Protein AF-A0AAW2ZIE2-F1 (afdb_monomer_lite)

Foldseek 3Di:
DDPDDPPPVVLVVVVVQLPDDPDDPPPPPPDLPDLDPPDPAQDPVNCVDPLLLVLLVVLLVSQVVCCVVPNVLVVLLLLLLLLLQLLVFFVHPLSNQLSLLVLLCLFELQKKFFQPVDDQADPVRHGDARIDTFLLLFGFSSQCAWFQAKEKEWAAADALPDDQPDFQCQVVQCSRPVGSPHDNVCAEDADAFQVVQVVVVHFKYAHQADQKAWDFDPDQHAYPVRDGDGIWIDTHADRPCQQRVPPDDPVCCVQRRFKMKGFTQRSHAQRADSSRDGTDSRFQLKMKIWGWDTHHNVDITMIMIHIAQGDAQGHHSSRDHCYSRNDHALATSSRHAHEDAPVQADPVRHGNCPVRHRYSVVSSGHHRIPGMYRYQHVHCVVSSVCSVVGDSSSSRTTHDDDPPPDPVVVVVSVCVSVVSVVVVPDDPPPPPPDDDDD

Secondary structure (DSSP, 8-state):
----S-HHHHHHHHHHHTT---S-GGG----TT-----PPPPPHHHHT-HHHHHHHHHHHHHHHHHHHHHHHHHHHHHHHHHHHHHHHT-SSHHHHHHHHHHHHHHHHTT-EEE-TTS-SB-TTS-B---EEEHHHHT--TTHHHHSS-EEEEEEPPPPTTS-TT----HHHHHHHHSSTT--GGGTEESSSSHHHHHHTT-SEEE-S--SEEEEEEEEEEEPTTSPEEEEEEEE--S--TTTS-SSS-HHHHHHH--EEEEE--TT-TTSBPTTSPBP-SSSSS-EEEEEEE--BTTB-EEEEEEEESS-TT-B-TTS-B--TT-PPPSS-TTSSPBPB-GGGB-TTS-B-------B-GGGTPPBTTT-EEEEETT-SHHHHHHGGG--GGGGGS-PPPPTTS-HHHHHHHHHHHHHHHHTTS-------------

pLDDT: mean 79.59, std 20.42, range [28.08, 98.69]

Radius of gyration: 22.64 Å; chains: 1; bounding box: 59×50×84 Å

Organism: NCBI:txid1008807

Sequence (438 aa):
MDYGTVTLERIKNLDRNTICDITNPSQRNYSSEAKYPSFPTLTKKQRENTDFWQKVASMKKAVDEQYQSEGAVRQFDRDAKLWRMTLKFAGNVHRLNVLRRICVVLRHGGLMVKNESLPSVDEFGNPQTQFVNWYEKGWPIACALSHGGRFLIQLNKLPPDVPDDYRDHSFWNWLLTGKEDGDSRTVLSLLSSGDEAEQEGKIIFKRIGATHEIVYGDKEELLCDGKKQHIFEARQIGVTLRNTKLFKNIEATYTHHRHWGLNIPMGGHGCESLVGELVSANGEHGHIYIYYQSPANRRNGGILIGVEGSEFNKYDQGGHIHSIRADSSDTSPTYGYKWYNSKGRNPDGTVKNDGLVRDLISSGGPPKFNGIVVDLSDGWSKIKEQESEWKDDFVMYTSEIPDNTNRKERRKIRTMALSKRISLEVPNVTDDNNNVKV

Structure (mmCIF, N/CA/C/O backbone):
data_AF-A0AAW2ZIE2-F1
#
_entry.id   AF-A0AAW2ZIE2-F1
#
loop_
_atom_site.group_PDB
_atom_site.id
_atom_site.type_symbol
_atom_site.label_atom_id
_atom_site.label_alt_id
_atom_site.label_comp_id
_atom_site.label_asym_id
_atom_site.label_entity_id
_atom_site.label_seq_id
_atom_site.pdbx_PDB_ins_code
_atom_site.Cartn_x
_atom_site.Cartn_y
_atom_site.Cartn_z
_atom_site.occupancy
_atom_site.B_iso_or_equiv
_atom_site.auth_seq_id
_atom_site.auth_comp_id
_atom_site.auth_asym_id
_atom_site.auth_atom_id
_atom_site.pdbx_PDB_model_num
ATOM 1 N N . MET A 1 1 ? 16.217 2.291 48.750 1.00 36.16 1 MET A N 1
ATOM 2 C CA . MET A 1 1 ? 15.036 2.395 47.869 1.00 36.16 1 MET A CA 1
ATOM 3 C C . MET A 1 1 ? 15.315 1.506 46.685 1.00 36.16 1 MET A C 1
ATOM 5 O O . MET A 1 1 ? 16.226 1.792 45.921 1.00 36.16 1 MET A O 1
ATOM 9 N N . ASP A 1 2 ? 14.636 0.371 46.671 1.00 28.08 2 ASP A N 1
ATOM 10 C CA . ASP A 1 2 ? 14.893 -0.771 45.805 1.00 28.08 2 ASP A CA 1
ATOM 11 C C . ASP A 1 2 ? 14.107 -0.580 44.497 1.00 28.08 2 ASP A C 1
ATOM 13 O O . ASP A 1 2 ? 12.876 -0.598 44.500 1.00 28.08 2 ASP A O 1
ATOM 17 N N . TYR A 1 3 ? 14.802 -0.285 43.396 1.00 28.48 3 TYR A N 1
ATOM 18 C CA . TYR A 1 3 ? 14.195 -0.162 42.066 1.00 28.48 3 TYR A CA 1
ATOM 19 C C . TYR A 1 3 ? 14.180 -1.550 41.416 1.00 28.48 3 TYR A C 1
ATOM 21 O O . TYR A 1 3 ? 15.052 -1.900 40.624 1.00 28.48 3 TYR A O 1
ATOM 29 N N . GLY A 1 4 ? 13.196 -2.353 41.825 1.00 31.09 4 GLY A N 1
ATOM 30 C CA . GLY A 1 4 ? 13.020 -3.740 41.408 1.00 31.09 4 GLY A CA 1
ATOM 31 C C . GLY A 1 4 ? 12.731 -3.912 39.913 1.00 31.09 4 GLY A C 1
ATOM 32 O O . GLY A 1 4 ? 11.912 -3.198 39.338 1.00 31.09 4 GLY A O 1
ATOM 33 N N . THR A 1 5 ? 13.444 -4.857 39.295 1.00 35.41 5 THR A N 1
ATOM 34 C CA . THR A 1 5 ? 12.989 -6.086 38.589 1.00 35.41 5 THR A CA 1
ATOM 35 C C . THR A 1 5 ? 11.641 -6.166 37.835 1.00 35.41 5 THR A C 1
ATOM 37 O O . THR A 1 5 ? 11.357 -7.201 37.239 1.00 35.41 5 THR A O 1
ATOM 40 N N . VAL A 1 6 ? 10.827 -5.112 37.753 1.00 39.19 6 VAL A N 1
ATOM 41 C CA . VAL A 1 6 ? 9.444 -5.131 37.220 1.00 39.19 6 VAL A CA 1
ATOM 42 C C . VAL A 1 6 ? 9.371 -4.953 35.688 1.00 39.19 6 VAL A C 1
ATOM 44 O O . VAL A 1 6 ? 8.310 -5.085 35.079 1.00 39.19 6 VAL A O 1
ATOM 47 N N . THR A 1 7 ? 10.482 -4.687 35.003 1.00 51.84 7 THR A N 1
ATOM 48 C CA . THR A 1 7 ? 10.477 -4.341 33.568 1.00 51.84 7 THR A CA 1
ATOM 49 C C . THR A 1 7 ? 10.456 -5.543 32.617 1.00 51.84 7 THR A C 1
ATOM 51 O O . THR A 1 7 ? 9.810 -5.470 31.576 1.00 51.84 7 THR A O 1
ATOM 54 N N . LEU A 1 8 ? 11.082 -6.673 32.961 1.00 36.12 8 LEU A N 1
ATOM 55 C CA . LEU A 1 8 ? 11.202 -7.817 32.037 1.00 36.12 8 LEU A CA 1
ATOM 56 C C . LEU A 1 8 ? 9.946 -8.706 31.975 1.00 36.12 8 LEU A C 1
ATOM 58 O O . LEU A 1 8 ? 9.616 -9.228 30.910 1.00 36.12 8 LEU A O 1
ATOM 62 N N . GLU A 1 9 ? 9.198 -8.842 33.073 1.00 38.47 9 GLU A N 1
ATOM 63 C CA . GLU A 1 9 ? 7.931 -9.594 33.086 1.00 38.47 9 GLU A CA 1
ATOM 64 C C . GLU A 1 9 ? 6.820 -8.887 32.296 1.00 38.47 9 GLU A C 1
ATOM 66 O O . GLU A 1 9 ? 6.027 -9.540 31.617 1.00 38.47 9 GLU A O 1
ATOM 71 N N . ARG A 1 10 ? 6.800 -7.547 32.287 1.00 41.38 10 ARG A N 1
ATOM 72 C CA . ARG A 1 10 ? 5.844 -6.759 31.489 1.00 41.38 10 ARG A CA 1
ATOM 73 C C . ARG A 1 10 ? 6.089 -6.885 29.981 1.00 41.38 10 ARG A C 1
ATOM 75 O O . ARG A 1 10 ? 5.130 -6.921 29.217 1.00 41.38 10 ARG A O 1
ATOM 82 N N . ILE A 1 11 ? 7.349 -7.026 29.565 1.00 39.25 11 ILE A N 1
ATOM 83 C CA . ILE A 1 11 ? 7.731 -7.235 28.158 1.00 39.25 11 ILE A CA 1
ATOM 84 C C . ILE A 1 11 ? 7.358 -8.651 27.689 1.00 39.25 11 ILE A C 1
ATOM 86 O O . ILE A 1 11 ? 6.803 -8.809 26.605 1.00 39.25 11 ILE A O 1
ATOM 90 N N . LYS A 1 12 ? 7.547 -9.679 28.530 1.00 39.88 12 LYS A N 1
ATOM 91 C CA . LYS A 1 12 ? 7.053 -11.041 28.243 1.00 39.88 12 LYS A CA 1
ATOM 92 C C . LYS A 1 12 ? 5.518 -11.122 28.219 1.00 39.88 12 LYS A C 1
ATOM 94 O O . LYS A 1 12 ? 4.961 -11.921 27.470 1.00 39.88 12 LYS A O 1
ATOM 99 N N . ASN A 1 13 ? 4.831 -10.276 28.992 1.00 40.91 13 ASN A N 1
ATOM 100 C CA . ASN A 1 13 ? 3.369 -10.184 28.992 1.00 40.91 13 ASN A CA 1
ATOM 101 C C . ASN A 1 13 ? 2.788 -9.391 27.811 1.00 40.91 13 ASN A C 1
ATOM 103 O O . ASN A 1 13 ? 1.634 -9.629 27.468 1.00 40.91 13 ASN A O 1
ATOM 107 N N . LEU A 1 14 ? 3.557 -8.530 27.131 1.00 40.03 14 LEU A N 1
ATOM 108 C CA . LEU A 1 14 ? 3.139 -7.967 25.839 1.00 40.03 14 LEU A CA 1
ATOM 109 C C . LEU A 1 14 ? 2.949 -9.093 24.813 1.00 40.03 14 LEU A C 1
ATOM 111 O O . LEU A 1 14 ? 1.909 -9.152 24.173 1.00 40.03 14 LEU A O 1
ATOM 115 N N . ASP A 1 15 ? 3.857 -10.067 24.725 1.00 41.28 15 ASP A N 1
ATOM 116 C CA . ASP A 1 15 ? 3.693 -11.210 23.808 1.00 41.28 15 ASP A CA 1
ATOM 117 C C . ASP A 1 15 ? 2.496 -12.121 24.177 1.00 41.28 15 ASP A C 1
ATOM 119 O O . ASP A 1 15 ? 1.896 -12.737 23.299 1.00 41.28 15 ASP A O 1
ATOM 123 N N . ARG A 1 16 ? 2.098 -12.180 25.462 1.00 37.59 16 ARG A N 1
ATOM 124 C CA . ARG A 1 16 ? 0.922 -12.951 25.919 1.00 37.59 16 ARG A CA 1
ATOM 125 C C . ARG A 1 16 ? -0.406 -12.204 25.752 1.00 37.59 16 ARG A C 1
ATOM 127 O O . ARG A 1 16 ? -1.364 -12.811 25.289 1.00 37.59 16 ARG A O 1
ATOM 134 N N . ASN A 1 17 ? -0.464 -10.905 26.044 1.00 38.78 17 ASN A N 1
ATOM 135 C CA . ASN A 1 17 ? -1.697 -10.108 25.953 1.00 38.78 17 ASN A CA 1
ATOM 136 C C . ASN A 1 17 ? -1.973 -9.583 24.535 1.00 38.78 17 ASN A C 1
ATOM 138 O O . ASN A 1 17 ? -3.118 -9.307 24.203 1.00 38.78 17 ASN A O 1
ATOM 142 N N . THR A 1 18 ? -0.965 -9.520 23.653 1.00 42.56 18 THR A N 1
ATOM 143 C CA . THR A 1 18 ? -1.210 -9.266 22.216 1.00 42.56 18 THR A CA 1
ATOM 144 C C . THR A 1 18 ? -1.745 -10.526 21.500 1.00 42.56 18 THR A C 1
ATOM 146 O O . THR A 1 18 ? -2.127 -10.459 20.332 1.00 42.56 18 THR A O 1
ATOM 149 N N . ILE A 1 19 ? -1.760 -11.691 22.174 1.00 39.31 19 ILE A N 1
ATOM 150 C CA . ILE A 1 19 ? -2.141 -13.004 21.612 1.00 39.31 19 ILE A CA 1
ATOM 151 C C . ILE A 1 19 ? -3.328 -13.673 22.353 1.00 39.31 19 ILE A C 1
ATOM 153 O O . ILE A 1 19 ? -3.999 -14.513 21.754 1.00 39.31 19 ILE A O 1
ATOM 157 N N . CYS A 1 20 ? -3.684 -13.271 23.578 1.00 31.86 20 CYS A N 1
ATOM 158 C CA . CYS A 1 20 ? -4.822 -13.807 24.346 1.00 31.86 20 CYS A CA 1
ATOM 159 C C . CYS A 1 20 ? -5.577 -12.631 25.004 1.00 31.86 20 CYS A C 1
ATOM 161 O O . CYS A 1 20 ? -4.974 -11.928 25.800 1.00 31.86 20 CYS A O 1
ATOM 163 N N . ASP A 1 21 ? -6.819 -12.278 24.657 1.00 31.86 21 ASP A N 1
ATOM 164 C CA . ASP A 1 21 ? -8.044 -13.085 24.746 1.00 31.86 21 ASP A CA 1
ATOM 165 C C . ASP A 1 21 ? -8.705 -13.402 23.391 1.00 31.86 21 ASP A C 1
ATOM 167 O O . ASP A 1 21 ? -9.515 -12.649 22.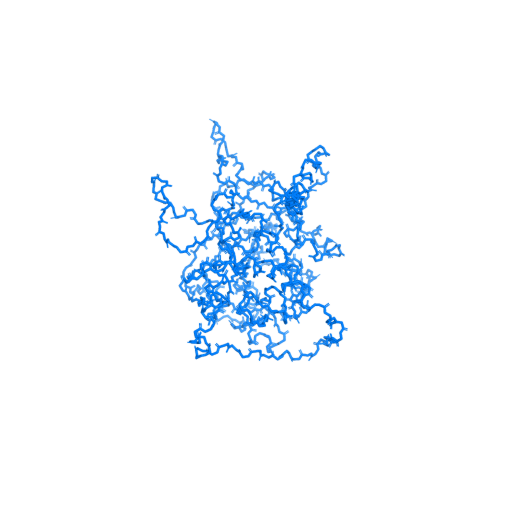849 1.00 31.86 21 ASP A O 1
ATOM 171 N N . ILE A 1 22 ? -8.420 -14.592 22.861 1.00 41.03 22 ILE A N 1
ATOM 172 C CA . ILE A 1 22 ? -9.177 -15.203 21.761 1.00 41.03 22 ILE A CA 1
ATOM 173 C C . ILE A 1 22 ? -9.960 -16.377 22.347 1.00 41.03 22 ILE A C 1
ATOM 175 O O . ILE A 1 22 ? -9.660 -17.541 22.093 1.00 41.03 22 ILE A O 1
ATOM 179 N N . THR A 1 23 ? -10.981 -16.081 23.146 1.00 32.72 23 THR A N 1
ATOM 180 C CA . THR A 1 23 ? -12.053 -17.045 23.411 1.00 32.72 23 THR A CA 1
ATOM 181 C C . THR A 1 23 ? -13.333 -16.542 22.735 1.00 32.72 23 THR A C 1
ATOM 183 O O . THR A 1 23 ? -14.031 -15.658 23.207 1.00 32.72 23 THR A O 1
ATOM 186 N N . ASN A 1 24 ? -13.592 -17.105 21.548 1.00 37.47 24 ASN A N 1
ATOM 187 C CA . ASN A 1 24 ? -14.805 -16.989 20.722 1.00 37.47 24 ASN A CA 1
ATOM 188 C C . ASN A 1 24 ? -15.249 -15.604 20.186 1.00 37.47 24 ASN A C 1
ATOM 190 O O . ASN A 1 24 ? -16.309 -15.096 20.548 1.00 37.47 24 ASN A O 1
ATOM 194 N N . PRO A 1 25 ? -14.595 -15.086 19.125 1.00 42.16 25 PRO A N 1
ATOM 195 C CA . PRO A 1 25 ? -15.228 -14.148 18.186 1.00 42.16 25 PRO A CA 1
ATOM 196 C C . PRO A 1 25 ? -16.295 -14.811 17.289 1.00 42.16 25 PRO A C 1
ATOM 198 O O . PRO A 1 25 ? -17.047 -14.117 16.608 1.00 42.16 25 PRO A O 1
ATOM 201 N N . SER A 1 26 ? -16.366 -16.148 17.276 1.00 37.75 26 SER A N 1
ATOM 202 C CA . SER A 1 26 ? -17.241 -16.975 16.425 1.00 37.75 26 SER A CA 1
ATOM 203 C C . SER A 1 26 ? -18.744 -16.796 16.678 1.00 37.75 26 SER A C 1
ATOM 205 O O . SER A 1 26 ? -19.545 -17.357 15.939 1.00 37.75 26 SER A O 1
ATOM 207 N N . GLN A 1 27 ? -19.144 -16.002 17.678 1.00 35.88 27 GLN A N 1
ATOM 208 C CA . GLN A 1 27 ? -20.551 -15.693 17.958 1.00 35.88 27 GLN A CA 1
ATOM 209 C C . GLN A 1 27 ? -21.016 -14.316 17.465 1.00 35.88 27 GLN A C 1
ATOM 211 O O . GLN A 1 27 ? -22.201 -14.003 17.578 1.00 35.88 27 GLN A O 1
ATOM 216 N N . ARG A 1 28 ? -20.146 -13.486 16.873 1.00 42.38 28 ARG A N 1
ATOM 217 C CA . ARG A 1 28 ? -20.611 -12.264 16.201 1.00 42.38 28 ARG A CA 1
ATOM 218 C C . ARG A 1 28 ? -20.973 -12.598 14.759 1.00 42.38 28 ARG A C 1
ATOM 220 O O . ARG A 1 28 ? -20.124 -12.579 13.875 1.00 42.38 28 ARG A O 1
ATOM 227 N N . ASN A 1 29 ? -22.249 -12.910 14.535 1.00 34.00 29 ASN A N 1
ATOM 228 C CA . ASN A 1 29 ? -22.853 -12.899 13.205 1.00 34.00 29 ASN A CA 1
ATOM 229 C C . ASN A 1 29 ? -22.716 -11.483 12.628 1.00 34.00 29 ASN A C 1
ATOM 231 O O . ASN A 1 29 ? -23.528 -10.603 12.910 1.00 34.00 29 ASN A O 1
ATOM 235 N N . TYR A 1 30 ? -21.663 -11.246 11.848 1.00 40.38 30 TYR A N 1
ATOM 236 C CA . TYR A 1 30 ? -21.510 -10.017 11.082 1.00 40.38 30 TYR A CA 1
ATOM 237 C C . TYR A 1 30 ? -22.498 -10.069 9.916 1.00 40.38 30 TYR A C 1
ATOM 239 O O . TYR A 1 30 ? -22.177 -10.552 8.834 1.00 40.38 30 TYR A O 1
ATOM 247 N N . SER A 1 31 ? -23.734 -9.624 10.156 1.00 36.81 31 SER A N 1
ATOM 248 C CA . SER A 1 31 ? -24.671 -9.373 9.063 1.00 36.81 31 SER A CA 1
ATOM 249 C C . SER A 1 31 ? -24.095 -8.261 8.186 1.00 36.81 31 SER A C 1
ATOM 251 O O . SER A 1 31 ? -23.602 -7.257 8.707 1.00 36.81 31 SER A O 1
ATOM 253 N N . SER A 1 32 ? -24.190 -8.413 6.869 1.00 38.16 32 SER A N 1
ATOM 254 C CA . SER A 1 32 ? -23.814 -7.391 5.885 1.00 38.16 32 SER A CA 1
ATOM 255 C C . SER A 1 32 ? -24.620 -6.086 6.003 1.00 38.16 32 SER A C 1
ATOM 257 O O . SER A 1 32 ? -24.325 -5.134 5.291 1.00 38.16 32 SER A O 1
ATOM 259 N N . GLU A 1 33 ? -25.613 -6.030 6.897 1.00 35.38 33 GLU A N 1
ATOM 260 C CA . GLU A 1 33 ? -26.486 -4.878 7.154 1.00 35.38 33 GLU A CA 1
ATOM 261 C C . GLU A 1 33 ? -26.203 -4.180 8.496 1.00 35.38 33 GLU A C 1
ATOM 263 O O . GLU A 1 33 ? -26.871 -3.204 8.845 1.00 35.38 33 GLU A O 1
ATOM 268 N N . ALA A 1 34 ? -25.212 -4.642 9.269 1.00 32.50 34 ALA A N 1
ATOM 269 C CA . ALA A 1 34 ? -24.870 -4.006 10.533 1.00 32.50 34 ALA A CA 1
ATOM 270 C C . ALA A 1 34 ? -24.265 -2.618 10.270 1.00 32.50 34 ALA A C 1
ATOM 272 O O . ALA A 1 34 ? -23.091 -2.493 9.927 1.00 32.50 34 ALA A O 1
ATOM 273 N N . LYS A 1 35 ? -25.071 -1.564 10.460 1.00 39.53 35 LYS A N 1
ATOM 274 C CA . LYS A 1 35 ? -24.576 -0.196 10.651 1.00 39.53 35 LYS A CA 1
ATOM 275 C C . LYS A 1 35 ? -23.577 -0.234 11.805 1.00 39.53 35 LYS A C 1
ATOM 277 O O . LYS A 1 35 ? -23.966 -0.421 12.958 1.00 39.53 35 LYS A O 1
ATOM 282 N N . TYR A 1 36 ? -22.292 -0.140 11.478 1.00 35.34 36 TYR A N 1
ATOM 283 C CA . TYR A 1 36 ? -21.219 -0.175 12.460 1.00 35.34 36 TYR A CA 1
ATOM 284 C C . TYR A 1 36 ? -21.431 0.953 13.472 1.00 35.34 36 TYR A C 1
ATOM 286 O O . TYR A 1 36 ? -21.744 2.074 13.061 1.00 35.34 36 TYR A O 1
ATOM 294 N N . PRO A 1 37 ? -21.283 0.697 14.784 1.00 33.25 37 PRO A N 1
ATOM 295 C CA . PRO A 1 37 ? -21.251 1.788 15.738 1.00 33.25 37 PRO A CA 1
ATOM 296 C C . PRO A 1 37 ? -20.075 2.689 15.358 1.00 33.25 37 PRO A C 1
ATOM 298 O O . PRO A 1 37 ? -18.919 2.265 15.394 1.00 33.25 37 PRO A O 1
ATOM 301 N N . SER A 1 38 ? -20.374 3.923 14.954 1.00 36.09 38 SER A N 1
ATOM 302 C CA . SER A 1 38 ? -19.361 4.958 14.802 1.00 36.09 38 SER A CA 1
ATOM 303 C C . SER A 1 38 ? -18.750 5.177 16.182 1.00 36.09 38 SER A C 1
ATOM 305 O O . SER A 1 38 ? -19.404 5.729 17.072 1.00 36.09 38 SER A O 1
ATOM 307 N N . PHE A 1 39 ? -17.529 4.692 16.393 1.00 36.59 39 PHE A N 1
ATOM 308 C CA . PHE A 1 39 ? -16.811 4.990 17.622 1.00 36.59 39 PHE A CA 1
ATOM 309 C C . PHE A 1 39 ? -16.517 6.492 17.627 1.00 36.59 39 PHE A C 1
ATOM 311 O O . PHE A 1 39 ? -15.956 6.991 16.646 1.00 36.59 39 PHE A O 1
ATOM 318 N N . PRO A 1 40 ? -16.929 7.234 18.669 1.00 40.31 40 PRO A N 1
ATOM 319 C CA . PRO A 1 40 ? -16.663 8.660 18.725 1.00 40.31 40 PRO A CA 1
ATOM 320 C C . PRO A 1 40 ? -15.151 8.877 18.664 1.00 40.31 40 PRO A C 1
ATOM 322 O O . PRO A 1 40 ? -14.406 8.290 19.447 1.00 40.31 40 PRO A O 1
ATOM 325 N N . THR A 1 41 ? -14.707 9.713 17.725 1.00 55.28 41 THR A N 1
ATOM 326 C CA . THR A 1 41 ? -13.337 10.232 17.680 1.00 55.28 41 THR A CA 1
ATOM 327 C C . THR A 1 41 ? -12.986 10.738 19.076 1.00 55.28 41 THR A C 1
ATOM 329 O O . THR A 1 41 ? -13.748 11.531 19.642 1.00 55.28 41 THR A O 1
ATOM 332 N N . LEU A 1 42 ? -11.870 10.275 19.652 1.00 54.72 42 LEU A N 1
ATOM 333 C CA . LEU A 1 42 ? -11.442 10.731 20.975 1.00 54.72 42 LEU A CA 1
ATOM 334 C C . LEU A 1 42 ? -11.404 12.262 20.976 1.00 54.72 42 LEU A C 1
ATOM 336 O O . LEU A 1 42 ? -10.669 12.883 20.203 1.00 54.72 42 LEU A O 1
ATOM 340 N N . THR A 1 43 ? -12.213 12.880 21.834 1.00 60.62 43 THR A N 1
ATOM 341 C CA . THR A 1 43 ? -12.285 14.338 21.921 1.00 60.62 43 THR A CA 1
ATOM 342 C C . THR A 1 43 ? -10.928 14.895 22.350 1.00 60.62 43 THR A C 1
ATOM 344 O O . THR A 1 43 ? -10.184 14.253 23.095 1.00 60.62 43 THR A O 1
ATOM 347 N N . LYS A 1 44 ? -10.612 16.130 21.942 1.00 57.66 44 LYS A N 1
ATOM 348 C CA . LYS A 1 44 ? -9.391 16.839 22.371 1.00 57.66 44 LYS A CA 1
ATOM 349 C C . LYS A 1 44 ? -9.164 16.738 23.893 1.00 57.66 44 LYS A C 1
ATOM 351 O O . LYS A 1 44 ? -8.050 16.483 24.330 1.00 57.66 44 LYS A O 1
ATOM 356 N N . LYS A 1 45 ? -10.246 16.813 24.679 1.00 56.91 45 LYS A N 1
ATOM 357 C CA . LYS A 1 45 ? -10.252 16.706 26.147 1.00 56.91 45 LYS A CA 1
ATOM 358 C C . LYS A 1 45 ? -9.905 15.303 26.677 1.00 56.91 45 LYS A C 1
ATOM 360 O O . LYS A 1 45 ? -9.261 15.190 27.710 1.00 56.91 45 LYS A O 1
ATOM 365 N N . GLN A 1 46 ? -10.301 14.233 25.982 1.00 59.22 46 GLN A N 1
ATOM 366 C CA . GLN A 1 46 ? -9.931 12.852 26.340 1.00 59.22 46 GLN A CA 1
ATOM 367 C C . GLN A 1 46 ? -8.454 12.557 26.054 1.00 59.22 46 GLN A C 1
ATOM 369 O O . GLN A 1 46 ? -7.850 11.762 26.764 1.00 59.22 46 GLN A O 1
ATOM 374 N N . ARG A 1 47 ? -7.851 13.232 25.068 1.00 60.50 47 ARG A N 1
ATOM 375 C CA . ARG A 1 47 ? -6.414 13.120 24.760 1.00 60.50 47 ARG A CA 1
ATOM 376 C C . ARG A 1 47 ? -5.537 14.077 25.571 1.00 60.50 47 ARG A C 1
ATOM 378 O O . ARG A 1 47 ? -4.331 13.895 25.606 1.00 60.50 47 ARG A O 1
ATOM 385 N N . GLU A 1 48 ? -6.111 15.059 26.263 1.00 66.44 48 GLU A N 1
ATOM 386 C CA . GLU A 1 48 ? -5.428 15.819 27.327 1.00 66.44 48 GLU A CA 1
ATOM 387 C C . GLU A 1 48 ? -5.272 14.991 28.621 1.00 66.44 48 GLU A C 1
ATOM 389 O O . GLU A 1 48 ? -4.648 15.442 29.580 1.00 66.44 48 GLU A O 1
ATOM 394 N N . ASN A 1 49 ? -5.794 13.757 28.645 1.00 72.19 49 ASN A N 1
ATOM 395 C CA . ASN A 1 49 ? -5.585 12.804 29.724 1.00 72.19 49 ASN A CA 1
ATOM 396 C C . ASN A 1 49 ? -4.111 12.368 29.786 1.00 72.19 49 ASN A C 1
ATOM 398 O O . ASN A 1 49 ? -3.561 11.809 28.834 1.00 72.19 49 ASN A O 1
ATOM 402 N N . THR A 1 50 ? -3.485 12.584 30.940 1.00 76.62 50 THR A N 1
ATOM 403 C CA . THR A 1 50 ? -2.113 12.167 31.245 1.00 76.62 50 THR A CA 1
ATOM 404 C C . THR A 1 50 ? -1.892 10.666 31.051 1.00 76.62 50 THR A C 1
ATOM 406 O O . THR A 1 50 ? -0.796 10.277 30.653 1.00 76.62 50 THR A O 1
ATOM 409 N N . ASP A 1 51 ? -2.914 9.831 31.261 1.00 85.94 51 ASP A N 1
ATOM 410 C CA . ASP A 1 51 ? -2.827 8.374 31.089 1.00 85.94 51 ASP A CA 1
ATOM 411 C C . ASP A 1 51 ? -2.542 7.970 29.632 1.00 85.94 51 ASP A C 1
ATOM 413 O O . ASP A 1 51 ? -1.654 7.159 29.372 1.00 85.94 51 ASP A O 1
ATOM 417 N N . PHE A 1 52 ? -3.212 8.595 28.655 1.00 84.25 52 PHE A N 1
ATOM 418 C CA . PHE A 1 52 ? -2.979 8.306 27.234 1.00 84.25 52 PHE A CA 1
ATOM 419 C C . PHE A 1 52 ? -1.524 8.586 26.841 1.00 84.25 52 PHE A C 1
ATOM 421 O O . PHE A 1 52 ? -0.851 7.737 26.256 1.00 84.25 52 PHE A O 1
ATOM 428 N N . TRP A 1 53 ? -0.994 9.751 27.220 1.00 86.38 53 TRP A N 1
ATOM 429 C CA . TRP A 1 53 ? 0.391 10.112 26.911 1.00 86.38 53 TRP A CA 1
ATOM 430 C C . TRP A 1 53 ? 1.410 9.229 27.631 1.00 86.38 53 TRP A C 1
ATOM 432 O O . TRP A 1 53 ? 2.455 8.919 27.058 1.00 86.38 53 TRP A O 1
ATOM 442 N N . GLN A 1 54 ? 1.105 8.765 28.846 1.00 89.12 54 GLN A N 1
ATOM 443 C CA . GLN A 1 54 ? 1.929 7.777 29.547 1.00 89.12 54 GLN A CA 1
ATOM 444 C C . GLN A 1 54 ? 1.949 6.431 28.814 1.00 89.12 54 GLN A C 1
ATOM 446 O O . GLN A 1 54 ? 3.020 5.829 28.679 1.00 89.12 54 GLN A O 1
ATOM 451 N N . LYS A 1 55 ? 0.807 5.974 28.286 1.00 89.19 55 LYS A N 1
ATOM 452 C CA . LYS A 1 55 ? 0.722 4.756 27.466 1.00 89.19 55 LYS A CA 1
ATOM 453 C C . LYS A 1 55 ? 1.482 4.904 26.151 1.00 89.19 55 LYS A C 1
ATOM 455 O O . LYS A 1 55 ? 2.284 4.034 25.825 1.00 89.19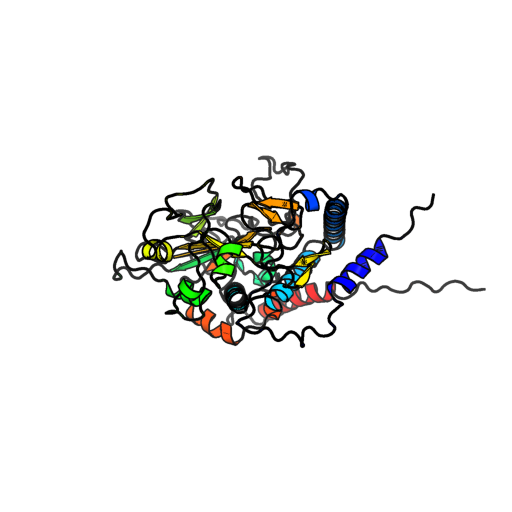 55 LYS A O 1
ATOM 460 N N . VAL A 1 56 ? 1.327 6.027 25.444 1.00 88.31 56 VAL A N 1
ATOM 461 C CA . VAL A 1 56 ? 2.090 6.329 24.218 1.00 88.31 56 VAL A CA 1
ATOM 462 C C . VAL A 1 56 ? 3.595 6.339 24.492 1.00 88.31 56 VAL A C 1
ATOM 464 O O . VAL A 1 56 ? 4.355 5.715 23.753 1.00 88.31 56 VAL A O 1
ATOM 467 N N . ALA A 1 57 ? 4.043 7.005 25.561 1.00 89.25 57 ALA A N 1
ATOM 468 C CA . ALA A 1 57 ? 5.454 7.038 25.942 1.00 89.25 57 ALA A CA 1
ATOM 469 C C . ALA A 1 57 ? 5.986 5.639 26.297 1.00 89.25 57 ALA A C 1
ATOM 471 O O . ALA A 1 57 ? 7.084 5.266 25.883 1.00 89.25 57 ALA A O 1
ATOM 472 N N . SER A 1 58 ? 5.187 4.841 27.011 1.00 89.81 58 SER A N 1
ATOM 473 C CA . SER A 1 58 ? 5.530 3.461 27.370 1.00 89.81 58 SER A CA 1
ATOM 474 C C . SER A 1 58 ? 5.634 2.561 26.138 1.00 89.81 58 SER A C 1
ATOM 476 O O . SER A 1 58 ? 6.609 1.824 26.004 1.00 89.81 58 SER A O 1
ATOM 478 N N . MET A 1 59 ? 4.681 2.665 25.207 1.00 90.81 59 MET A N 1
ATOM 479 C CA . MET A 1 59 ? 4.706 1.961 23.921 1.00 90.81 59 MET A CA 1
ATOM 480 C C . MET A 1 59 ? 5.959 2.334 23.126 1.00 90.81 59 MET A C 1
ATOM 482 O O . MET A 1 59 ? 6.701 1.456 22.686 1.00 90.81 59 MET A O 1
ATOM 486 N N . LYS A 1 60 ? 6.251 3.634 23.011 1.00 88.81 60 LYS A N 1
ATOM 487 C CA . LYS A 1 60 ? 7.444 4.135 22.324 1.00 88.81 60 LYS A CA 1
ATOM 488 C C . LYS A 1 60 ? 8.716 3.545 22.923 1.00 88.81 60 LYS A C 1
ATOM 490 O O . LYS A 1 60 ? 9.554 3.058 22.163 1.00 88.81 60 LYS A O 1
ATOM 495 N N . LYS A 1 61 ? 8.850 3.552 24.248 1.00 89.38 61 LYS A N 1
ATOM 496 C CA . LYS A 1 61 ? 9.999 2.968 24.947 1.00 89.38 61 LYS A CA 1
ATOM 497 C C . LYS A 1 61 ? 10.133 1.465 24.674 1.00 89.38 61 LYS A C 1
ATOM 499 O O . LYS A 1 61 ? 11.212 1.026 24.297 1.00 89.38 61 LYS A O 1
ATOM 504 N N . ALA A 1 62 ? 9.043 0.704 24.777 1.00 89.31 62 ALA A N 1
ATOM 505 C CA . ALA A 1 62 ? 9.055 -0.740 24.528 1.00 89.31 62 ALA A CA 1
ATOM 506 C C . ALA A 1 62 ? 9.485 -1.086 23.091 1.00 89.31 62 ALA A C 1
ATOM 508 O O . ALA A 1 62 ? 10.228 -2.039 22.866 1.00 89.31 62 ALA A O 1
ATOM 509 N N . VAL A 1 63 ? 9.053 -0.288 22.110 1.00 88.38 63 VAL A N 1
ATOM 510 C CA . VAL A 1 63 ? 9.465 -0.446 20.708 1.00 88.38 63 VAL A CA 1
ATOM 511 C C . VAL A 1 63 ? 10.960 -0.176 20.525 1.00 88.38 63 VAL A C 1
ATOM 513 O O . VAL A 1 63 ? 11.605 -0.903 19.772 1.00 88.38 63 VAL A O 1
ATOM 516 N N . ASP A 1 64 ? 11.512 0.843 21.191 1.00 87.06 64 ASP A N 1
ATOM 517 C CA . ASP A 1 64 ? 12.947 1.150 21.109 1.00 87.06 64 ASP A CA 1
ATOM 518 C C . ASP A 1 64 ? 13.785 0.048 21.752 1.00 87.06 64 ASP A C 1
ATOM 520 O O . ASP A 1 64 ? 14.750 -0.414 21.152 1.00 87.06 64 ASP A O 1
ATOM 524 N N . GLU A 1 65 ? 13.392 -0.416 22.938 1.00 88.62 65 GLU A N 1
ATOM 525 C CA . GLU A 1 65 ? 14.069 -1.510 23.642 1.00 88.62 65 GLU A CA 1
ATOM 526 C C . GLU A 1 65 ? 14.053 -2.802 22.810 1.00 88.62 65 GLU A C 1
ATOM 528 O O . GLU A 1 65 ? 15.080 -3.473 22.676 1.00 88.62 65 GLU A O 1
ATOM 533 N N . GLN A 1 66 ? 12.919 -3.124 22.175 1.00 87.31 66 GLN A N 1
ATOM 534 C CA . GLN A 1 66 ? 12.815 -4.254 21.249 1.00 87.31 66 GLN A CA 1
ATOM 535 C C . GLN A 1 66 ? 13.728 -4.080 20.031 1.00 87.31 66 GLN A C 1
ATOM 537 O O . GLN A 1 66 ? 14.425 -5.012 19.641 1.00 87.31 66 GLN A O 1
ATOM 542 N N . TYR A 1 67 ? 13.749 -2.896 19.418 1.00 86.75 67 TYR A N 1
ATOM 543 C CA . TYR A 1 67 ? 14.592 -2.662 18.249 1.00 86.75 67 TYR A CA 1
ATOM 544 C C . TYR A 1 67 ? 16.086 -2.703 18.597 1.00 86.75 67 TYR A C 1
ATOM 546 O O . TYR A 1 67 ? 16.881 -3.247 17.837 1.00 86.75 67 TYR A O 1
ATOM 554 N N . GLN A 1 68 ? 16.483 -2.171 19.753 1.00 86.31 68 GLN A N 1
ATOM 555 C CA . GLN A 1 68 ? 17.871 -2.209 20.217 1.00 86.31 68 GLN A CA 1
ATOM 556 C C . GLN A 1 68 ? 18.350 -3.634 20.516 1.00 86.31 68 GLN A C 1
ATOM 558 O O . GLN A 1 68 ? 19.510 -3.947 20.259 1.00 86.31 68 GLN A O 1
ATOM 563 N N . SER A 1 69 ? 17.472 -4.488 21.047 1.00 87.12 69 SER A N 1
ATOM 564 C CA . SER A 1 69 ? 17.817 -5.863 21.429 1.00 87.12 69 SER A CA 1
ATOM 565 C C . SER A 1 69 ? 17.711 -6.866 20.277 1.00 87.12 69 SER A C 1
ATOM 567 O O . SER A 1 69 ? 18.581 -7.722 20.134 1.00 87.12 69 SER A O 1
ATOM 569 N N . GLU A 1 70 ? 16.677 -6.762 19.441 1.00 87.00 70 GLU A N 1
ATOM 570 C CA . GLU A 1 70 ? 16.341 -7.767 18.419 1.00 87.00 70 GLU A CA 1
ATOM 571 C C . GLU A 1 70 ? 16.470 -7.240 16.975 1.00 87.00 70 GLU A C 1
ATOM 573 O O . GLU A 1 70 ? 16.399 -8.001 16.003 1.00 87.00 70 GLU A O 1
ATOM 578 N N . GLY A 1 71 ? 16.668 -5.932 16.803 1.00 86.81 71 GLY A N 1
ATOM 579 C CA . GLY A 1 71 ? 16.818 -5.287 15.502 1.00 86.81 71 GLY A CA 1
ATOM 580 C C . GLY A 1 71 ? 15.539 -5.254 14.659 1.00 86.81 71 GLY A C 1
ATOM 581 O O . GLY A 1 71 ? 14.417 -5.481 15.115 1.00 86.81 71 GLY A O 1
ATOM 582 N N . ALA A 1 72 ? 15.719 -4.980 13.364 1.00 87.19 72 ALA A N 1
ATOM 583 C CA . ALA A 1 72 ? 14.618 -4.838 12.408 1.00 87.19 72 ALA A CA 1
ATOM 584 C C . ALA A 1 72 ? 13.811 -6.130 12.197 1.00 87.19 72 ALA A C 1
ATOM 586 O O . ALA A 1 72 ? 12.635 -6.070 11.850 1.00 87.19 72 ALA A O 1
ATOM 587 N N . VAL A 1 73 ? 14.418 -7.300 12.421 1.00 86.62 73 VAL A N 1
ATOM 588 C CA . VAL A 1 73 ? 13.771 -8.595 12.165 1.00 86.62 73 VAL A CA 1
ATOM 589 C C . VAL A 1 73 ? 12.545 -8.781 13.058 1.00 86.62 73 VAL A C 1
ATOM 591 O O . VAL A 1 73 ? 11.486 -9.166 12.562 1.00 86.62 73 VAL A O 1
ATOM 594 N N . ARG A 1 74 ? 12.650 -8.449 14.350 1.00 88.56 74 ARG A N 1
ATOM 595 C CA . ARG A 1 74 ? 11.510 -8.541 15.267 1.00 88.56 74 ARG A CA 1
ATOM 596 C C . ARG A 1 74 ? 10.406 -7.553 14.915 1.00 88.56 74 ARG A C 1
ATOM 598 O O . ARG A 1 74 ? 9.226 -7.889 15.003 1.00 88.56 74 ARG A O 1
ATOM 605 N N . GLN A 1 75 ? 10.776 -6.354 14.473 1.00 91.12 75 GLN A N 1
ATOM 606 C CA . GLN A 1 75 ? 9.798 -5.386 13.998 1.00 91.12 75 GLN A CA 1
ATOM 607 C C . GLN A 1 75 ? 9.037 -5.919 12.772 1.00 91.12 75 GLN A C 1
ATOM 609 O O . GLN A 1 75 ? 7.813 -5.855 12.754 1.00 91.12 75 GLN A O 1
ATOM 614 N N . PHE A 1 76 ? 9.733 -6.523 11.806 1.00 92.62 76 PHE A N 1
ATOM 615 C CA . PHE A 1 76 ? 9.110 -7.122 10.621 1.00 92.62 76 PHE A CA 1
ATOM 616 C C . PHE A 1 76 ? 8.145 -8.266 10.958 1.00 92.62 76 PHE A C 1
ATOM 618 O O . PHE A 1 76 ? 7.096 -8.397 10.326 1.00 92.62 76 PHE A O 1
ATOM 625 N N . ASP A 1 77 ? 8.465 -9.078 11.967 1.00 91.19 77 ASP A N 1
ATOM 626 C CA . ASP A 1 77 ? 7.555 -10.111 12.471 1.00 91.19 77 ASP A CA 1
ATOM 627 C C . ASP A 1 77 ? 6.290 -9.501 13.101 1.00 91.19 77 ASP A C 1
ATOM 629 O O . ASP A 1 77 ? 5.169 -9.914 12.792 1.00 91.19 77 ASP A O 1
ATOM 633 N N . ARG A 1 78 ? 6.442 -8.457 13.925 1.00 93.19 78 ARG A N 1
ATOM 634 C CA . ARG A 1 78 ? 5.303 -7.721 14.494 1.00 93.19 78 ARG A CA 1
ATOM 635 C C . ARG A 1 78 ? 4.426 -7.107 13.405 1.00 93.19 78 ARG A C 1
ATOM 637 O O . ARG A 1 78 ? 3.204 -7.216 13.473 1.00 93.19 78 ARG A O 1
ATOM 644 N N . ASP A 1 79 ? 5.036 -6.503 12.392 1.00 94.44 79 ASP A N 1
ATOM 645 C CA . ASP A 1 79 ? 4.334 -5.921 11.251 1.00 94.44 79 ASP A CA 1
ATOM 646 C C . ASP A 1 79 ? 3.500 -6.973 10.516 1.00 94.44 79 ASP A C 1
ATOM 648 O O . ASP A 1 79 ? 2.314 -6.766 10.258 1.00 94.44 79 ASP A O 1
ATOM 652 N N . ALA A 1 80 ? 4.095 -8.131 10.231 1.00 95.31 80 ALA A N 1
ATOM 653 C CA . ALA A 1 80 ? 3.418 -9.260 9.610 1.00 95.31 80 ALA A CA 1
ATOM 654 C C . ALA A 1 80 ? 2.222 -9.757 10.441 1.00 95.31 80 ALA A C 1
ATOM 656 O O . ALA A 1 80 ? 1.139 -9.987 9.894 1.00 95.31 80 ALA A O 1
ATOM 657 N N . LYS A 1 81 ? 2.386 -9.869 11.764 1.00 95.62 81 LYS A N 1
ATOM 658 C CA . LYS A 1 81 ? 1.309 -10.247 12.692 1.00 95.62 81 LYS A CA 1
ATOM 659 C C . LYS A 1 81 ? 0.179 -9.216 12.709 1.00 95.62 81 LYS A C 1
ATOM 661 O O . LYS A 1 81 ? -0.984 -9.607 12.618 1.00 95.62 81 LYS A O 1
ATOM 666 N N . LEU A 1 82 ? 0.505 -7.922 12.766 1.00 95.81 82 LEU A N 1
ATOM 667 C CA . LEU A 1 82 ? -0.483 -6.841 12.723 1.00 95.81 82 LEU A CA 1
ATOM 668 C C . LEU A 1 82 ? -1.276 -6.868 11.416 1.00 95.81 82 LEU A C 1
ATOM 670 O O . LEU A 1 82 ? -2.501 -6.852 11.461 1.00 95.81 82 LEU A O 1
ATOM 674 N N . TRP A 1 83 ? -0.613 -7.004 10.264 1.00 97.81 83 TRP A N 1
ATOM 675 C CA . TRP A 1 83 ? -1.297 -7.118 8.971 1.00 97.81 83 TRP A CA 1
ATOM 676 C C . TRP A 1 83 ? -2.177 -8.358 8.865 1.00 97.81 83 TRP A C 1
ATOM 678 O O . TRP A 1 83 ? -3.293 -8.268 8.353 1.00 97.81 83 TRP A O 1
ATOM 688 N N . ARG A 1 84 ? -1.729 -9.501 9.395 1.00 97.62 84 ARG A N 1
ATOM 689 C CA . ARG A 1 84 ? -2.570 -10.700 9.459 1.00 97.62 84 ARG A CA 1
ATOM 690 C C . ARG A 1 84 ? -3.844 -10.434 10.258 1.00 97.62 84 ARG A C 1
ATOM 692 O O . ARG A 1 84 ? -4.924 -10.835 9.830 1.00 97.62 84 ARG A O 1
ATOM 699 N N . MET A 1 85 ? -3.733 -9.753 11.397 1.00 97.50 85 MET A N 1
ATOM 700 C CA . MET A 1 85 ? -4.890 -9.385 12.215 1.00 97.50 85 MET A CA 1
ATOM 701 C C . MET A 1 85 ? -5.790 -8.362 11.513 1.00 97.50 85 MET A C 1
ATOM 703 O O . MET A 1 85 ? -7.008 -8.526 11.532 1.00 97.50 85 MET A O 1
ATOM 707 N N . THR A 1 86 ? -5.214 -7.381 10.814 1.00 97.94 86 THR A N 1
ATOM 708 C CA . THR A 1 86 ? -5.948 -6.423 9.970 1.00 97.94 86 THR A CA 1
ATOM 709 C C . THR A 1 86 ? -6.781 -7.133 8.902 1.00 97.94 86 THR A C 1
ATOM 711 O O . THR A 1 86 ? -7.933 -6.765 8.692 1.00 97.94 86 THR A O 1
ATOM 714 N N . LEU A 1 87 ? -6.241 -8.166 8.242 1.00 98.06 87 LEU A N 1
ATOM 715 C CA . LEU A 1 87 ? -6.997 -8.964 7.270 1.00 98.06 87 LEU A CA 1
ATOM 716 C C . LEU A 1 87 ? -8.059 -9.830 7.956 1.00 98.06 87 LEU A C 1
ATOM 718 O O . LEU A 1 87 ? -9.227 -9.802 7.580 1.00 98.06 87 LEU A O 1
ATOM 722 N N . LYS A 1 88 ? -7.691 -10.552 9.016 1.00 96.88 88 LYS A N 1
ATOM 723 C CA . LYS A 1 88 ? -8.622 -11.429 9.739 1.00 96.88 88 LYS A CA 1
ATOM 724 C C . LYS A 1 88 ? -9.823 -10.667 10.310 1.00 96.88 88 LYS A C 1
ATOM 726 O O . LYS A 1 88 ? -10.932 -11.196 10.336 1.00 96.88 88 LYS A O 1
ATOM 731 N N . PHE A 1 89 ? -9.604 -9.428 10.741 1.00 97.25 89 PHE A N 1
ATOM 732 C CA . PHE A 1 89 ? -10.605 -8.565 11.357 1.00 97.25 89 PHE A CA 1
ATOM 733 C C . PHE A 1 89 ? -10.676 -7.210 10.640 1.00 97.25 89 PHE A C 1
ATOM 735 O O . PHE A 1 89 ? -10.536 -6.158 11.250 1.00 97.25 89 PHE A O 1
ATOM 742 N N . ALA A 1 90 ? -10.931 -7.198 9.331 1.00 96.38 90 ALA A N 1
ATOM 743 C CA . ALA A 1 90 ? -10.985 -5.948 8.555 1.00 96.38 90 ALA A CA 1
ATOM 744 C C . ALA A 1 90 ? -12.177 -5.026 8.903 1.00 96.38 90 ALA A C 1
ATOM 746 O O . ALA A 1 90 ? -12.307 -3.922 8.364 1.00 96.38 90 ALA A O 1
ATOM 747 N N . GLY A 1 91 ? -13.100 -5.486 9.748 1.00 94.19 91 GLY A N 1
ATOM 748 C CA . GLY A 1 91 ? -14.348 -4.801 10.084 1.00 94.19 91 GLY A CA 1
ATOM 749 C C . GLY A 1 91 ? -15.389 -4.851 8.962 1.00 94.19 91 GLY A C 1
ATOM 750 O O . GLY A 1 91 ? -16.557 -5.034 9.255 1.00 94.19 91 GLY A O 1
ATOM 751 N N . ASN A 1 92 ? -14.988 -4.777 7.689 1.00 94.88 92 ASN A N 1
ATOM 752 C CA . ASN A 1 92 ? -15.869 -4.758 6.518 1.00 94.88 92 ASN A CA 1
ATOM 753 C C . ASN A 1 92 ? -15.346 -5.700 5.413 1.00 94.88 92 ASN A C 1
ATOM 755 O O . ASN A 1 92 ? -14.143 -5.736 5.148 1.00 94.88 92 ASN A O 1
ATOM 759 N N . VAL A 1 93 ? -16.241 -6.441 4.747 1.00 96.38 93 VAL A N 1
ATOM 760 C CA . VAL A 1 93 ? -15.865 -7.435 3.720 1.00 96.38 93 VAL A CA 1
ATOM 761 C C . VAL A 1 93 ? -15.308 -6.805 2.438 1.00 96.38 93 VAL A C 1
ATOM 763 O O . VAL A 1 93 ? -14.350 -7.324 1.869 1.00 96.38 93 VAL A O 1
ATOM 766 N N . HIS A 1 94 ? -15.827 -5.654 2.000 1.00 96.75 94 HIS A N 1
ATOM 767 C CA . HIS A 1 94 ? -15.263 -4.937 0.854 1.00 96.75 94 HIS A CA 1
ATOM 768 C C . HIS A 1 94 ? -13.848 -4.459 1.172 1.00 96.75 94 HIS A C 1
ATOM 770 O O . HIS A 1 94 ? -12.947 -4.600 0.344 1.00 96.75 94 HIS A O 1
ATOM 776 N N . ARG A 1 95 ? -13.630 -3.969 2.400 1.00 97.75 95 ARG A N 1
ATOM 777 C CA . ARG A 1 95 ? -12.304 -3.545 2.862 1.00 97.75 95 ARG A CA 1
ATOM 778 C C . ARG A 1 95 ? -11.344 -4.726 2.864 1.00 97.75 95 ARG A C 1
ATOM 780 O O . ARG A 1 95 ? -10.272 -4.617 2.280 1.00 97.75 95 ARG A O 1
ATOM 787 N N . LEU A 1 96 ? -11.755 -5.857 3.441 1.00 98.25 96 LEU A N 1
ATOM 788 C CA . LEU A 1 96 ? -10.986 -7.102 3.413 1.00 98.25 96 LEU A CA 1
ATOM 789 C C . LEU A 1 96 ? -10.551 -7.460 1.991 1.00 98.25 96 LEU A C 1
ATOM 791 O O . LEU A 1 96 ? -9.368 -7.674 1.746 1.00 98.25 96 LEU A O 1
ATOM 795 N N . ASN A 1 97 ? -11.488 -7.473 1.045 1.00 98.44 97 ASN A N 1
ATOM 796 C CA . ASN A 1 97 ? -11.201 -7.877 -0.326 1.00 98.44 97 ASN A CA 1
ATOM 797 C C . ASN A 1 97 ? -10.226 -6.915 -1.017 1.00 98.44 97 ASN A C 1
ATOM 799 O O . ASN A 1 97 ? -9.330 -7.364 -1.728 1.00 98.44 97 ASN A O 1
ATOM 803 N N . VAL A 1 98 ? -10.359 -5.595 -0.822 1.00 98.62 98 VAL A N 1
ATOM 804 C CA . VAL A 1 98 ? -9.389 -4.614 -1.356 1.00 98.62 98 VAL A CA 1
ATOM 805 C C . VAL A 1 98 ? -7.997 -4.858 -0.768 1.00 98.62 98 VAL A C 1
ATOM 807 O O . VAL A 1 98 ? -7.024 -4.937 -1.514 1.00 98.62 98 VAL A O 1
ATOM 810 N N . LEU A 1 99 ? -7.897 -5.046 0.552 1.00 98.62 99 LEU A N 1
ATOM 811 C CA . LEU A 1 99 ? -6.618 -5.312 1.216 1.00 98.62 99 LEU A CA 1
ATOM 812 C C . LEU A 1 99 ? -5.980 -6.621 0.740 1.00 98.62 99 LEU A C 1
ATOM 814 O O . LEU A 1 99 ? -4.786 -6.640 0.452 1.00 98.62 99 LEU A O 1
ATOM 818 N N . ARG A 1 100 ? -6.767 -7.692 0.584 1.00 98.56 100 ARG A N 1
ATOM 819 C CA . ARG A 1 100 ? -6.284 -8.968 0.040 1.00 98.56 100 ARG A CA 1
ATOM 820 C C . ARG A 1 100 ? -5.701 -8.796 -1.351 1.00 98.56 100 ARG A C 1
ATOM 822 O O . ARG A 1 100 ? -4.582 -9.233 -1.572 1.00 98.56 100 ARG A O 1
ATOM 829 N N . ARG A 1 101 ? -6.388 -8.103 -2.264 1.00 98.69 101 ARG A N 1
ATOM 830 C CA . ARG A 1 101 ? -5.871 -7.875 -3.626 1.00 98.69 101 ARG A CA 1
ATOM 831 C C . ARG A 1 101 ? -4.613 -7.013 -3.645 1.00 98.69 101 ARG A C 1
ATOM 833 O O . ARG A 1 101 ? -3.700 -7.313 -4.406 1.00 98.69 101 ARG A O 1
ATOM 840 N N . ILE A 1 102 ? -4.503 -6.015 -2.764 1.00 98.62 102 ILE A N 1
ATOM 841 C CA . ILE A 1 102 ? -3.238 -5.290 -2.557 1.00 98.62 102 ILE A CA 1
ATOM 842 C C . ILE A 1 102 ? -2.122 -6.272 -2.163 1.00 98.62 102 ILE A C 1
ATOM 844 O O . ILE A 1 102 ? -1.046 -6.255 -2.760 1.00 98.62 102 ILE A O 1
ATOM 848 N N . CYS A 1 103 ? -2.371 -7.162 -1.200 1.00 98.50 103 CYS A N 1
ATOM 849 C CA . CYS A 1 103 ? -1.389 -8.158 -0.777 1.00 98.50 103 CYS A CA 1
ATOM 850 C C . CYS A 1 103 ? -1.086 -9.211 -1.861 1.00 98.50 103 CYS A C 1
ATOM 852 O O . CYS A 1 103 ? 0.069 -9.612 -1.996 1.00 98.50 103 CYS A O 1
ATOM 854 N N . VAL A 1 104 ? -2.070 -9.606 -2.674 1.00 98.50 104 VAL A N 1
ATOM 855 C CA . VAL A 1 104 ? -1.890 -10.481 -3.846 1.00 98.50 104 VAL A CA 1
ATOM 856 C C . VAL A 1 104 ? -0.943 -9.821 -4.850 1.00 98.50 104 VAL A C 1
ATOM 858 O O . VAL A 1 104 ? 0.007 -10.462 -5.292 1.00 98.50 104 VAL A O 1
ATOM 861 N N . VAL A 1 105 ? -1.120 -8.528 -5.147 1.00 98.50 105 VAL A N 1
ATOM 862 C CA . VAL A 1 105 ? -0.205 -7.768 -6.019 1.00 98.50 105 VAL A CA 1
ATOM 863 C C . VAL A 1 105 ? 1.213 -7.733 -5.439 1.00 98.50 105 VAL A C 1
ATOM 865 O O . VAL A 1 105 ? 2.171 -7.998 -6.158 1.00 98.50 105 VAL A O 1
ATOM 868 N N . LEU A 1 106 ? 1.370 -7.467 -4.139 1.00 98.00 106 LEU A N 1
ATOM 869 C CA . LEU A 1 106 ? 2.687 -7.464 -3.484 1.00 98.00 106 LEU A CA 1
ATOM 870 C C . LEU A 1 106 ? 3.359 -8.845 -3.491 1.00 98.00 106 LEU A C 1
ATOM 872 O O . LEU A 1 106 ? 4.581 -8.949 -3.595 1.00 98.00 106 LEU A O 1
ATOM 876 N N . ARG A 1 107 ? 2.579 -9.919 -3.361 1.00 97.12 107 ARG A N 1
ATOM 877 C CA . ARG A 1 107 ? 3.098 -11.286 -3.352 1.00 97.12 107 ARG A CA 1
ATOM 878 C C . ARG A 1 107 ? 3.475 -11.747 -4.757 1.00 97.12 107 ARG A C 1
ATOM 880 O O . ARG A 1 107 ? 4.587 -12.229 -4.932 1.00 97.12 107 ARG A O 1
ATOM 887 N N . HIS A 1 108 ? 2.577 -11.595 -5.723 1.00 96.81 108 HIS A N 1
ATOM 888 C CA . HIS A 1 108 ? 2.654 -12.260 -7.027 1.00 96.81 108 HIS A CA 1
ATOM 889 C C . HIS A 1 108 ? 3.048 -11.327 -8.181 1.00 96.81 108 HIS A C 1
ATOM 891 O O . HIS A 1 108 ? 3.374 -11.794 -9.265 1.00 96.81 108 HIS A O 1
ATOM 897 N N . GLY A 1 109 ? 3.055 -10.009 -7.972 1.00 96.12 109 GLY A N 1
ATOM 898 C CA . GLY A 1 109 ? 3.348 -9.031 -9.024 1.00 96.12 109 GLY A CA 1
ATOM 899 C C . GLY A 1 109 ? 4.830 -8.775 -9.298 1.00 96.12 109 GLY A C 1
ATOM 900 O O . GLY A 1 109 ? 5.149 -7.848 -10.031 1.00 96.12 109 GLY A O 1
ATOM 901 N N . GLY A 1 110 ? 5.743 -9.542 -8.695 1.00 95.00 110 GLY A N 1
ATOM 902 C CA . GLY A 1 110 ? 7.181 -9.289 -8.831 1.00 95.00 110 GLY A CA 1
ATOM 903 C C . GLY A 1 110 ? 7.629 -8.054 -8.050 1.00 95.00 110 GLY A C 1
ATOM 904 O O . GLY A 1 110 ? 8.245 -7.150 -8.600 1.00 95.00 110 GLY A O 1
ATOM 905 N N . LEU A 1 111 ? 7.289 -7.991 -6.758 1.00 96.88 111 LEU A N 1
ATOM 906 C CA . LEU A 1 111 ? 7.703 -6.901 -5.872 1.00 96.88 111 LEU A CA 1
ATOM 907 C C . LEU A 1 111 ? 9.231 -6.771 -5.819 1.00 96.88 111 LEU A C 1
ATOM 909 O O . LEU A 1 111 ? 9.942 -7.734 -5.518 1.00 96.88 111 LEU A O 1
ATOM 913 N N . MET A 1 112 ? 9.711 -5.556 -6.055 1.00 96.12 112 MET A N 1
ATOM 914 C CA . MET A 1 112 ? 11.117 -5.172 -6.110 1.00 96.12 112 MET A CA 1
ATOM 915 C C . MET A 1 112 ? 11.409 -4.043 -5.126 1.00 96.12 112 MET A C 1
ATOM 917 O O . MET A 1 112 ? 10.535 -3.247 -4.772 1.00 96.12 112 MET A O 1
ATOM 921 N N . VAL A 1 113 ? 12.666 -3.965 -4.697 1.00 93.56 113 VAL A N 1
ATOM 922 C CA . VAL A 1 113 ? 13.152 -2.964 -3.751 1.00 93.56 113 VAL A CA 1
ATOM 923 C C . VAL A 1 113 ? 14.469 -2.368 -4.229 1.00 93.56 113 VAL A C 1
ATOM 925 O O . VAL A 1 113 ? 15.372 -3.093 -4.644 1.00 93.56 113 VAL A O 1
ATOM 928 N N . LYS A 1 114 ? 14.593 -1.045 -4.164 1.00 90.31 114 LYS A N 1
ATOM 929 C CA . LYS A 1 114 ? 15.816 -0.329 -4.516 1.00 90.31 114 LYS A CA 1
ATOM 930 C C . LYS A 1 114 ? 16.870 -0.527 -3.431 1.00 90.31 114 LYS A C 1
ATOM 932 O O . LYS A 1 114 ? 16.609 -0.332 -2.245 1.00 90.31 114 LYS A O 1
ATOM 937 N N . ASN A 1 115 ? 18.067 -0.899 -3.851 1.00 86.75 115 ASN A N 1
ATOM 938 C CA . ASN A 1 115 ? 19.255 -1.068 -3.038 1.00 86.75 115 ASN A CA 1
ATOM 939 C C . ASN A 1 115 ? 20.273 0.012 -3.421 1.00 86.75 115 ASN A C 1
ATOM 941 O O . ASN A 1 115 ? 21.035 -0.150 -4.370 1.00 86.75 115 ASN A O 1
ATOM 945 N N . GLU A 1 116 ? 20.293 1.117 -2.672 1.00 79.62 116 GLU A N 1
ATOM 946 C CA . GLU A 1 116 ? 21.177 2.263 -2.946 1.00 79.62 116 GLU A CA 1
ATOM 947 C C . GLU A 1 116 ? 22.672 1.937 -2.791 1.00 79.62 116 GLU A C 1
ATOM 949 O O . GLU A 1 116 ? 23.516 2.718 -3.220 1.00 79.62 116 GLU A O 1
ATOM 954 N N . SER A 1 117 ? 23.020 0.787 -2.202 1.00 78.50 117 SER A N 1
ATOM 955 C CA . SER A 1 117 ? 24.406 0.309 -2.155 1.00 78.50 117 SER A CA 1
ATOM 956 C C . SER A 1 117 ? 24.887 -0.288 -3.481 1.00 78.50 117 SER A C 1
ATOM 958 O O . SER A 1 117 ? 26.088 -0.494 -3.638 1.00 78.50 117 SER A O 1
ATOM 960 N N . LEU A 1 118 ? 23.984 -0.591 -4.421 1.00 80.50 118 LEU A N 1
ATOM 961 C CA . LEU A 1 118 ? 24.358 -1.039 -5.760 1.00 80.50 118 LEU A CA 1
ATOM 962 C C . LEU A 1 118 ? 24.669 0.169 -6.654 1.00 80.50 118 LEU A C 1
ATOM 964 O O . LEU A 1 118 ? 23.920 1.155 -6.632 1.00 80.50 118 LEU A O 1
ATOM 968 N N . PRO A 1 119 ? 25.745 0.112 -7.457 1.00 79.56 119 PRO A N 1
ATOM 969 C CA . PRO A 1 119 ? 26.060 1.183 -8.386 1.00 79.56 119 PRO A CA 1
ATOM 970 C C . PRO A 1 119 ? 24.986 1.262 -9.480 1.00 79.56 119 PRO A C 1
ATOM 972 O O . PRO A 1 119 ? 24.479 0.247 -9.950 1.00 79.56 119 PRO A O 1
ATOM 975 N N . SER A 1 120 ? 24.624 2.481 -9.881 1.00 79.94 120 SER A N 1
ATOM 976 C CA . SER A 1 120 ? 23.639 2.723 -10.948 1.00 79.94 120 SER A CA 1
ATOM 977 C C . SER A 1 120 ? 24.212 2.552 -12.355 1.00 79.94 120 SER A C 1
ATOM 979 O O . SER A 1 120 ? 23.461 2.567 -13.325 1.00 79.94 120 SER A O 1
ATOM 981 N N . VAL A 1 121 ? 25.536 2.451 -12.471 1.00 81.44 121 VAL A N 1
ATOM 982 C CA . VAL A 1 121 ? 26.257 2.191 -13.716 1.00 81.44 121 VAL A CA 1
ATOM 983 C C . VAL A 1 121 ? 27.380 1.191 -13.462 1.00 81.44 121 VAL A C 1
ATOM 985 O O . VAL A 1 121 ? 27.886 1.111 -12.342 1.00 81.44 121 VAL A O 1
ATOM 988 N N . ASP A 1 122 ? 27.763 0.423 -14.476 1.00 81.31 122 ASP A N 1
ATOM 989 C CA . ASP A 1 122 ? 28.956 -0.421 -14.414 1.00 81.31 122 ASP A CA 1
ATOM 990 C C . ASP A 1 122 ? 30.250 0.389 -14.615 1.00 81.31 122 ASP A C 1
ATOM 992 O O . ASP A 1 122 ? 30.235 1.613 -14.774 1.00 81.31 122 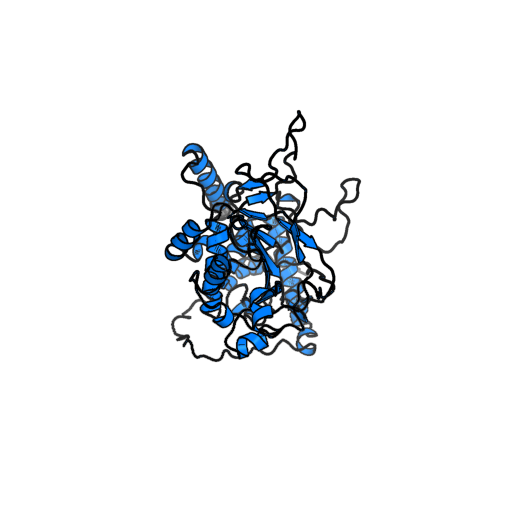ASP A O 1
ATOM 996 N N . GLU A 1 123 ? 31.391 -0.301 -14.604 1.00 83.31 123 GLU A N 1
ATOM 997 C CA . GLU A 1 123 ? 32.718 0.298 -14.804 1.00 83.31 123 GLU A CA 1
ATOM 998 C C . GLU A 1 123 ? 32.911 0.952 -16.185 1.00 83.31 123 GLU A C 1
ATOM 1000 O O . GLU A 1 123 ? 33.826 1.755 -16.363 1.00 83.31 123 GLU A O 1
ATOM 1005 N N . PHE A 1 124 ? 32.026 0.664 -17.143 1.00 85.88 124 PHE A N 1
ATOM 1006 C CA . PHE A 1 124 ? 32.018 1.230 -18.491 1.00 85.88 124 PHE A CA 1
ATOM 1007 C C . PHE A 1 124 ? 30.969 2.340 -18.661 1.00 85.88 124 PHE A C 1
ATOM 1009 O O . PHE A 1 124 ? 30.838 2.902 -19.748 1.00 85.88 124 PHE A O 1
ATOM 1016 N N . GLY A 1 125 ? 30.228 2.676 -17.600 1.00 81.44 125 GLY A N 1
ATOM 1017 C CA . GLY A 1 125 ? 29.170 3.682 -17.625 1.00 81.44 125 GLY A CA 1
ATOM 1018 C C . GLY A 1 125 ? 27.823 3.177 -18.151 1.00 81.44 125 GLY A C 1
ATOM 1019 O O . GLY A 1 125 ? 26.921 3.993 -18.343 1.00 81.44 125 GLY A O 1
ATOM 1020 N N . ASN A 1 126 ? 27.646 1.868 -18.369 1.00 80.69 126 ASN A N 1
ATOM 1021 C CA . ASN A 1 126 ? 26.352 1.324 -18.781 1.00 80.69 126 ASN A CA 1
ATOM 1022 C C . ASN A 1 126 ? 25.388 1.287 -17.589 1.00 80.69 126 ASN A C 1
ATOM 1024 O O . ASN A 1 126 ? 25.812 0.897 -16.500 1.00 80.69 126 ASN A O 1
ATOM 1028 N N . PRO A 1 127 ? 24.096 1.618 -17.768 1.00 78.81 127 PRO A N 1
ATOM 1029 C CA . PRO A 1 127 ? 23.108 1.539 -16.697 1.00 78.81 127 PRO A CA 1
ATOM 1030 C C . PRO A 1 127 ? 23.039 0.144 -16.062 1.00 78.81 127 PRO A C 1
ATOM 1032 O O . PRO A 1 127 ? 22.974 -0.868 -16.757 1.00 78.81 127 PRO A O 1
ATOM 1035 N N . GLN A 1 128 ? 23.006 0.103 -14.734 1.00 80.12 128 GLN A N 1
ATOM 1036 C CA . GLN A 1 128 ? 22.834 -1.104 -13.930 1.00 80.12 128 GLN A CA 1
ATOM 1037 C C . GLN A 1 128 ? 21.567 -0.978 -13.090 1.00 80.12 128 GLN A C 1
ATOM 1039 O O . GLN A 1 128 ? 21.191 0.116 -12.654 1.00 80.12 128 GLN A O 1
ATOM 1044 N N . THR A 1 129 ? 20.887 -2.101 -12.857 1.00 83.62 129 THR A N 1
ATOM 1045 C CA . THR A 1 129 ? 19.729 -2.083 -11.965 1.00 83.62 129 THR A CA 1
ATOM 1046 C C . THR A 1 129 ? 20.184 -1.903 -10.521 1.00 83.62 129 THR A C 1
ATOM 1048 O O . THR A 1 129 ? 21.037 -2.626 -10.010 1.00 83.62 129 THR A O 1
ATOM 1051 N N . GLN A 1 130 ? 19.584 -0.926 -9.846 1.00 88.44 130 GLN A N 1
ATOM 1052 C CA . GLN A 1 130 ? 19.685 -0.798 -8.393 1.00 88.44 130 GLN A CA 1
ATOM 1053 C C . GLN A 1 130 ? 18.566 -1.565 -7.688 1.00 88.44 130 GLN A C 1
ATOM 1055 O O . GLN A 1 130 ? 18.502 -1.561 -6.462 1.00 88.44 130 GLN A O 1
ATOM 1060 N N . PHE A 1 131 ? 17.653 -2.187 -8.430 1.00 92.44 131 PHE A N 1
ATOM 1061 C CA . PHE A 1 131 ? 16.562 -2.955 -7.861 1.00 92.44 131 PHE A CA 1
ATOM 1062 C C . PHE A 1 131 ? 17.000 -4.397 -7.640 1.00 92.44 131 PHE A C 1
ATOM 1064 O O . PHE A 1 131 ? 17.729 -4.988 -8.431 1.00 92.44 131 PHE A O 1
ATOM 1071 N N . VAL A 1 132 ? 16.539 -4.955 -6.529 1.00 92.62 132 VAL A N 1
ATOM 1072 C CA . VAL A 1 132 ? 16.624 -6.385 -6.238 1.00 92.62 132 VAL A CA 1
ATOM 1073 C C . VAL A 1 132 ? 15.229 -6.904 -5.938 1.00 92.62 132 VAL A C 1
ATOM 1075 O O . VAL A 1 132 ? 14.355 -6.153 -5.484 1.00 92.62 132 VAL A O 1
ATOM 1078 N N . ASN A 1 133 ? 14.988 -8.189 -6.184 1.00 94.38 133 ASN A N 1
ATOM 1079 C CA . ASN A 1 133 ? 13.681 -8.759 -5.890 1.00 94.38 133 ASN A CA 1
ATOM 1080 C C . ASN A 1 133 ? 13.440 -8.781 -4.378 1.00 94.38 133 ASN A C 1
ATOM 1082 O O . ASN A 1 133 ? 14.335 -9.080 -3.584 1.00 94.38 133 ASN A O 1
ATOM 1086 N N . TRP A 1 134 ? 12.206 -8.510 -3.955 1.00 94.50 134 TRP A N 1
ATOM 1087 C CA . TRP A 1 134 ? 11.855 -8.466 -2.535 1.00 94.50 134 TRP A CA 1
ATOM 1088 C C . TRP A 1 134 ? 12.106 -9.806 -1.826 1.00 94.50 134 TRP A C 1
ATOM 1090 O O . TRP A 1 134 ? 12.583 -9.830 -0.687 1.00 94.50 134 TRP A O 1
ATOM 1100 N N . TYR A 1 135 ? 11.889 -10.930 -2.520 1.00 93.62 135 TYR A N 1
ATOM 1101 C CA . TYR A 1 135 ? 12.163 -12.268 -1.991 1.00 93.62 135 TYR A CA 1
ATOM 1102 C C . TYR A 1 135 ? 13.632 -12.502 -1.627 1.00 93.62 135 TYR A C 1
ATOM 1104 O O . TYR A 1 135 ? 13.911 -13.316 -0.746 1.00 93.62 135 TYR A O 1
ATOM 1112 N N . GLU A 1 136 ? 14.576 -11.783 -2.241 1.00 90.44 136 GLU A N 1
ATOM 1113 C CA . GLU A 1 136 ? 16.007 -11.906 -1.936 1.00 90.44 136 GLU A CA 1
ATOM 1114 C C . GLU A 1 136 ? 16.340 -11.331 -0.556 1.00 90.44 136 GLU A C 1
ATOM 1116 O O . GLU A 1 136 ? 17.264 -11.795 0.116 1.00 90.44 136 GLU A O 1
ATOM 1121 N N . LYS A 1 137 ? 15.548 -10.360 -0.082 1.00 89.06 137 LYS A N 1
ATOM 1122 C CA . LYS A 1 137 ? 15.649 -9.841 1.289 1.00 89.06 137 LYS A CA 1
ATOM 1123 C C . LYS A 1 137 ? 15.077 -10.826 2.313 1.00 89.06 137 LYS A C 1
ATOM 1125 O O . LYS A 1 137 ? 15.504 -10.842 3.477 1.00 89.06 137 LYS A O 1
ATOM 1130 N N . GLY A 1 138 ? 14.120 -11.651 1.885 1.00 89.44 138 GLY A N 1
ATOM 1131 C CA . GLY A 1 138 ? 13.370 -12.571 2.737 1.00 89.44 138 GLY A CA 1
ATOM 1132 C C . GLY A 1 138 ? 12.439 -11.860 3.722 1.00 89.44 138 GLY A C 1
ATOM 1133 O O . GLY A 1 138 ? 12.030 -12.465 4.708 1.00 89.44 138 GLY A O 1
ATOM 1134 N N . TRP A 1 139 ? 12.138 -10.577 3.499 1.00 92.38 139 TRP A N 1
ATOM 1135 C CA . TRP A 1 139 ? 11.225 -9.814 4.350 1.00 92.38 139 TRP A CA 1
ATOM 1136 C C . TRP A 1 139 ? 9.771 -10.156 4.026 1.00 92.38 139 TRP A C 1
ATOM 1138 O O . TRP A 1 139 ? 9.463 -10.349 2.845 1.00 92.38 139 TRP A O 1
ATOM 1148 N N . PRO A 1 140 ? 8.869 -10.191 5.019 1.00 95.88 140 PRO A N 1
ATOM 1149 C CA . PRO A 1 140 ? 7.434 -10.280 4.776 1.00 95.88 140 PRO A CA 1
ATOM 1150 C C . PRO A 1 140 ? 6.946 -9.179 3.827 1.00 95.88 140 PRO A C 1
ATOM 1152 O O . PRO A 1 140 ? 7.424 -8.045 3.896 1.00 95.88 140 PRO A O 1
ATOM 1155 N N . ILE A 1 141 ? 5.975 -9.472 2.959 1.00 96.88 141 ILE A N 1
ATOM 1156 C CA . ILE A 1 141 ? 5.362 -8.445 2.097 1.00 96.88 141 ILE A CA 1
ATOM 1157 C C . ILE A 1 141 ? 4.651 -7.361 2.918 1.00 96.88 141 ILE A C 1
ATOM 1159 O O . ILE A 1 141 ? 4.563 -6.219 2.477 1.00 96.88 141 ILE A O 1
ATOM 1163 N N . ALA A 1 142 ? 4.205 -7.689 4.137 1.00 95.88 142 ALA A N 1
ATOM 1164 C CA . ALA A 1 142 ? 3.648 -6.733 5.089 1.00 95.88 142 ALA A CA 1
ATOM 1165 C C . ALA A 1 142 ? 4.586 -5.537 5.341 1.00 95.88 142 ALA A C 1
ATOM 1167 O O . ALA A 1 142 ? 4.128 -4.400 5.449 1.00 95.88 142 ALA A O 1
ATOM 1168 N N . CYS A 1 143 ? 5.905 -5.753 5.353 1.00 93.88 143 CYS A N 1
ATOM 1169 C CA . CYS A 1 143 ? 6.875 -4.683 5.590 1.00 93.88 143 CYS A CA 1
ATOM 1170 C C . CYS A 1 143 ? 6.891 -3.644 4.454 1.00 93.88 143 CYS A C 1
ATOM 1172 O O . CYS A 1 143 ? 7.227 -2.485 4.690 1.00 93.88 143 CYS A O 1
ATOM 1174 N N . ALA A 1 144 ? 6.464 -3.990 3.234 1.00 93.88 144 ALA A N 1
ATOM 1175 C CA . ALA A 1 144 ? 6.318 -3.000 2.162 1.00 93.88 144 ALA A CA 1
ATOM 1176 C C . ALA A 1 144 ? 5.288 -1.908 2.517 1.00 93.88 144 ALA A C 1
ATOM 1178 O O . ALA A 1 144 ? 5.405 -0.774 2.054 1.00 93.88 144 ALA A O 1
ATOM 1179 N N . LEU A 1 145 ? 4.322 -2.232 3.384 1.00 93.25 145 LEU A N 1
ATOM 1180 C CA . LEU A 1 145 ? 3.237 -1.351 3.813 1.00 93.25 145 LEU A CA 1
ATOM 1181 C C . LEU A 1 145 ? 3.512 -0.661 5.163 1.00 93.25 145 LEU A C 1
ATOM 1183 O O . LEU A 1 145 ? 3.005 0.426 5.416 1.00 93.25 145 LEU A O 1
ATOM 1187 N N . SER A 1 146 ? 4.302 -1.271 6.046 1.00 92.38 146 SER A N 1
ATOM 1188 C CA . SER A 1 146 ? 4.312 -0.932 7.478 1.00 92.38 146 SER A CA 1
ATOM 1189 C C . SER A 1 146 ? 5.126 0.287 7.899 1.00 92.38 146 SER A C 1
ATOM 1191 O O . SER A 1 146 ? 4.770 0.939 8.871 1.00 92.38 146 SER A O 1
ATOM 1193 N N . HIS A 1 147 ? 6.213 0.633 7.212 1.00 87.94 147 HIS A N 1
ATOM 1194 C CA . HIS A 1 147 ? 7.216 1.576 7.740 1.00 87.94 147 HIS A CA 1
ATOM 1195 C C . HIS A 1 147 ? 7.073 3.000 7.189 1.00 87.94 147 HIS A C 1
ATOM 1197 O O . HIS A 1 147 ? 8.062 3.695 6.949 1.00 87.94 147 HIS A O 1
ATOM 1203 N N . GLY A 1 148 ? 5.838 3.436 6.922 1.00 79.50 148 GLY A N 1
ATOM 1204 C CA . GLY A 1 148 ? 5.585 4.675 6.172 1.00 79.50 148 GLY A CA 1
ATOM 1205 C C . GLY A 1 148 ? 6.122 4.614 4.738 1.00 79.50 148 GLY A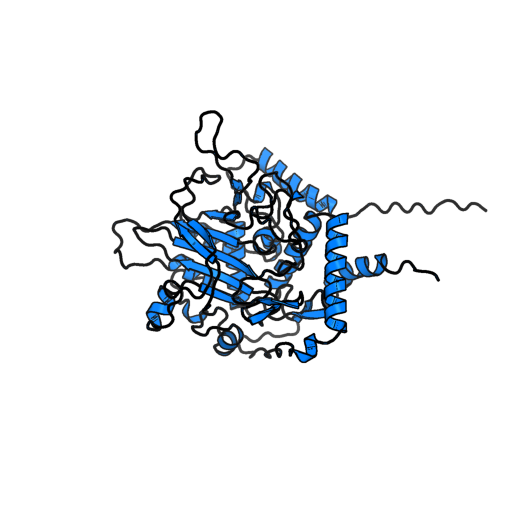 C 1
ATOM 1206 O O . GLY A 1 148 ? 6.404 5.653 4.135 1.00 79.50 148 GLY A O 1
ATOM 1207 N N . GLY A 1 149 ? 6.308 3.388 4.240 1.00 80.62 149 GLY A N 1
ATOM 1208 C CA . GLY A 1 149 ? 6.668 3.102 2.867 1.00 80.62 149 GLY A CA 1
ATOM 1209 C C . GLY A 1 149 ? 5.515 3.365 1.922 1.00 80.62 149 GLY A C 1
ATOM 1210 O O . GLY A 1 149 ? 4.340 3.318 2.293 1.00 80.62 149 GLY A O 1
ATOM 1211 N N . ARG A 1 150 ? 5.894 3.635 0.682 1.00 90.56 150 ARG A N 1
ATOM 1212 C CA . ARG A 1 150 ? 5.005 3.683 -0.464 1.00 90.56 150 ARG A CA 1
ATOM 1213 C C . ARG A 1 150 ? 5.582 2.780 -1.527 1.00 90.56 150 ARG A C 1
ATOM 1215 O O . ARG A 1 150 ? 6.794 2.780 -1.738 1.00 90.56 150 ARG A O 1
ATOM 1222 N N . PHE A 1 151 ? 4.717 2.027 -2.183 1.00 95.94 151 PHE A N 1
ATOM 1223 C CA . PHE A 1 151 ? 5.111 1.242 -3.337 1.00 95.94 151 PHE A CA 1
ATOM 1224 C C . PHE A 1 151 ? 4.336 1.693 -4.566 1.00 95.94 151 PHE A C 1
ATOM 1226 O O . PHE A 1 151 ? 3.194 2.158 -4.484 1.00 95.94 151 PHE A O 1
ATOM 1233 N N . LEU A 1 152 ? 5.010 1.584 -5.701 1.00 97.69 152 LEU A N 1
ATOM 1234 C CA . LEU A 1 152 ? 4.485 1.920 -7.012 1.00 97.69 152 LEU A CA 1
ATOM 1235 C C . LEU A 1 152 ? 4.048 0.641 -7.723 1.00 97.69 152 LEU A C 1
ATOM 1237 O O . LEU A 1 152 ? 4.748 -0.363 -7.670 1.00 97.69 152 LEU A O 1
ATOM 1241 N N . ILE A 1 153 ? 2.917 0.689 -8.415 1.00 98.31 153 ILE A N 1
ATOM 1242 C CA . ILE A 1 153 ? 2.489 -0.332 -9.369 1.00 98.31 153 ILE A CA 1
ATOM 1243 C C . ILE A 1 153 ? 2.511 0.324 -10.742 1.00 98.31 153 ILE A C 1
ATOM 1245 O O . ILE A 1 153 ? 1.734 1.249 -10.996 1.00 98.31 153 ILE A O 1
ATOM 1249 N N . GLN A 1 154 ? 3.405 -0.132 -11.610 1.00 97.25 154 GLN A N 1
ATOM 1250 C CA . GLN A 1 154 ? 3.505 0.340 -12.984 1.00 97.25 154 GLN A CA 1
ATOM 1251 C C . GLN A 1 154 ? 2.578 -0.472 -13.886 1.00 97.25 154 GLN A C 1
ATOM 1253 O O . GLN A 1 154 ? 2.602 -1.698 -13.864 1.00 97.25 154 GLN A O 1
ATOM 1258 N N . LEU A 1 155 ? 1.766 0.221 -14.685 1.00 97.12 155 LEU A N 1
ATOM 1259 C CA . LEU A 1 155 ? 0.888 -0.384 -15.685 1.00 97.12 155 LEU A CA 1
ATOM 1260 C C . LEU A 1 155 ? 1.320 0.079 -17.074 1.00 97.12 155 LEU A C 1
ATOM 1262 O O . LEU A 1 155 ? 1.708 1.238 -17.251 1.00 97.12 155 LEU A O 1
ATOM 1266 N N . ASN A 1 156 ? 1.201 -0.796 -18.069 1.00 94.06 156 ASN A N 1
ATOM 1267 C CA . ASN A 1 156 ? 1.567 -0.449 -19.437 1.00 94.06 156 ASN A CA 1
ATOM 1268 C C . ASN A 1 156 ? 0.707 0.694 -19.985 1.00 94.06 156 ASN A C 1
ATOM 1270 O O . ASN A 1 156 ? -0.441 0.882 -19.578 1.00 94.06 156 ASN A O 1
ATOM 1274 N N . LYS A 1 157 ? 1.255 1.447 -20.935 1.00 93.75 157 LYS A N 1
ATOM 1275 C CA . LYS A 1 157 ? 0.474 2.333 -21.798 1.00 93.75 157 LYS A CA 1
ATOM 1276 C C . LYS A 1 157 ? -0.396 1.506 -22.744 1.00 93.75 157 LYS A C 1
ATOM 1278 O O . LYS A 1 157 ? -0.111 0.344 -23.023 1.00 93.75 157 LYS A O 1
ATOM 1283 N N . LEU A 1 158 ? -1.444 2.132 -23.263 1.00 94.19 158 LEU A N 1
ATOM 1284 C CA . LEU A 1 158 ? -2.306 1.484 -24.247 1.00 94.19 158 LEU A CA 1
ATOM 1285 C C . LEU A 1 158 ? -1.645 1.464 -25.634 1.00 94.19 158 LEU A C 1
ATOM 1287 O O . LEU A 1 158 ? -0.778 2.304 -25.904 1.00 94.19 158 LEU A O 1
ATOM 1291 N N . PRO A 1 159 ? -2.046 0.532 -26.513 1.00 93.12 159 PRO A N 1
ATOM 1292 C CA . PRO A 1 159 ? -1.627 0.541 -27.907 1.00 93.12 159 PRO A CA 1
ATOM 1293 C C . PRO A 1 159 ? -1.913 1.892 -28.603 1.00 93.12 159 PRO A C 1
ATOM 1295 O O . PRO A 1 159 ? -2.892 2.559 -28.253 1.00 93.12 159 PRO A O 1
ATOM 1298 N N . PRO A 1 160 ? -1.077 2.333 -29.567 1.00 91.75 160 PRO A N 1
ATOM 1299 C CA . PRO A 1 160 ? -1.239 3.631 -30.235 1.00 91.75 160 PRO A CA 1
ATOM 1300 C C . PRO A 1 160 ? -2.548 3.803 -31.017 1.00 91.75 160 PRO A C 1
ATOM 1302 O O . PRO A 1 160 ? -2.963 4.932 -31.256 1.00 91.75 160 PRO A O 1
ATOM 1305 N N . ASP A 1 161 ? -3.173 2.702 -31.430 1.00 93.25 161 ASP A N 1
ATOM 1306 C CA . ASP A 1 161 ? -4.444 2.643 -32.160 1.00 93.25 161 ASP A CA 1
ATOM 1307 C C . ASP A 1 161 ? -5.673 2.859 -31.263 1.00 93.25 161 ASP A C 1
ATOM 1309 O O . ASP A 1 161 ? -6.766 3.128 -31.762 1.00 93.25 161 ASP A O 1
ATOM 1313 N N . VAL A 1 162 ? -5.502 2.810 -29.940 1.00 92.62 162 VAL A N 1
ATOM 1314 C CA . VAL A 1 162 ? -6.565 3.134 -28.986 1.00 92.62 162 VAL A CA 1
ATOM 1315 C C . VAL A 1 162 ? -6.770 4.659 -28.927 1.00 92.62 162 VAL A C 1
ATOM 1317 O O . VAL A 1 162 ? -5.778 5.392 -28.823 1.00 92.62 162 VAL A O 1
ATOM 1320 N N . PRO A 1 163 ? -8.023 5.165 -28.938 1.00 91.50 163 PRO A N 1
ATOM 1321 C CA . PRO A 1 163 ? -8.314 6.600 -28.877 1.00 91.50 163 PRO A CA 1
ATOM 1322 C C . PRO A 1 163 ? -7.634 7.339 -27.710 1.00 91.50 163 PRO A C 1
ATOM 1324 O O . PRO A 1 163 ? -7.557 6.832 -26.589 1.00 91.50 163 PRO A O 1
ATOM 1327 N N . ASP A 1 164 ? -7.186 8.578 -27.960 1.00 85.00 164 ASP A N 1
ATOM 1328 C CA . ASP A 1 164 ? -6.496 9.448 -26.984 1.00 85.00 164 ASP A CA 1
ATOM 1329 C C . ASP A 1 164 ? -7.345 9.742 -25.725 1.00 85.00 164 ASP A C 1
ATOM 1331 O O . ASP A 1 164 ? -6.805 10.107 -24.673 1.00 85.00 164 ASP A O 1
ATOM 1335 N N . ASP A 1 165 ? -8.670 9.621 -25.800 1.00 85.75 165 ASP A N 1
ATOM 1336 C CA . ASP A 1 165 ? -9.623 9.845 -24.709 1.00 85.75 165 ASP A CA 1
ATOM 1337 C C . ASP A 1 165 ? -10.005 8.564 -23.953 1.00 85.75 165 ASP A C 1
ATOM 1339 O O . ASP A 1 165 ? -10.398 8.652 -22.787 1.00 85.75 165 ASP A O 1
ATOM 1343 N N . TYR A 1 166 ? -9.791 7.386 -24.545 1.00 90.88 166 TYR A N 1
ATOM 1344 C CA . TYR A 1 166 ? -10.036 6.106 -23.891 1.00 90.88 166 TYR A CA 1
ATOM 1345 C C . TYR A 1 166 ? -9.077 5.883 -22.714 1.00 90.88 166 TYR A C 1
ATOM 1347 O O . TYR A 1 166 ? -7.884 6.212 -22.749 1.00 90.88 166 TYR A O 1
ATOM 1355 N N . ARG A 1 167 ? -9.607 5.328 -21.626 1.00 90.31 167 ARG A N 1
ATOM 1356 C CA . ARG A 1 167 ? -8.874 5.045 -20.390 1.00 90.31 167 ARG A CA 1
ATOM 1357 C C . ARG A 1 167 ? -9.166 3.619 -19.971 1.00 90.31 167 ARG A C 1
ATOM 1359 O O . ARG A 1 167 ? -10.326 3.243 -19.846 1.00 90.31 167 ARG A O 1
ATOM 1366 N N . ASP A 1 168 ? -8.112 2.862 -19.700 1.00 94.31 168 ASP A N 1
ATOM 1367 C CA . ASP A 1 168 ? -8.265 1.518 -19.161 1.00 94.31 168 ASP A CA 1
ATOM 1368 C C . ASP A 1 168 ? -8.367 1.568 -17.633 1.00 94.31 168 ASP A C 1
ATOM 1370 O O . ASP A 1 168 ? -7.424 1.934 -16.923 1.00 94.31 168 ASP A O 1
ATOM 1374 N N . HIS A 1 169 ? -9.548 1.224 -17.132 1.00 96.00 169 HIS A N 1
ATOM 1375 C CA . HIS A 1 169 ? -9.837 1.132 -15.706 1.00 96.00 169 HIS A CA 1
ATOM 1376 C C . HIS A 1 169 ? -9.909 -0.315 -15.206 1.00 96.00 169 HIS A C 1
ATOM 1378 O O . HIS A 1 169 ? -10.182 -0.519 -14.028 1.00 96.00 169 HIS A O 1
ATOM 1384 N N . SER A 1 170 ? -9.606 -1.311 -16.046 1.00 96.94 170 SER A N 1
ATOM 1385 C CA . SER A 1 170 ? -9.765 -2.734 -15.724 1.00 96.94 170 SER A CA 1
ATOM 1386 C C . SER A 1 170 ? -9.010 -3.157 -14.461 1.00 96.94 170 SER A C 1
ATOM 1388 O O . SER A 1 170 ? -9.601 -3.759 -13.567 1.00 96.94 170 SER A O 1
ATOM 1390 N N . PHE A 1 171 ? -7.735 -2.769 -14.321 1.00 98.00 171 PHE A N 1
ATOM 1391 C CA . PHE A 1 171 ? -6.948 -3.076 -13.119 1.00 98.00 171 PHE A CA 1
ATOM 1392 C C . PHE A 1 171 ? -7.509 -2.393 -11.870 1.00 98.00 171 PHE A C 1
ATOM 1394 O O . PHE A 1 171 ? -7.553 -2.990 -10.799 1.00 98.00 171 PHE A O 1
ATOM 1401 N N . TRP A 1 172 ? -7.954 -1.141 -11.995 1.00 97.94 172 TRP A N 1
ATOM 1402 C CA . TRP A 1 172 ? -8.532 -0.384 -10.884 1.00 97.94 172 TRP A CA 1
ATOM 1403 C C . TRP A 1 172 ? -9.859 -0.984 -10.430 1.00 97.94 172 TRP A C 1
ATOM 1405 O O . TRP A 1 172 ? -10.060 -1.237 -9.246 1.00 97.94 172 TRP A O 1
ATOM 1415 N N . ASN A 1 173 ? -10.734 -1.289 -11.381 1.00 98.19 173 ASN A N 1
ATOM 1416 C CA . ASN A 1 173 ? -11.997 -1.958 -11.127 1.00 98.19 173 ASN A CA 1
ATOM 1417 C C . ASN A 1 173 ? -11.766 -3.336 -10.507 1.00 98.19 173 ASN A C 1
ATOM 1419 O O . ASN A 1 173 ? -12.406 -3.647 -9.501 1.00 98.19 173 ASN A O 1
ATOM 1423 N N . TRP A 1 174 ? -10.806 -4.124 -11.008 1.00 98.38 174 TRP A N 1
ATOM 1424 C CA . TRP A 1 174 ? -10.468 -5.410 -10.403 1.00 98.38 174 TRP A CA 1
ATOM 1425 C C . TRP A 1 174 ? -9.897 -5.248 -9.004 1.00 98.38 174 TRP A C 1
ATOM 1427 O O . TRP A 1 174 ? -10.325 -5.990 -8.135 1.00 98.38 174 TRP A O 1
ATOM 1437 N N . LEU A 1 175 ? -9.010 -4.285 -8.751 1.00 98.50 175 LEU A N 1
ATOM 1438 C CA . LEU A 1 175 ? -8.435 -4.035 -7.425 1.00 98.50 175 LEU A CA 1
ATOM 1439 C C . LEU A 1 175 ? -9.502 -3.627 -6.399 1.00 98.50 175 LEU A C 1
ATOM 1441 O O . LEU A 1 175 ? -9.361 -3.913 -5.210 1.00 98.50 175 LEU A O 1
ATOM 1445 N N . LEU A 1 176 ? -10.577 -2.974 -6.851 1.00 98.25 176 LEU A N 1
ATOM 1446 C CA . LEU A 1 176 ? -11.641 -2.454 -5.994 1.00 98.25 176 LEU A CA 1
ATOM 1447 C C . LEU A 1 176 ? -12.842 -3.391 -5.837 1.00 98.25 176 LEU A C 1
ATOM 1449 O O . LEU A 1 176 ? -13.316 -3.609 -4.724 1.00 98.25 176 LEU A O 1
ATOM 1453 N N . THR A 1 177 ? -13.272 -4.057 -6.909 1.00 98.06 177 THR A N 1
ATOM 1454 C CA . THR A 1 177 ? -14.521 -4.847 -6.964 1.00 98.06 177 THR A CA 1
ATOM 1455 C C . THR A 1 177 ? -14.340 -6.355 -7.182 1.00 98.06 177 THR A C 1
ATOM 1457 O O . THR A 1 177 ? -15.225 -7.130 -6.839 1.00 98.06 177 THR A O 1
ATOM 1460 N N . GLY A 1 178 ? -13.195 -6.774 -7.724 1.00 97.56 178 GLY A N 1
ATOM 1461 C CA . GLY A 1 178 ? -12.836 -8.171 -7.991 1.00 97.56 178 GLY A CA 1
ATOM 1462 C C . GLY A 1 178 ? -13.122 -8.546 -9.440 1.00 97.56 178 GLY A C 1
ATOM 1463 O O . GLY A 1 178 ? -12.900 -9.678 -9.853 1.00 97.56 178 GLY A O 1
ATOM 1464 N N . LYS A 1 179 ? -13.610 -7.582 -10.228 1.00 97.62 179 LYS A N 1
ATOM 1465 C CA . LYS A 1 179 ? -13.990 -7.740 -11.626 1.00 97.62 179 LYS A CA 1
ATOM 1466 C C . LYS A 1 179 ? -13.370 -6.632 -12.467 1.00 97.62 179 LYS A C 1
ATOM 1468 O O . LYS A 1 179 ? -13.377 -5.473 -12.060 1.00 97.62 179 LYS A O 1
ATOM 1473 N N . GLU A 1 180 ? -12.863 -6.987 -13.642 1.00 97.12 180 GLU A N 1
ATOM 1474 C CA . GLU A 1 180 ? -12.289 -6.041 -14.613 1.00 97.12 180 GLU A CA 1
ATOM 1475 C C . GLU A 1 180 ? -13.307 -4.990 -15.075 1.00 97.12 180 GLU A C 1
ATOM 1477 O O . GLU A 1 180 ? -13.002 -3.805 -15.188 1.00 97.12 180 GLU A O 1
ATOM 1482 N N . ASP A 1 181 ? -14.544 -5.423 -15.282 1.00 96.94 181 ASP A N 1
ATOM 1483 C CA . ASP A 1 181 ? -15.690 -4.614 -15.688 1.00 96.94 181 ASP A CA 1
ATOM 1484 C C . ASP A 1 181 ? -16.538 -4.136 -14.497 1.00 96.94 181 ASP A C 1
ATOM 1486 O O . ASP A 1 181 ? -17.624 -3.588 -14.677 1.00 96.94 181 ASP A O 1
ATOM 1490 N N . GLY A 1 182 ? -16.065 -4.347 -13.265 1.00 96.56 182 GLY A N 1
ATOM 1491 C CA . GLY A 1 182 ? -16.827 -4.016 -12.069 1.00 96.56 182 GLY A CA 1
ATOM 1492 C C . GLY A 1 182 ? -16.974 -2.512 -11.846 1.00 96.56 182 GLY A C 1
ATOM 1493 O O . GLY A 1 182 ? -16.048 -1.731 -12.066 1.00 96.56 182 GLY A O 1
ATOM 1494 N N . ASP A 1 183 ? -18.138 -2.099 -11.344 1.00 96.06 183 ASP A N 1
ATOM 1495 C CA . ASP A 1 183 ? -18.410 -0.694 -11.050 1.00 96.06 183 ASP A CA 1
ATOM 1496 C C . ASP A 1 183 ? -17.735 -0.255 -9.740 1.00 96.06 183 ASP A C 1
ATOM 1498 O O . ASP A 1 183 ? -18.219 -0.526 -8.636 1.00 96.06 183 ASP A O 1
ATOM 1502 N N . SER A 1 184 ? -16.616 0.464 -9.851 1.00 95.94 184 SER A N 1
ATOM 1503 C CA . SER A 1 184 ? -15.886 1.008 -8.698 1.00 95.94 184 SER A CA 1
ATOM 1504 C C . SER A 1 184 ? -16.704 1.997 -7.854 1.00 95.94 184 SER A C 1
ATOM 1506 O O . SER A 1 184 ? -16.405 2.182 -6.672 1.00 95.94 184 SER A O 1
ATOM 1508 N N . ARG A 1 185 ? -17.787 2.583 -8.383 1.00 95.56 185 ARG A N 1
ATOM 1509 C CA . ARG A 1 185 ? -18.669 3.507 -7.639 1.00 95.56 185 ARG A CA 1
ATOM 1510 C C . ARG A 1 185 ? -19.361 2.837 -6.455 1.00 95.56 185 ARG A C 1
ATOM 1512 O O . ARG A 1 185 ? -19.749 3.525 -5.511 1.00 95.56 185 ARG A O 1
ATOM 1519 N N . THR A 1 186 ? -19.463 1.508 -6.485 1.00 95.94 186 THR A N 1
ATOM 1520 C CA . THR A 1 186 ? -19.997 0.689 -5.388 1.00 95.94 186 THR A CA 1
ATOM 1521 C C . THR A 1 186 ? -19.153 0.772 -4.115 1.00 95.94 186 THR A C 1
ATOM 1523 O O . THR A 1 186 ? -19.685 0.582 -3.028 1.00 95.94 186 THR A O 1
ATOM 1526 N N . VAL A 1 187 ? -17.860 1.108 -4.222 1.00 96.88 187 VAL A N 1
ATOM 1527 C CA . VAL A 1 187 ? -16.949 1.239 -3.068 1.00 96.88 187 VAL A CA 1
ATOM 1528 C C . VAL A 1 187 ? -16.353 2.641 -2.902 1.00 96.88 187 VAL A C 1
ATOM 1530 O O . VAL A 1 187 ? -15.808 2.937 -1.836 1.00 96.88 187 VAL A O 1
ATOM 1533 N N . LEU A 1 188 ? -16.456 3.497 -3.929 1.00 97.25 188 LEU A N 1
ATOM 1534 C CA . LEU A 1 188 ? -15.903 4.856 -3.971 1.00 97.25 188 LEU A CA 1
ATOM 1535 C C . LEU A 1 188 ? -16.938 5.937 -3.601 1.00 97.25 188 LEU A C 1
ATOM 1537 O O . LEU A 1 188 ? -17.924 6.177 -4.315 1.00 97.25 188 LEU A O 1
ATOM 1541 N N . SER A 1 189 ? -16.679 6.654 -2.514 1.00 96.00 189 SER A N 1
ATOM 1542 C CA . SER A 1 189 ? -17.385 7.869 -2.111 1.00 96.00 189 SER A CA 1
ATOM 1543 C C . SER A 1 189 ? -16.728 9.118 -2.697 1.00 96.00 189 SER A C 1
ATOM 1545 O O . SER A 1 189 ? -15.502 9.219 -2.787 1.00 96.00 189 SER A O 1
ATOM 1547 N N . LEU A 1 190 ? -17.554 10.093 -3.080 1.00 93.50 190 LEU A N 1
ATOM 1548 C CA . LEU A 1 190 ? -17.086 11.417 -3.503 1.00 93.50 190 LEU A CA 1
ATOM 1549 C C . LEU A 1 190 ? -16.914 12.389 -2.329 1.00 93.50 190 LEU A C 1
ATOM 1551 O O . LEU A 1 190 ? -16.421 13.507 -2.542 1.00 93.50 190 LEU A O 1
ATOM 1555 N N . LEU A 1 191 ? -17.308 11.967 -1.125 1.00 92.81 191 LEU A N 1
ATOM 1556 C CA . LEU A 1 191 ? -17.075 12.674 0.127 1.00 92.81 191 LEU A CA 1
ATOM 1557 C C . LEU A 1 191 ? -15.600 12.585 0.515 1.00 92.81 191 LEU A C 1
ATOM 1559 O O . LEU A 1 191 ? -14.833 11.801 -0.053 1.00 92.81 191 LEU A O 1
ATOM 1563 N N . SER A 1 192 ? -15.187 13.469 1.420 1.00 91.19 192 SER A N 1
ATOM 1564 C CA . SER A 1 192 ? -13.770 13.702 1.705 1.00 91.19 192 SER A CA 1
ATOM 1565 C C . SER A 1 192 ? -13.264 13.125 3.011 1.00 91.19 192 SER A C 1
ATOM 1567 O O . SER A 1 192 ? -12.079 13.286 3.305 1.00 91.19 192 SER A O 1
ATOM 1569 N N . SER A 1 193 ? -14.132 12.441 3.753 1.00 93.06 193 SER A N 1
ATOM 1570 C CA . SER A 1 193 ? -13.752 11.720 4.956 1.00 93.06 193 SER A CA 1
ATOM 1571 C C . SER A 1 193 ? -14.180 10.258 4.921 1.00 93.06 193 SER A C 1
ATOM 1573 O O . SER A 1 193 ? -15.137 9.878 4.239 1.00 93.06 193 SER A O 1
ATOM 1575 N N . GLY A 1 194 ? -13.460 9.433 5.677 1.00 94.00 194 GLY A N 1
ATOM 1576 C CA . GLY A 1 194 ? -13.800 8.023 5.822 1.00 94.00 194 GLY A CA 1
ATOM 1577 C C . GLY A 1 194 ? -15.111 7.798 6.568 1.00 94.00 194 GLY A C 1
ATOM 1578 O O . GLY A 1 194 ? -15.859 6.904 6.191 1.00 94.00 194 GLY A O 1
ATOM 1579 N N . ASP A 1 195 ? -15.429 8.634 7.561 1.00 93.25 195 ASP A N 1
ATOM 1580 C CA . ASP A 1 195 ? -16.662 8.488 8.349 1.00 93.25 195 ASP A CA 1
ATOM 1581 C C . ASP A 1 195 ? -17.900 8.765 7.486 1.00 93.25 195 ASP A C 1
ATOM 1583 O O . ASP A 1 195 ? -18.882 8.028 7.530 1.00 93.25 195 ASP A O 1
ATOM 1587 N N . GLU A 1 196 ? -17.836 9.802 6.647 1.00 94.19 196 GLU A N 1
ATOM 1588 C CA . GLU A 1 196 ? -18.872 10.119 5.663 1.00 94.19 196 GLU A CA 1
ATOM 1589 C C . GLU A 1 196 ? -19.025 9.010 4.612 1.00 94.19 196 GLU A C 1
ATOM 1591 O O . GLU A 1 196 ? -20.140 8.636 4.252 1.00 94.19 196 GLU A O 1
ATOM 1596 N N . ALA A 1 197 ? -17.914 8.446 4.132 1.00 95.44 197 ALA A N 1
ATOM 1597 C CA . ALA A 1 197 ? -17.964 7.339 3.185 1.00 95.44 197 ALA A CA 1
ATOM 1598 C C . ALA A 1 197 ? -18.588 6.081 3.799 1.00 95.44 197 ALA A C 1
ATOM 1600 O O . ALA A 1 197 ? -19.401 5.435 3.140 1.00 95.44 197 ALA A O 1
ATOM 1601 N N . GLU A 1 198 ? -18.278 5.763 5.059 1.00 93.25 198 GLU A N 1
ATOM 1602 C CA . GLU A 1 198 ? -18.916 4.648 5.766 1.00 93.25 198 GLU A CA 1
ATOM 1603 C C . GLU A 1 198 ? -20.424 4.871 5.948 1.00 93.25 198 GLU A C 1
ATOM 1605 O O . GLU A 1 198 ? -21.197 3.923 5.803 1.00 93.25 198 GLU A O 1
ATOM 1610 N N . GLN A 1 199 ? -20.870 6.112 6.181 1.00 93.50 199 GLN A N 1
ATOM 1611 C CA . GLN A 1 199 ? -22.300 6.454 6.209 1.00 93.50 199 GLN A CA 1
ATOM 1612 C C . GLN A 1 199 ? -22.987 6.227 4.850 1.00 93.50 199 GLN A C 1
ATOM 1614 O O . GLN A 1 199 ? -24.156 5.839 4.822 1.00 93.50 199 GLN A O 1
ATOM 1619 N N . GLU A 1 200 ? -22.270 6.398 3.732 1.00 94.75 200 GLU A N 1
ATOM 1620 C CA . GLU A 1 200 ? -22.732 6.022 2.384 1.00 94.75 200 GLU A CA 1
ATOM 1621 C C . GLU A 1 200 ? -22.675 4.502 2.110 1.00 94.75 200 GLU A C 1
ATOM 1623 O O . GLU A 1 200 ? -23.029 4.066 1.013 1.00 94.75 200 GLU A O 1
ATOM 1628 N N . GLY A 1 201 ? -22.207 3.683 3.059 1.00 95.00 201 GLY A N 1
ATOM 1629 C CA . GLY A 1 201 ? -21.964 2.250 2.850 1.00 95.00 201 GLY A CA 1
ATOM 1630 C C . GLY A 1 201 ? -20.726 1.955 1.995 1.00 95.00 201 GLY A C 1
ATOM 1631 O O . GLY A 1 201 ? -20.572 0.850 1.476 1.00 95.00 201 GLY A O 1
ATOM 1632 N N . LYS A 1 202 ? -19.839 2.939 1.838 1.00 97.19 202 LYS A N 1
ATOM 1633 C CA . LYS A 1 202 ? -18.619 2.871 1.033 1.00 97.19 202 LYS A CA 1
ATOM 1634 C C . LYS A 1 202 ? -17.389 2.880 1.934 1.00 97.19 202 LYS A C 1
ATOM 1636 O O . LYS A 1 202 ? -17.462 3.167 3.121 1.00 97.19 202 LYS A O 1
ATOM 1641 N N . ILE A 1 203 ? -16.237 2.526 1.375 1.00 97.06 203 ILE A N 1
ATOM 1642 C CA . ILE A 1 203 ? -15.007 2.332 2.166 1.00 97.06 203 ILE A CA 1
ATOM 1643 C C . ILE A 1 203 ? -13.840 3.192 1.693 1.00 97.06 203 ILE A C 1
ATOM 1645 O O . ILE A 1 203 ? -12.901 3.421 2.453 1.00 97.06 203 ILE A O 1
ATOM 1649 N N . ILE A 1 204 ? -13.885 3.660 0.447 1.00 97.75 204 ILE A N 1
ATOM 1650 C CA . ILE A 1 204 ? -12.842 4.483 -0.150 1.00 97.75 204 ILE A CA 1
ATOM 1651 C C . ILE A 1 204 ? -13.429 5.855 -0.434 1.00 97.75 204 ILE A C 1
ATOM 1653 O O . ILE A 1 204 ? -14.546 5.960 -0.930 1.00 97.75 204 ILE A O 1
ATOM 1657 N N . PHE A 1 205 ? -12.675 6.906 -0.151 1.00 96.19 205 PHE A N 1
ATOM 1658 C CA . PHE A 1 205 ? -13.155 8.281 -0.219 1.00 96.19 205 PHE A CA 1
ATOM 1659 C C . PHE A 1 205 ? -12.171 9.204 -0.923 1.00 96.19 205 PHE A C 1
ATOM 1661 O O . PHE A 1 205 ? -10.982 8.908 -1.077 1.00 96.19 205 PHE A O 1
ATOM 1668 N N . LYS A 1 206 ? -12.686 10.339 -1.385 1.00 93.56 206 LYS A N 1
ATOM 1669 C CA . LYS A 1 206 ? -11.948 11.321 -2.171 1.00 93.56 206 LYS A CA 1
ATOM 1670 C C . LYS A 1 206 ? -11.065 12.172 -1.262 1.00 93.56 206 LYS A C 1
ATOM 1672 O O . LYS A 1 206 ? -11.555 13.011 -0.519 1.00 93.56 206 LYS A O 1
ATOM 1677 N N . ARG A 1 207 ? -9.744 12.083 -1.380 1.00 88.19 207 ARG A N 1
ATOM 1678 C CA . ARG A 1 207 ? -8.849 13.001 -0.661 1.00 88.19 207 ARG A CA 1
ATOM 1679 C C . ARG A 1 207 ? -8.758 14.352 -1.360 1.00 88.19 207 ARG A C 1
ATOM 1681 O O . ARG A 1 207 ? -8.500 14.433 -2.560 1.00 88.19 207 ARG A O 1
ATOM 1688 N N . ILE A 1 208 ? -8.926 15.419 -0.581 1.00 80.38 208 ILE A N 1
ATOM 1689 C CA . ILE A 1 208 ? -8.795 16.805 -1.055 1.00 80.38 208 ILE A CA 1
ATOM 1690 C C . ILE A 1 208 ? -7.342 17.292 -1.066 1.00 80.38 208 ILE A C 1
ATOM 1692 O O . ILE A 1 208 ? -6.983 18.128 -1.890 1.00 80.38 208 ILE A O 1
ATOM 1696 N N . GLY A 1 209 ? -6.498 16.736 -0.195 1.00 77.44 209 GLY A N 1
ATOM 1697 C CA . GLY A 1 209 ? -5.075 17.042 -0.103 1.00 77.44 209 GLY A CA 1
ATOM 1698 C C . GLY A 1 209 ? -4.230 15.773 -0.088 1.00 77.44 209 GLY A C 1
ATOM 1699 O O . GLY A 1 209 ? -4.586 14.777 0.552 1.00 77.44 209 GLY A O 1
ATOM 1700 N N . ALA A 1 210 ? -3.104 15.830 -0.791 1.00 80.31 210 ALA A N 1
ATOM 1701 C CA . ALA A 1 210 ? -2.096 14.786 -0.820 1.00 80.31 210 ALA A CA 1
ATOM 1702 C C . ALA A 1 210 ? -0.723 15.418 -1.033 1.00 80.31 210 ALA A C 1
ATOM 1704 O O . ALA A 1 210 ? -0.585 16.416 -1.736 1.00 80.31 210 ALA A O 1
ATOM 1705 N N . THR A 1 211 ? 0.301 14.820 -0.438 1.00 80.38 211 THR A N 1
ATOM 1706 C CA . THR A 1 211 ? 1.680 15.319 -0.533 1.00 80.38 211 THR A CA 1
ATOM 1707 C C . THR A 1 211 ? 2.559 14.471 -1.430 1.00 80.38 211 THR A C 1
ATOM 1709 O O . THR A 1 211 ? 3.771 14.656 -1.484 1.00 80.38 211 THR A O 1
ATOM 1712 N N . HIS A 1 212 ? 1.942 13.526 -2.129 1.00 86.56 212 HIS A N 1
ATOM 1713 C CA . HIS A 1 212 ? 2.599 12.534 -2.957 1.00 86.56 212 HIS A CA 1
ATOM 1714 C C . HIS A 1 212 ? 1.816 12.398 -4.253 1.00 86.56 212 HIS A C 1
ATOM 1716 O O . HIS A 1 212 ? 0.587 12.335 -4.234 1.00 86.56 212 HIS A O 1
ATOM 1722 N N . GLU A 1 213 ? 2.508 12.319 -5.375 1.00 90.81 213 GLU A N 1
ATOM 1723 C CA . GLU A 1 213 ? 1.904 12.000 -6.663 1.00 90.81 213 GLU A CA 1
ATOM 1724 C C . GLU A 1 213 ? 2.814 11.083 -7.469 1.00 90.81 213 GLU A C 1
ATOM 1726 O O . GLU A 1 213 ? 3.998 10.942 -7.158 1.00 90.81 213 GLU A O 1
ATOM 1731 N N . ILE A 1 214 ? 2.260 10.519 -8.539 1.00 92.94 214 ILE A N 1
ATOM 1732 C CA . ILE A 1 214 ? 3.057 9.897 -9.589 1.00 92.94 214 ILE A CA 1
ATOM 1733 C C . ILE A 1 214 ? 3.451 10.956 -10.618 1.00 92.94 214 ILE A C 1
ATOM 1735 O O . ILE A 1 214 ? 2.591 11.624 -11.198 1.00 92.94 214 ILE A O 1
ATOM 1739 N N . VAL A 1 215 ? 4.750 11.051 -10.878 1.00 91.62 215 VAL A N 1
ATOM 1740 C CA . VAL A 1 215 ? 5.345 11.761 -12.010 1.00 91.62 215 VAL A CA 1
ATOM 1741 C C . VAL A 1 215 ? 6.012 10.769 -12.954 1.00 91.62 215 VAL A C 1
ATOM 1743 O O . VAL A 1 215 ? 6.316 9.634 -12.590 1.00 91.62 215 VAL A O 1
ATOM 1746 N N . TYR A 1 216 ? 6.251 11.222 -14.176 1.00 89.00 216 TYR A N 1
ATOM 1747 C CA . TYR A 1 216 ? 7.010 10.485 -15.176 1.00 89.00 216 TYR A CA 1
ATOM 1748 C C . TYR A 1 216 ? 8.395 11.105 -15.225 1.00 89.00 216 TYR A C 1
ATOM 1750 O O . TYR A 1 216 ? 8.518 12.327 -15.306 1.00 89.00 216 TYR A O 1
ATOM 1758 N N . GLY A 1 217 ? 9.416 10.273 -15.073 1.00 72.38 217 GLY A N 1
ATOM 1759 C CA . GLY A 1 217 ? 10.801 10.711 -15.097 1.00 72.38 217 GLY A CA 1
ATOM 1760 C C . GLY A 1 217 ? 11.427 10.413 -16.448 1.00 72.38 217 GLY A C 1
ATOM 1761 O O . GLY A 1 217 ? 11.143 9.377 -17.042 1.00 72.38 217 GLY A O 1
ATOM 1762 N N . ASP A 1 218 ? 12.335 11.286 -16.874 1.00 68.31 218 ASP A N 1
ATOM 1763 C CA . ASP A 1 218 ? 13.234 11.026 -18.007 1.00 68.31 218 ASP A CA 1
ATOM 1764 C C . ASP A 1 218 ? 14.419 10.127 -17.601 1.00 68.31 218 ASP A C 1
ATOM 1766 O O . ASP A 1 218 ? 15.262 9.777 -18.422 1.00 68.31 218 ASP A O 1
ATOM 1770 N N . LYS A 1 219 ? 14.513 9.772 -16.310 1.00 69.75 219 LYS A N 1
ATOM 1771 C CA . LYS A 1 219 ? 15.579 8.927 -15.771 1.00 69.75 219 LYS A CA 1
ATOM 1772 C C . LYS A 1 219 ? 15.378 7.479 -16.194 1.00 69.75 219 LYS A C 1
ATOM 1774 O O . LYS A 1 219 ? 14.323 6.897 -15.956 1.00 69.75 219 LYS A O 1
ATOM 1779 N N . GLU A 1 220 ? 16.432 6.884 -16.734 1.00 69.31 220 GLU A N 1
ATOM 1780 C CA . GLU A 1 220 ? 16.465 5.468 -17.082 1.00 69.31 220 GLU A CA 1
ATOM 1781 C C . GLU A 1 220 ? 16.886 4.634 -15.866 1.00 69.31 220 GLU A C 1
ATOM 1783 O O . GLU A 1 220 ? 18.030 4.205 -15.755 1.00 69.31 220 GLU A O 1
ATOM 1788 N N . GLU A 1 221 ? 15.971 4.434 -14.915 1.00 86.81 221 GLU A N 1
ATOM 1789 C CA . GLU A 1 221 ? 16.193 3.443 -13.857 1.00 86.81 221 GLU A CA 1
ATOM 1790 C C . GLU A 1 221 ? 15.771 2.060 -14.367 1.00 86.81 221 GLU A C 1
ATOM 1792 O O . GLU A 1 221 ? 14.625 1.866 -14.779 1.00 86.81 221 GLU A O 1
ATOM 1797 N N . LEU A 1 222 ? 16.707 1.107 -14.372 1.00 91.25 222 LEU A N 1
ATOM 1798 C CA . LEU A 1 222 ? 16.440 -0.277 -14.762 1.00 91.25 222 LEU A CA 1
ATOM 1799 C C . LEU A 1 222 ? 15.912 -1.082 -13.574 1.00 91.25 222 LEU A C 1
ATOM 1801 O O . LEU A 1 222 ? 16.467 -1.023 -12.476 1.00 91.25 222 LEU A O 1
ATOM 1805 N N . LEU A 1 223 ? 14.871 -1.868 -13.816 1.00 92.75 223 LEU A N 1
ATOM 1806 C CA . LEU A 1 223 ? 14.290 -2.844 -12.900 1.00 92.75 223 LEU A CA 1
ATOM 1807 C C . LEU A 1 223 ? 15.052 -4.178 -12.959 1.00 92.75 223 LEU A C 1
ATOM 1809 O O . LEU A 1 223 ? 15.896 -4.383 -13.834 1.00 92.75 223 LEU A O 1
ATOM 1813 N N . CYS A 1 224 ? 14.743 -5.098 -12.039 1.00 89.50 224 CYS A N 1
ATOM 1814 C CA . CYS A 1 224 ? 15.408 -6.405 -11.944 1.00 89.50 224 CYS A CA 1
ATOM 1815 C C . CYS A 1 224 ? 15.303 -7.241 -13.227 1.00 89.50 224 CYS A C 1
ATOM 1817 O O . CYS A 1 224 ? 16.171 -8.063 -13.505 1.00 89.50 224 CYS A O 1
ATOM 1819 N N . ASP A 1 225 ? 14.224 -7.063 -13.986 1.00 86.25 225 ASP A N 1
ATOM 1820 C CA . ASP A 1 225 ? 13.950 -7.766 -15.240 1.00 86.25 225 ASP A CA 1
ATOM 1821 C C . ASP A 1 225 ? 14.539 -7.051 -16.473 1.00 86.25 225 ASP A C 1
ATOM 1823 O O . ASP A 1 225 ? 14.298 -7.463 -17.607 1.00 86.25 225 ASP A O 1
ATOM 1827 N N . GLY A 1 226 ? 15.315 -5.983 -16.260 1.00 88.06 226 GLY A N 1
ATOM 1828 C CA . GLY A 1 226 ? 15.936 -5.181 -17.312 1.00 88.06 226 GLY A CA 1
ATOM 1829 C C . GLY A 1 226 ? 15.004 -4.154 -17.959 1.00 88.06 226 GLY A C 1
ATOM 1830 O O . GLY A 1 226 ? 15.446 -3.408 -18.835 1.00 88.06 226 GLY A O 1
ATOM 1831 N N . LYS A 1 227 ? 13.734 -4.067 -17.547 1.00 90.94 227 LYS A N 1
ATOM 1832 C CA . LYS A 1 227 ? 12.821 -3.029 -18.038 1.00 90.94 227 LYS A CA 1
ATOM 1833 C C . LYS A 1 227 ? 13.087 -1.687 -17.374 1.00 90.94 227 LYS A C 1
ATOM 1835 O O . LYS A 1 227 ? 13.750 -1.592 -16.346 1.00 90.94 227 LYS A O 1
ATOM 1840 N N . LYS A 1 228 ? 12.530 -0.626 -17.957 1.00 91.25 228 LYS A N 1
ATOM 1841 C CA . LYS A 1 228 ? 12.622 0.729 -17.410 1.00 91.25 228 LYS A CA 1
ATOM 1842 C C . LYS A 1 228 ? 11.493 0.993 -16.415 1.00 91.25 228 LYS A C 1
ATOM 1844 O O . LYS A 1 228 ? 10.323 0.704 -16.677 1.00 91.25 228 LYS A O 1
ATOM 1849 N N . GLN A 1 229 ? 11.836 1.629 -15.304 1.00 92.69 229 GLN A N 1
ATOM 1850 C CA . GLN A 1 229 ? 10.862 2.307 -14.465 1.00 92.69 229 GLN A CA 1
ATOM 1851 C C . GLN A 1 229 ? 10.450 3.623 -15.136 1.00 92.69 229 GLN A C 1
ATOM 1853 O O . GLN A 1 229 ? 11.277 4.478 -15.435 1.00 92.69 229 GLN A O 1
ATOM 1858 N N . HIS A 1 230 ? 9.153 3.797 -15.362 1.00 92.12 230 HIS A N 1
ATOM 1859 C CA . HIS A 1 230 ? 8.569 4.973 -16.005 1.00 92.12 230 HIS A CA 1
ATOM 1860 C C . HIS A 1 230 ? 7.825 5.891 -15.037 1.00 92.12 230 HIS A C 1
ATOM 1862 O O . HIS A 1 230 ? 7.576 7.052 -15.365 1.00 92.12 230 HIS A O 1
ATOM 1868 N N . ILE A 1 231 ? 7.425 5.370 -13.878 1.00 93.81 231 ILE A N 1
ATOM 1869 C CA . ILE A 1 231 ? 6.687 6.118 -12.863 1.00 93.81 231 ILE A CA 1
ATOM 1870 C C . ILE A 1 231 ? 7.532 6.312 -11.613 1.00 93.81 231 ILE A C 1
ATOM 1872 O O . ILE A 1 231 ? 8.192 5.389 -11.141 1.00 93.81 231 ILE A O 1
ATOM 1876 N N . PHE A 1 232 ? 7.468 7.513 -11.052 1.00 92.69 232 PHE A N 1
ATOM 1877 C CA . PHE A 1 232 ? 8.191 7.892 -9.849 1.00 92.69 232 PHE A CA 1
ATOM 1878 C C . PHE A 1 232 ? 7.255 8.648 -8.908 1.00 92.69 232 PHE A C 1
ATOM 1880 O O . PHE A 1 232 ? 6.414 9.435 -9.331 1.00 92.69 232 PHE A O 1
ATOM 1887 N N . GLU A 1 233 ? 7.407 8.432 -7.615 1.00 90.44 233 GLU A N 1
ATOM 1888 C CA . GLU A 1 233 ? 6.861 9.273 -6.572 1.00 90.44 233 GLU A CA 1
ATOM 1889 C C . GLU A 1 233 ? 7.571 10.635 -6.548 1.00 90.44 233 GLU A C 1
ATOM 1891 O O . GLU A 1 233 ? 8.797 10.722 -6.408 1.00 90.44 233 GLU A O 1
ATOM 1896 N N . ALA A 1 234 ? 6.778 11.704 -6.597 1.00 86.69 234 ALA A N 1
ATOM 1897 C CA . ALA A 1 234 ? 7.212 13.057 -6.275 1.00 86.69 234 ALA A CA 1
ATOM 1898 C C . ALA A 1 234 ? 6.467 13.591 -5.051 1.00 86.69 234 ALA A C 1
ATOM 1900 O O . ALA A 1 234 ? 5.278 13.328 -4.855 1.00 86.69 234 ALA A O 1
ATOM 1901 N N . ARG A 1 235 ? 7.166 14.395 -4.241 1.00 78.44 235 ARG A N 1
ATOM 1902 C CA . ARG A 1 235 ? 6.543 15.138 -3.143 1.00 78.44 235 ARG A CA 1
ATOM 1903 C C . ARG A 1 235 ? 5.861 16.385 -3.703 1.00 78.44 235 ARG A C 1
ATOM 1905 O O . ARG A 1 235 ? 6.536 17.259 -4.239 1.00 78.44 235 ARG A O 1
ATOM 1912 N N . GLN A 1 236 ? 4.554 16.487 -3.514 1.00 70.88 236 GLN A N 1
ATOM 1913 C CA . GLN A 1 236 ? 3.796 17.723 -3.689 1.00 70.88 236 GLN A CA 1
ATOM 1914 C C . GLN A 1 236 ? 3.500 18.359 -2.328 1.00 70.88 236 GLN A C 1
ATOM 1916 O O . GLN A 1 236 ? 3.511 17.692 -1.295 1.00 70.88 236 GLN A O 1
ATOM 1921 N N . ILE A 1 237 ? 3.246 19.664 -2.311 1.00 60.00 237 ILE A N 1
ATOM 1922 C CA . ILE A 1 237 ? 2.748 20.368 -1.126 1.00 60.00 237 ILE A CA 1
ATOM 1923 C C . ILE A 1 237 ? 1.452 21.069 -1.533 1.00 60.00 237 ILE A C 1
ATOM 1925 O O . ILE A 1 237 ? 1.463 21.897 -2.442 1.00 60.00 237 ILE A O 1
ATOM 1929 N N . GLY A 1 238 ? 0.348 20.745 -0.854 1.00 56.16 238 GLY A N 1
ATOM 1930 C CA . GLY A 1 238 ? -0.929 21.455 -0.973 1.00 56.16 238 GLY A CA 1
ATOM 1931 C C . GLY A 1 238 ? -2.060 20.698 -1.682 1.00 56.16 238 GLY A C 1
ATOM 1932 O O . GLY A 1 238 ? -1.968 19.516 -1.998 1.00 56.16 238 GLY A O 1
ATOM 1933 N N . VAL A 1 239 ? -3.170 21.410 -1.893 1.00 56.81 239 VAL A N 1
ATOM 1934 C CA . VAL A 1 239 ? -4.348 20.949 -2.644 1.00 56.81 239 VAL A CA 1
ATOM 1935 C C . VAL A 1 239 ? -4.074 21.180 -4.128 1.00 56.81 239 VAL A C 1
ATOM 1937 O O . VAL A 1 239 ? -4.181 22.306 -4.615 1.00 56.81 239 VAL A O 1
ATOM 1940 N N . THR A 1 240 ? -3.697 20.145 -4.878 1.00 53.59 240 THR A N 1
ATOM 1941 C CA . THR A 1 240 ? -3.492 20.307 -6.320 1.00 53.59 240 THR A CA 1
ATOM 1942 C C . THR A 1 240 ? -4.821 20.233 -7.065 1.00 53.59 240 THR A C 1
ATOM 1944 O O . THR A 1 240 ? -5.321 19.161 -7.380 1.00 53.59 240 THR A O 1
ATOM 1947 N N . LEU A 1 241 ? -5.374 21.390 -7.450 1.00 53.84 241 LEU A N 1
ATOM 1948 C CA . LEU A 1 241 ? -6.584 21.498 -8.294 1.00 53.84 241 LEU A CA 1
ATOM 1949 C C . LEU A 1 241 ? -6.483 20.712 -9.621 1.00 53.84 241 LEU A C 1
ATOM 1951 O O . LEU A 1 241 ? -7.489 20.371 -10.246 1.00 53.84 241 LEU A O 1
ATOM 1955 N N . ARG A 1 242 ? -5.257 20.408 -10.074 1.00 55.53 242 ARG A N 1
ATOM 1956 C CA . ARG A 1 242 ? -5.000 19.595 -11.271 1.00 55.53 242 ARG A CA 1
ATOM 1957 C C . ARG A 1 242 ? -5.391 18.128 -11.071 1.00 55.53 242 ARG A C 1
ATOM 1959 O O . ARG A 1 242 ? -5.983 17.549 -11.987 1.00 55.53 242 ARG A O 1
ATOM 1966 N N . ASN A 1 243 ? -5.098 17.562 -9.902 1.00 58.75 243 ASN A N 1
ATOM 1967 C CA . ASN A 1 243 ? -5.292 16.144 -9.585 1.00 58.75 243 ASN A CA 1
ATOM 1968 C C . ASN A 1 243 ? -6.523 15.905 -8.692 1.00 58.75 243 ASN A C 1
ATOM 1970 O O . ASN A 1 243 ? -7.139 14.842 -8.770 1.00 58.75 243 ASN A O 1
ATOM 1974 N N . THR A 1 244 ? -6.919 16.916 -7.917 1.00 58.03 244 THR A N 1
ATOM 1975 C CA . THR A 1 244 ? -8.144 16.962 -7.120 1.00 58.03 244 THR A CA 1
ATOM 1976 C C . THR A 1 244 ? -9.242 17.643 -7.934 1.00 58.03 244 THR A C 1
ATOM 1978 O O . THR A 1 244 ? -9.285 18.870 -8.053 1.00 58.03 244 THR A O 1
ATOM 1981 N N . LYS A 1 245 ? -10.139 16.860 -8.542 1.00 63.44 245 LYS A N 1
ATOM 1982 C CA . LYS A 1 245 ? -11.256 17.401 -9.337 1.00 63.44 245 LYS A CA 1
ATOM 1983 C C . LYS A 1 245 ? -12.377 17.893 -8.414 1.00 63.44 245 LYS A C 1
ATOM 1985 O O . LYS A 1 245 ? -13.382 17.221 -8.244 1.00 63.44 245 LYS A O 1
ATOM 1990 N N . LEU A 1 246 ? -12.196 19.070 -7.811 1.00 59.00 246 LEU A N 1
ATOM 1991 C CA . LEU A 1 246 ? -13.169 19.654 -6.872 1.00 59.00 246 LEU A CA 1
ATOM 1992 C C . LEU A 1 246 ? -14.431 20.220 -7.550 1.00 59.00 246 LEU A C 1
ATOM 1994 O O . LEU A 1 246 ? -15.464 20.307 -6.900 1.00 59.00 246 LEU A O 1
ATOM 1998 N N . PHE A 1 247 ? -14.361 20.571 -8.842 1.00 59.47 247 PHE A N 1
ATOM 1999 C CA . PHE A 1 247 ? -15.424 21.303 -9.558 1.00 59.47 247 PHE A CA 1
ATOM 2000 C C . PHE A 1 247 ? -15.898 20.630 -10.858 1.00 59.47 247 PHE A C 1
ATOM 2002 O O . PHE A 1 247 ? -16.500 21.282 -11.708 1.00 59.47 247 PHE A O 1
ATOM 2009 N N . LYS A 1 248 ? -15.588 19.345 -11.071 1.00 67.12 248 LYS A N 1
ATOM 2010 C CA . LYS A 1 248 ? -16.098 18.604 -12.237 1.00 67.12 248 LYS A CA 1
ATOM 2011 C C . LYS A 1 248 ? -17.376 17.839 -11.881 1.00 67.12 248 LYS A C 1
ATOM 2013 O O . LYS A 1 248 ? -17.660 17.618 -10.709 1.00 67.12 248 LYS A O 1
ATOM 2018 N N . ASN A 1 249 ? -18.129 17.416 -12.899 1.00 81.94 249 ASN A N 1
ATOM 2019 C CA . ASN A 1 249 ? -19.276 16.530 -12.699 1.00 81.94 249 ASN A CA 1
ATOM 2020 C C . ASN A 1 249 ? -18.855 15.187 -12.053 1.00 81.94 249 ASN A C 1
ATOM 2022 O O . ASN A 1 249 ? -17.676 14.815 -12.040 1.00 81.94 249 ASN A O 1
ATOM 2026 N N . ILE A 1 250 ? -19.837 14.480 -11.490 1.00 85.88 250 ILE A N 1
ATOM 2027 C CA . ILE A 1 250 ? -19.667 13.214 -10.752 1.00 85.88 250 ILE A CA 1
ATOM 2028 C C . ILE A 1 250 ? -18.853 12.202 -11.573 1.00 85.88 250 ILE A C 1
ATOM 2030 O O . ILE A 1 250 ? -17.868 11.652 -11.080 1.00 85.88 250 ILE A O 1
ATOM 2034 N N . GLU A 1 251 ? -19.201 12.034 -12.849 1.00 85.94 251 GLU A N 1
ATOM 2035 C CA . GLU A 1 251 ? -18.540 11.102 -13.769 1.00 85.94 251 GLU A CA 1
ATOM 2036 C C . GLU A 1 251 ? -17.048 11.405 -13.947 1.00 85.94 251 GLU A C 1
ATOM 2038 O O . GLU A 1 251 ? -16.183 10.538 -13.814 1.00 85.94 251 GLU A O 1
ATOM 2043 N N . ALA A 1 252 ? -16.720 12.673 -14.183 1.00 85.31 252 ALA A N 1
ATOM 2044 C CA . ALA A 1 252 ? -15.344 13.112 -14.330 1.00 85.31 252 ALA A CA 1
ATOM 2045 C C . ALA A 1 252 ? -14.541 12.970 -13.029 1.00 85.31 252 ALA A C 1
ATOM 2047 O O . ALA A 1 252 ? -13.313 12.880 -13.076 1.00 85.31 252 ALA A O 1
ATOM 2048 N N . THR A 1 253 ? -15.200 12.963 -11.868 1.00 86.94 253 THR A N 1
ATOM 2049 C CA . THR A 1 253 ? -14.523 12.706 -10.592 1.00 86.94 253 THR A CA 1
ATOM 2050 C C . THR A 1 253 ? -14.139 11.236 -10.487 1.00 86.94 253 THR A C 1
ATOM 2052 O O . THR A 1 253 ? -12.974 10.945 -10.242 1.00 86.94 253 THR A O 1
ATOM 2055 N N . TYR A 1 254 ? -15.053 10.309 -10.775 1.00 87.38 254 TYR A N 1
ATOM 2056 C CA . TYR A 1 254 ? -14.744 8.875 -10.750 1.00 87.38 254 TYR A CA 1
ATOM 2057 C C . TYR A 1 254 ? -13.655 8.460 -11.749 1.00 87.38 254 TYR A C 1
ATOM 2059 O O . TYR A 1 254 ? -12.855 7.576 -11.456 1.00 87.38 254 TYR A O 1
ATOM 2067 N N . THR A 1 255 ? -13.580 9.126 -12.900 1.00 84.81 255 THR A N 1
ATOM 2068 C CA . THR A 1 255 ? -12.646 8.774 -13.984 1.00 84.81 255 THR A CA 1
ATOM 2069 C C . THR A 1 255 ? -11.301 9.504 -13.927 1.00 84.81 255 THR A C 1
ATOM 2071 O O . THR A 1 255 ? -10.301 9.004 -14.448 1.00 84.81 255 THR A O 1
ATOM 2074 N N . HIS A 1 256 ? -11.238 10.702 -13.333 1.00 86.06 256 HIS A N 1
ATOM 2075 C CA . HIS A 1 256 ? -10.036 11.547 -13.392 1.00 86.06 256 HIS A CA 1
ATOM 2076 C C . HIS A 1 256 ? -9.490 12.002 -12.043 1.00 86.06 256 HIS A C 1
ATOM 2078 O O . HIS A 1 256 ? -8.393 12.574 -12.017 1.00 86.06 256 HIS A O 1
ATOM 2084 N N . HIS A 1 257 ? -10.231 11.820 -10.950 1.00 90.31 257 HIS A N 1
ATOM 2085 C CA . HIS A 1 257 ? -9.699 12.089 -9.621 1.00 90.31 257 HIS A CA 1
ATOM 2086 C C . HIS A 1 257 ? -8.648 11.045 -9.259 1.00 90.31 257 HIS A C 1
ATOM 2088 O O . HIS A 1 257 ? -8.840 9.849 -9.477 1.00 90.31 257 HIS A O 1
ATOM 2094 N N . ARG A 1 258 ? -7.523 11.506 -8.709 1.00 93.25 258 ARG A N 1
ATOM 2095 C CA . ARG A 1 258 ? -6.351 10.645 -8.510 1.00 93.25 258 ARG A CA 1
ATOM 2096 C C . ARG A 1 258 ? -6.108 10.257 -7.062 1.00 93.25 258 ARG A C 1
ATOM 2098 O O . ARG A 1 258 ? -5.446 9.259 -6.839 1.00 93.25 258 ARG A O 1
ATOM 2105 N N . HIS A 1 259 ? -6.612 11.017 -6.092 1.00 93.69 259 HIS A N 1
ATOM 2106 C CA . HIS A 1 259 ? -6.214 10.894 -4.686 1.00 93.69 259 HIS A CA 1
ATOM 2107 C C . HIS A 1 259 ? -7.301 10.239 -3.832 1.00 93.69 259 HIS A C 1
ATOM 2109 O O . HIS A 1 259 ? -8.262 10.887 -3.430 1.00 93.69 259 HIS A O 1
ATOM 2115 N N . TRP A 1 260 ? -7.145 8.974 -3.492 1.00 96.50 260 TRP A N 1
ATOM 2116 C CA . TRP A 1 260 ? -8.126 8.222 -2.720 1.00 96.50 260 TRP A CA 1
ATOM 2117 C C . TRP A 1 260 ? -7.583 7.863 -1.335 1.00 96.50 260 TRP A C 1
ATOM 2119 O O . TRP A 1 260 ? -6.370 7.799 -1.117 1.00 96.50 260 TRP A O 1
ATOM 2129 N N . GLY A 1 261 ? -8.495 7.698 -0.385 1.00 96.75 261 GLY A N 1
ATOM 2130 C CA . GLY A 1 261 ? -8.216 7.304 0.990 1.00 96.75 261 GLY A CA 1
ATOM 2131 C C . GLY A 1 261 ? -9.024 6.071 1.367 1.00 96.75 261 GLY A C 1
ATOM 2132 O O . GLY A 1 261 ? -10.168 5.943 0.942 1.00 96.75 261 GLY A O 1
ATOM 2133 N N . LEU A 1 262 ? -8.439 5.175 2.155 1.00 97.94 262 LEU A N 1
ATOM 2134 C CA . LEU A 1 262 ? -9.104 4.001 2.719 1.00 97.94 262 LEU A CA 1
ATOM 2135 C C . LEU A 1 262 ? -8.671 3.843 4.171 1.00 97.94 262 LEU A C 1
ATOM 2137 O O . LEU A 1 262 ? -7.519 3.517 4.445 1.00 97.94 262 LEU A O 1
ATOM 2141 N N . ASN A 1 263 ? -9.586 4.037 5.112 1.00 97.94 263 ASN A N 1
ATOM 2142 C CA . ASN A 1 263 ? -9.274 3.793 6.514 1.00 97.94 263 ASN A CA 1
ATOM 2143 C C . ASN A 1 263 ? -9.215 2.291 6.791 1.00 97.94 263 ASN A C 1
ATOM 2145 O O . ASN A 1 263 ? -10.036 1.523 6.277 1.00 97.94 263 ASN A O 1
ATOM 2149 N N . ILE A 1 264 ? -8.247 1.876 7.608 1.00 97.62 264 ILE A N 1
ATOM 2150 C CA . ILE A 1 264 ? -8.030 0.474 7.963 1.00 97.62 264 ILE A CA 1
ATOM 2151 C C . ILE A 1 264 ? -7.951 0.304 9.481 1.00 97.62 264 ILE A C 1
ATOM 2153 O O . ILE A 1 264 ? -7.466 1.199 10.166 1.00 97.62 264 ILE A O 1
ATOM 2157 N N . PRO A 1 265 ? -8.407 -0.835 10.022 1.00 97.06 265 PRO A N 1
ATOM 2158 C CA . PRO A 1 265 ? -8.225 -1.158 11.428 1.00 97.06 265 PRO A CA 1
ATOM 2159 C C . PRO A 1 265 ? -6.868 -1.856 11.616 1.00 97.06 265 PRO A C 1
ATOM 2161 O O . PRO A 1 265 ? -6.822 -3.084 11.689 1.00 97.06 265 PRO A O 1
ATOM 2164 N N . MET A 1 266 ? -5.753 -1.114 11.621 1.00 97.00 266 MET A N 1
ATOM 2165 C CA . MET A 1 266 ? -4.421 -1.718 11.771 1.00 97.00 266 MET A CA 1
ATOM 2166 C C . MET A 1 266 ? -4.322 -2.483 13.094 1.00 97.00 266 MET A C 1
ATOM 2168 O O . MET A 1 266 ? -4.485 -1.900 14.161 1.00 97.00 266 MET A O 1
ATOM 2172 N N . GLY A 1 267 ? -4.043 -3.786 13.016 1.00 95.62 267 GLY A N 1
ATOM 2173 C CA . GLY A 1 267 ? -4.045 -4.688 14.172 1.00 95.62 267 GLY A CA 1
ATOM 2174 C C . GLY A 1 267 ? -5.366 -5.431 14.400 1.00 95.62 267 GLY A C 1
ATOM 2175 O O . GLY A 1 267 ? -5.418 -6.297 15.266 1.00 95.62 267 GLY A O 1
ATOM 2176 N N . GLY A 1 268 ? -6.390 -5.176 13.580 1.00 97.19 268 GLY A N 1
ATOM 2177 C CA . GLY A 1 268 ? -7.670 -5.885 13.589 1.00 97.19 268 GLY A CA 1
ATOM 2178 C C . GLY A 1 268 ? -8.785 -5.140 14.324 1.00 97.19 268 GLY A C 1
ATOM 2179 O O . GLY A 1 268 ? -8.621 -4.670 15.440 1.00 97.19 268 GLY A O 1
ATOM 2180 N N . HIS A 1 269 ? -9.954 -5.034 13.697 1.00 96.62 269 HIS A N 1
ATOM 2181 C CA . HIS A 1 269 ? -11.121 -4.336 14.231 1.00 96.62 269 HIS A CA 1
ATOM 2182 C C . HIS A 1 269 ? -11.628 -4.982 15.526 1.00 96.62 269 HIS A C 1
ATOM 2184 O O . HIS A 1 269 ? -11.892 -6.184 15.569 1.00 96.62 269 HIS A O 1
ATOM 2190 N N . GLY A 1 270 ? -11.825 -4.162 16.557 1.00 95.31 270 GLY A N 1
ATOM 2191 C CA . GLY A 1 270 ? -12.256 -4.586 17.885 1.00 95.31 270 GLY A CA 1
ATOM 2192 C C . GLY A 1 270 ? -11.156 -5.228 18.732 1.00 95.31 270 GLY A C 1
ATOM 2193 O O . GLY A 1 270 ? -11.445 -5.622 19.859 1.00 95.31 270 GLY A O 1
ATOM 2194 N N . CYS A 1 271 ? -9.926 -5.341 18.222 1.00 94.38 271 CYS A N 1
ATOM 2195 C CA . CYS A 1 271 ? -8.767 -5.740 19.014 1.00 94.38 271 CYS A CA 1
ATOM 2196 C C . CYS A 1 271 ? -8.228 -4.547 19.814 1.00 94.38 271 CYS A C 1
ATOM 2198 O O . CYS A 1 271 ? -8.429 -3.393 19.434 1.00 94.38 271 CYS A O 1
ATOM 2200 N N . GLU A 1 272 ? -7.536 -4.824 20.914 1.00 92.31 272 GLU A N 1
ATOM 2201 C CA . GLU A 1 272 ? -6.852 -3.798 21.700 1.00 92.31 272 GLU A CA 1
ATOM 2202 C C . GLU A 1 272 ? -5.529 -3.404 21.024 1.00 92.31 272 GLU A C 1
ATOM 2204 O O . GLU A 1 272 ? -4.760 -4.254 20.568 1.00 92.31 272 GLU A O 1
ATOM 2209 N N . SER A 1 273 ? -5.281 -2.101 20.917 1.00 89.44 273 SER A N 1
ATOM 2210 C CA . SER A 1 273 ? -4.058 -1.538 20.354 1.00 89.44 273 SER A CA 1
ATOM 2211 C C . SER A 1 273 ? -2.909 -1.565 21.370 1.00 89.44 273 SER A C 1
ATOM 2213 O O . SER A 1 273 ? -3.114 -1.778 22.563 1.00 89.44 273 SER A O 1
ATOM 2215 N N . LEU A 1 274 ? -1.676 -1.267 20.939 1.00 84.81 274 LEU A N 1
ATOM 2216 C CA . LEU A 1 274 ? -0.528 -1.190 21.864 1.00 84.81 274 LEU A CA 1
ATOM 2217 C C . LEU A 1 274 ? -0.649 -0.076 22.918 1.00 84.81 274 LEU A C 1
ATOM 2219 O O . LEU A 1 274 ? 0.137 -0.040 23.864 1.00 84.81 274 LEU A O 1
ATOM 2223 N N . VAL A 1 275 ? -1.601 0.843 22.748 1.00 86.06 275 VAL A N 1
ATOM 2224 C CA . VAL A 1 275 ? -1.906 1.908 23.712 1.00 86.06 275 VAL A CA 1
ATOM 2225 C C . VAL A 1 275 ? -3.214 1.654 24.468 1.00 86.06 275 VAL A C 1
ATOM 2227 O O . VAL A 1 275 ? -3.677 2.537 25.182 1.00 86.06 275 VAL A O 1
ATOM 2230 N N . GLY A 1 276 ? -3.786 0.452 24.355 1.00 85.44 276 GLY A N 1
ATOM 2231 C CA . GLY A 1 276 ? -4.961 0.021 25.116 1.00 85.44 276 GLY A CA 1
ATOM 2232 C C . GLY A 1 276 ? -6.309 0.495 24.567 1.00 85.44 276 GLY A C 1
ATOM 2233 O O . GLY A 1 276 ? -7.320 0.403 25.256 1.00 85.44 276 GLY A O 1
ATOM 2234 N N . GLU A 1 277 ? -6.335 1.036 23.349 1.00 87.38 277 GLU A N 1
ATOM 2235 C CA . GLU A 1 277 ? -7.558 1.526 22.703 1.00 87.38 277 GLU A CA 1
ATOM 2236 C C . GLU A 1 277 ? -8.136 0.465 21.762 1.00 87.38 277 GLU A C 1
ATOM 2238 O O . GLU A 1 277 ? -7.397 -0.314 21.159 1.00 87.38 277 GLU A O 1
ATOM 2243 N N . LEU A 1 278 ? -9.461 0.440 21.594 1.00 93.38 278 LEU A N 1
ATOM 2244 C CA . LEU A 1 278 ? -10.095 -0.477 20.647 1.00 93.38 278 LEU A CA 1
ATOM 2245 C C . LEU A 1 278 ? -9.876 -0.014 19.205 1.00 93.38 278 LEU A C 1
ATOM 2247 O O . LEU A 1 278 ? -10.302 1.067 18.795 1.00 93.38 278 LEU A O 1
ATOM 2251 N N . VAL A 1 279 ? -9.276 -0.894 18.410 1.00 94.56 279 VAL A N 1
ATOM 2252 C CA . VAL A 1 279 ? -8.956 -0.645 17.010 1.00 94.56 279 VAL A CA 1
ATOM 2253 C C . VAL A 1 279 ? -10.226 -0.588 16.163 1.00 94.56 279 VAL A C 1
ATOM 2255 O O . VAL A 1 279 ? -11.067 -1.489 16.188 1.00 94.56 279 VAL A O 1
ATOM 2258 N N . SER A 1 280 ? -10.348 0.446 15.333 1.00 95.00 280 SER A N 1
ATOM 2259 C CA . SER A 1 280 ? -11.438 0.586 14.363 1.00 95.00 280 SER A CA 1
ATOM 2260 C C . SER A 1 280 ? -10.961 1.232 13.061 1.00 95.00 280 SER A C 1
ATOM 2262 O O . SER A 1 280 ? -9.892 1.833 13.002 1.00 95.00 280 SER A O 1
ATOM 2264 N N . ALA A 1 281 ? -11.751 1.116 11.990 1.00 95.50 281 ALA A N 1
ATOM 2265 C CA . ALA A 1 281 ? -11.432 1.703 10.686 1.00 95.50 281 ALA A CA 1
ATOM 2266 C C . ALA A 1 281 ? -11.883 3.174 10.578 1.00 95.50 281 ALA A C 1
ATOM 2268 O O . ALA A 1 281 ? -12.233 3.647 9.503 1.00 95.50 281 ALA A O 1
ATOM 2269 N N . ASN A 1 282 ? -11.850 3.908 11.689 1.00 94.00 282 ASN A N 1
ATOM 2270 C CA . ASN A 1 282 ? -12.261 5.309 11.783 1.00 94.00 282 ASN A CA 1
ATOM 2271 C C . ASN A 1 282 ? -11.170 6.295 11.321 1.00 94.00 282 ASN A C 1
ATOM 2273 O O . ASN A 1 282 ? -11.285 7.493 11.549 1.00 94.00 282 ASN A O 1
ATOM 2277 N N . GLY A 1 283 ? -10.070 5.808 10.743 1.00 93.88 283 GLY A N 1
ATOM 2278 C CA . GLY A 1 283 ? -8.954 6.639 10.291 1.00 93.88 283 GLY A CA 1
ATOM 2279 C C . GLY A 1 283 ? -7.977 7.060 11.388 1.00 93.88 283 GLY A C 1
ATOM 2280 O O . GLY A 1 283 ? -7.045 7.790 11.086 1.00 93.88 283 GLY A O 1
ATOM 2281 N N . GLU A 1 284 ? -8.125 6.605 12.633 1.00 92.88 284 GLU A N 1
ATOM 2282 C CA . GLU A 1 284 ? -7.144 6.842 13.711 1.00 92.88 284 GLU A CA 1
ATOM 2283 C C . GLU A 1 284 ? -6.186 5.659 13.928 1.00 92.88 284 GLU A C 1
ATOM 2285 O O . GLU A 1 284 ? -5.179 5.791 14.622 1.00 92.88 284 GLU A O 1
ATOM 2290 N N . HIS A 1 285 ? -6.505 4.496 13.352 1.00 93.50 285 HIS A N 1
ATOM 2291 C CA . HIS A 1 285 ? -5.753 3.243 13.488 1.00 93.50 285 HIS A CA 1
ATOM 2292 C C . HIS A 1 285 ? -5.138 2.810 12.157 1.00 93.50 285 HIS A C 1
ATOM 2294 O O . HIS A 1 285 ? -5.023 1.624 11.877 1.00 93.50 285 HIS A O 1
ATOM 2300 N N . GLY A 1 286 ? -4.779 3.765 11.307 1.00 94.19 286 GLY A N 1
ATOM 2301 C CA . GLY A 1 286 ? -4.238 3.497 9.986 1.00 94.19 286 GLY A CA 1
ATOM 2302 C C . GLY A 1 286 ? -5.125 4.001 8.856 1.00 94.19 286 GLY A C 1
ATOM 2303 O O . GLY A 1 286 ? -6.357 3.926 8.869 1.00 94.19 286 GLY A O 1
ATOM 2304 N N . HIS A 1 287 ? -4.452 4.505 7.834 1.00 95.56 287 HIS A N 1
ATOM 2305 C CA . HIS A 1 287 ? -5.066 5.072 6.650 1.00 95.56 287 HIS A CA 1
ATOM 2306 C C . HIS A 1 287 ? -4.223 4.718 5.430 1.00 95.56 287 HIS A C 1
ATOM 2308 O O . HIS A 1 287 ? -3.022 4.963 5.406 1.00 95.56 287 HIS A O 1
ATOM 2314 N N . ILE A 1 288 ? -4.837 4.142 4.406 1.00 96.62 288 ILE A N 1
ATOM 2315 C CA . ILE A 1 288 ? -4.183 3.884 3.130 1.00 96.62 288 ILE A CA 1
ATOM 2316 C C . ILE A 1 288 ? -4.430 5.074 2.211 1.00 96.62 288 ILE A C 1
ATOM 2318 O O . ILE A 1 288 ? -5.566 5.389 1.858 1.00 96.62 288 ILE A O 1
ATOM 2322 N N . TYR A 1 289 ? -3.338 5.696 1.789 1.00 95.50 289 TYR A N 1
ATOM 2323 C CA . TYR A 1 289 ? -3.304 6.624 0.677 1.00 95.50 289 TYR A CA 1
ATOM 2324 C C . TYR A 1 289 ? -3.169 5.865 -0.642 1.00 95.50 289 TYR A C 1
ATOM 2326 O O . TYR A 1 289 ? -2.286 5.017 -0.779 1.00 95.50 289 TYR A O 1
ATOM 2334 N N . ILE A 1 290 ? -3.999 6.212 -1.626 1.00 97.19 290 ILE A N 1
ATOM 2335 C CA . ILE A 1 290 ? -3.946 5.642 -2.971 1.00 97.19 290 ILE A CA 1
ATOM 2336 C C . ILE A 1 290 ? -3.909 6.783 -3.989 1.00 97.19 290 ILE A C 1
ATOM 2338 O O . ILE A 1 290 ? -4.876 7.528 -4.133 1.00 97.19 290 ILE A O 1
ATOM 2342 N N . TYR A 1 291 ? -2.816 6.909 -4.735 1.00 96.44 291 TYR A N 1
ATOM 2343 C CA . TYR A 1 291 ? -2.817 7.657 -5.987 1.00 96.44 291 TYR A CA 1
ATOM 2344 C C . TYR A 1 291 ? -3.145 6.696 -7.121 1.00 96.44 291 TYR A C 1
ATOM 2346 O O . TYR A 1 291 ? -2.432 5.711 -7.287 1.00 96.44 291 TYR A O 1
ATOM 2354 N N . TYR A 1 292 ? -4.154 6.989 -7.933 1.00 96.69 292 TYR A N 1
ATOM 2355 C CA . TYR A 1 292 ? -4.447 6.216 -9.134 1.00 96.69 292 TYR A CA 1
ATOM 2356 C C . TYR A 1 292 ? -4.440 7.090 -10.379 1.00 96.69 292 TYR A C 1
ATOM 2358 O O . TYR A 1 292 ? -5.046 8.161 -10.442 1.00 96.69 292 TYR A O 1
ATOM 2366 N N . GLN A 1 293 ? -3.770 6.578 -11.401 1.00 95.19 293 GLN A N 1
ATOM 2367 C CA . GLN A 1 293 ? -3.775 7.132 -12.729 1.00 95.19 293 GLN A CA 1
ATOM 2368 C C . GLN A 1 293 ? -3.915 6.003 -13.760 1.00 95.19 293 GLN A C 1
ATOM 2370 O O . GLN A 1 293 ? -3.006 5.195 -13.943 1.00 95.19 293 GLN A O 1
ATOM 2375 N N . SER A 1 294 ? -5.027 5.997 -14.498 1.00 95.38 294 SER A N 1
ATOM 2376 C CA . SER A 1 294 ? -5.266 5.029 -15.576 1.00 95.38 294 SER A CA 1
ATOM 2377 C C . SER A 1 294 ? -4.222 5.113 -16.702 1.00 95.38 294 SER A C 1
ATOM 2379 O O . SER A 1 294 ? -3.727 6.215 -16.995 1.00 95.38 294 SER A O 1
ATOM 2381 N N . PRO A 1 295 ? -3.887 3.981 -17.348 1.00 95.38 295 PRO A N 1
ATOM 2382 C CA . PRO A 1 295 ? -3.213 3.950 -18.641 1.00 95.38 295 PRO A CA 1
ATOM 2383 C C . PRO A 1 295 ? -3.896 4.802 -19.714 1.00 95.38 295 PRO A C 1
ATOM 2385 O O . PRO A 1 295 ? -5.120 4.949 -19.737 1.00 95.38 295 PRO A O 1
ATOM 2388 N N . ALA A 1 296 ? -3.086 5.342 -20.621 1.00 92.44 296 ALA A N 1
ATOM 2389 C CA . ALA A 1 296 ? -3.512 5.958 -21.875 1.00 92.44 296 ALA A CA 1
ATOM 2390 C C . ALA A 1 296 ? -2.504 5.597 -22.981 1.00 92.44 296 ALA A C 1
ATOM 2392 O O . ALA A 1 296 ? -1.401 5.138 -22.688 1.00 92.44 296 ALA A O 1
ATOM 2393 N N . ASN A 1 297 ? -2.835 5.824 -24.248 1.00 91.25 297 ASN A N 1
ATOM 2394 C CA . ASN A 1 297 ? -1.966 5.452 -25.376 1.00 91.25 297 ASN A CA 1
ATOM 2395 C C . ASN A 1 297 ? -0.582 6.147 -25.382 1.00 91.25 297 ASN A C 1
ATOM 2397 O O . ASN A 1 297 ? 0.413 5.588 -25.839 1.00 91.25 297 ASN A O 1
ATOM 2401 N N . ARG A 1 298 ? -0.476 7.348 -24.799 1.00 89.12 298 ARG A N 1
ATOM 2402 C CA . ARG A 1 298 ? 0.779 8.116 -24.679 1.00 89.12 298 ARG A CA 1
ATOM 2403 C C . ARG A 1 298 ? 1.392 8.095 -23.281 1.00 89.12 298 ARG A C 1
ATOM 2405 O O . ARG A 1 298 ? 2.341 8.832 -23.025 1.00 89.12 298 ARG A O 1
ATOM 2412 N N . ARG A 1 299 ? 0.835 7.323 -22.343 1.00 90.88 299 ARG A N 1
ATOM 2413 C CA . ARG A 1 299 ? 1.247 7.398 -20.937 1.00 90.88 299 ARG A CA 1
ATOM 2414 C C . ARG A 1 299 ? 0.965 6.103 -20.182 1.00 90.88 299 ARG A C 1
ATOM 2416 O O . ARG A 1 299 ? -0.181 5.664 -20.113 1.00 90.88 299 ARG A O 1
ATOM 2423 N N . ASN A 1 300 ? 1.996 5.571 -19.530 1.00 93.94 300 ASN A N 1
ATOM 2424 C CA . ASN A 1 300 ? 1.867 4.434 -18.619 1.00 93.94 300 ASN A CA 1
ATOM 2425 C C . ASN A 1 300 ? 0.871 4.743 -17.495 1.00 93.94 300 ASN A C 1
ATOM 2427 O O . ASN A 1 300 ? 0.816 5.870 -16.987 1.00 93.94 300 ASN A O 1
ATOM 2431 N N . GLY A 1 301 ? 0.076 3.753 -17.104 1.00 95.94 301 GLY A N 1
ATOM 2432 C CA . GLY A 1 301 ? -0.720 3.854 -15.888 1.00 95.94 301 GLY A CA 1
ATOM 2433 C C . GLY A 1 301 ? 0.159 3.706 -14.652 1.00 95.94 301 GLY A C 1
ATOM 2434 O O . GLY A 1 301 ? 1.301 3.250 -14.723 1.00 95.94 301 GLY A O 1
ATOM 2435 N N . GLY A 1 302 ? -0.373 4.101 -13.506 1.00 97.12 302 GLY A N 1
ATOM 2436 C CA . GLY A 1 302 ? 0.351 3.971 -12.257 1.00 97.12 302 GLY A CA 1
ATOM 2437 C C . GLY A 1 302 ? -0.567 4.018 -11.053 1.00 97.12 302 GLY A C 1
ATOM 2438 O O . GLY A 1 302 ? -1.543 4.775 -11.032 1.00 97.12 302 GLY A O 1
ATOM 2439 N N . ILE A 1 303 ? -0.224 3.228 -10.043 1.00 98.06 303 ILE A N 1
ATOM 2440 C CA . ILE A 1 303 ? -0.797 3.341 -8.706 1.00 98.06 303 ILE A CA 1
ATOM 2441 C C . ILE A 1 303 ? 0.335 3.547 -7.708 1.00 98.06 303 ILE A C 1
ATOM 2443 O O . ILE A 1 303 ? 1.377 2.911 -7.807 1.00 98.06 303 ILE A O 1
ATOM 2447 N N . LEU A 1 304 ? 0.133 4.444 -6.752 1.00 97.62 304 LEU A N 1
ATOM 2448 C CA . LEU A 1 304 ? 1.002 4.602 -5.594 1.00 97.62 304 LEU A CA 1
ATOM 2449 C C . LEU A 1 304 ? 0.155 4.309 -4.368 1.00 97.62 304 LEU A C 1
ATOM 2451 O O . LEU A 1 304 ? -0.871 4.956 -4.169 1.00 97.62 304 LEU A O 1
ATOM 2455 N N . ILE A 1 305 ? 0.583 3.350 -3.556 1.00 97.50 305 ILE A N 1
ATOM 2456 C CA . ILE A 1 305 ? -0.098 2.988 -2.313 1.00 97.50 305 ILE A CA 1
ATOM 2457 C C . ILE A 1 305 ? 0.860 3.222 -1.155 1.00 97.50 305 ILE A C 1
ATOM 2459 O O . ILE A 1 305 ? 1.996 2.753 -1.183 1.00 97.50 305 ILE A O 1
ATOM 2463 N N . GLY A 1 306 ? 0.402 3.951 -0.141 1.00 94.50 306 GLY A N 1
ATOM 2464 C CA . GLY A 1 306 ? 1.131 4.164 1.106 1.00 94.50 306 GLY A CA 1
ATOM 2465 C C . GLY A 1 306 ? 0.230 3.989 2.308 1.00 94.50 306 GLY A C 1
ATOM 2466 O O . GLY A 1 306 ? -0.951 4.316 2.237 1.00 94.50 306 GLY A O 1
ATOM 2467 N N . VAL A 1 307 ? 0.789 3.511 3.416 1.00 93.81 307 VAL A N 1
ATOM 2468 C CA . VAL A 1 307 ? 0.058 3.421 4.684 1.00 93.81 307 VAL A CA 1
ATOM 2469 C C . VAL A 1 307 ? 0.559 4.496 5.635 1.00 93.81 307 VAL A C 1
ATOM 2471 O O . VAL A 1 307 ? 1.755 4.650 5.888 1.00 93.81 307 VAL A O 1
ATOM 2474 N N . GLU A 1 308 ? -0.388 5.270 6.134 1.00 90.94 308 GLU A N 1
ATOM 2475 C CA . GLU A 1 308 ? -0.225 6.430 6.993 1.00 90.94 308 GLU A CA 1
ATOM 2476 C C . GLU A 1 308 ? -0.832 6.123 8.369 1.00 90.94 308 GLU A C 1
ATOM 2478 O O . GLU A 1 308 ? -1.668 5.226 8.506 1.00 90.94 308 GLU A O 1
ATOM 2483 N N . GLY A 1 309 ? -0.366 6.823 9.409 1.00 89.69 309 GLY A N 1
ATOM 2484 C CA . GLY A 1 309 ? -0.798 6.557 10.788 1.00 89.69 309 GLY A CA 1
ATOM 2485 C C . GLY A 1 309 ? -2.268 6.905 11.014 1.00 89.69 309 GLY A C 1
ATOM 2486 O O . GLY A 1 309 ? -2.972 6.200 11.733 1.00 89.69 309 GLY A O 1
ATOM 2487 N N . SER A 1 310 ? -2.742 7.954 10.344 1.00 91.94 310 SER A N 1
ATOM 2488 C CA . SER A 1 310 ? -4.123 8.404 10.415 1.00 91.94 310 SER A CA 1
ATOM 2489 C C . SER A 1 310 ? -4.578 9.097 9.133 1.00 91.94 310 SER A C 1
ATOM 2491 O O . SER A 1 310 ? -3.779 9.519 8.293 1.00 91.94 310 SER A O 1
ATOM 2493 N N . GLU A 1 311 ? -5.891 9.207 8.988 1.00 92.31 311 GLU A N 1
ATOM 2494 C CA . GLU A 1 311 ? -6.560 10.055 8.013 1.00 92.31 311 GLU A CA 1
ATOM 2495 C C . GLU A 1 311 ? -6.230 11.534 8.265 1.00 92.31 311 GLU A C 1
ATOM 2497 O O . GLU A 1 311 ? -5.917 11.948 9.383 1.00 92.31 311 GLU A O 1
ATOM 2502 N N . PHE A 1 312 ? -6.331 12.349 7.216 1.00 87.19 312 PHE A N 1
ATOM 2503 C CA . PHE A 1 312 ? -6.217 13.800 7.318 1.00 87.19 312 PHE A CA 1
ATOM 2504 C C . PHE A 1 312 ? -7.105 14.378 8.435 1.00 87.19 312 PHE A C 1
ATOM 2506 O O . PHE A 1 312 ? -8.276 14.029 8.557 1.00 87.19 312 PHE A O 1
ATOM 2513 N N . ASN A 1 313 ? -6.541 15.291 9.230 1.00 85.62 313 ASN A N 1
ATOM 2514 C CA . ASN A 1 313 ? -7.150 15.906 10.414 1.00 85.62 313 ASN A CA 1
ATOM 2515 C C . ASN A 1 313 ? -7.538 14.935 11.543 1.00 85.62 313 ASN A C 1
ATOM 2517 O O . ASN A 1 313 ? -8.196 15.357 12.496 1.00 85.62 313 ASN A O 1
ATOM 2521 N N . LYS A 1 314 ? -7.094 13.675 11.495 1.00 88.44 314 LYS A N 1
ATOM 2522 C CA . LYS A 1 314 ? -7.245 12.723 12.597 1.00 88.44 314 LYS A CA 1
ATOM 2523 C C . LYS A 1 314 ? -5.913 12.467 13.283 1.00 88.44 314 LYS A C 1
ATOM 2525 O O . LYS A 1 314 ? -4.834 12.575 12.689 1.00 88.44 314 LYS A O 1
ATOM 2530 N N . TYR A 1 315 ? -6.002 12.143 14.562 1.00 87.75 315 TYR A N 1
ATOM 2531 C CA . TYR A 1 315 ? -4.849 11.726 15.338 1.00 87.75 315 TYR A CA 1
ATOM 2532 C C . TYR A 1 315 ? -4.577 10.243 15.117 1.00 87.75 315 TYR A C 1
ATOM 2534 O O . TYR A 1 315 ? -5.509 9.442 15.068 1.00 87.75 315 TYR A O 1
ATOM 2542 N N . ASP A 1 316 ? -3.307 9.877 15.043 1.00 89.44 316 ASP A N 1
ATOM 2543 C CA . ASP A 1 316 ? -2.894 8.483 15.087 1.00 89.44 316 ASP A CA 1
ATOM 2544 C C . ASP A 1 316 ? -2.793 7.962 16.533 1.00 89.44 316 ASP A C 1
ATOM 2546 O O . ASP A 1 316 ? -3.015 8.673 17.525 1.00 89.44 316 ASP A O 1
ATOM 2550 N N . GLN A 1 317 ? -2.445 6.684 16.643 1.00 86.00 317 GLN A N 1
ATOM 2551 C CA . GLN A 1 317 ? -2.231 5.984 17.911 1.00 86.00 317 GLN A CA 1
ATOM 2552 C C . GLN A 1 317 ? -0.950 6.420 18.642 1.00 86.00 317 GLN A C 1
ATOM 2554 O O . GLN A 1 317 ? -0.771 6.111 19.816 1.00 86.00 317 GLN A O 1
ATOM 2559 N N . GLY A 1 318 ? -0.053 7.135 17.960 1.00 85.19 318 GLY A N 1
ATOM 2560 C CA . GLY A 1 318 ? 1.138 7.755 18.538 1.00 85.19 318 GLY A CA 1
ATOM 2561 C C . GLY A 1 318 ? 0.891 9.175 19.059 1.00 85.19 318 GLY A C 1
ATOM 2562 O O . GLY A 1 318 ? 1.833 9.814 19.534 1.00 85.19 318 GLY A O 1
ATOM 2563 N N . GLY A 1 319 ? -0.351 9.671 18.972 1.00 84.50 319 GLY A N 1
ATOM 2564 C CA . GLY A 1 319 ? -0.746 11.016 19.391 1.00 84.50 319 GLY A CA 1
ATOM 2565 C C . GLY A 1 319 ? -0.422 12.114 18.373 1.00 84.50 319 GLY A C 1
ATOM 2566 O O . GLY A 1 319 ? -0.581 13.295 18.682 1.00 84.50 319 GLY A O 1
ATOM 2567 N N . HIS A 1 320 ? 0.015 11.762 17.163 1.00 86.50 320 HIS A N 1
ATOM 2568 C CA . HIS A 1 320 ? 0.357 12.720 16.114 1.00 86.50 320 HIS A CA 1
ATOM 2569 C C . HIS A 1 320 ? -0.859 13.051 15.246 1.00 86.50 320 HIS A C 1
ATOM 2571 O O . HIS A 1 320 ? -1.618 12.161 14.872 1.00 86.50 320 HIS A O 1
ATOM 2577 N N . ILE A 1 321 ? -1.045 14.328 14.895 1.00 85.94 321 ILE A N 1
ATOM 2578 C CA . ILE A 1 321 ? -2.127 14.761 14.000 1.00 85.94 321 ILE A CA 1
ATOM 2579 C C . ILE A 1 321 ? -1.647 14.810 12.551 1.00 85.94 321 ILE A C 1
ATOM 2581 O O . ILE A 1 321 ? -0.669 15.486 12.219 1.00 85.94 321 ILE A O 1
ATOM 2585 N N . HIS A 1 322 ? -2.371 14.142 11.657 1.00 78.75 322 HIS A N 1
ATOM 2586 C CA . HIS A 1 322 ? -2.059 14.202 10.237 1.00 78.75 322 HIS A CA 1
ATOM 2587 C C . HIS A 1 322 ? -2.592 15.503 9.624 1.00 78.75 322 HIS A C 1
ATOM 2589 O O . HIS A 1 322 ? -3.737 15.601 9.186 1.00 78.75 322 HIS A O 1
ATOM 2595 N N . SER A 1 323 ? -1.743 16.530 9.609 1.00 78.19 323 SER A N 1
ATOM 2596 C CA . SER A 1 323 ? -2.064 17.844 9.050 1.00 78.19 323 SER A CA 1
ATOM 2597 C C . SER A 1 323 ? -1.652 17.981 7.578 1.00 78.19 323 SER A C 1
ATOM 2599 O O . SER A 1 323 ? -0.887 17.183 7.035 1.00 78.19 323 SER A O 1
ATOM 2601 N N . ILE A 1 324 ? -2.092 19.067 6.931 1.00 68.19 324 ILE A N 1
ATOM 2602 C CA . ILE A 1 324 ? -1.753 19.385 5.530 1.00 68.19 324 ILE A CA 1
ATOM 2603 C C . ILE A 1 324 ? -0.249 19.614 5.311 1.00 68.19 324 ILE A C 1
ATOM 2605 O O . ILE A 1 324 ? 0.229 19.579 4.178 1.00 68.19 324 ILE A O 1
ATOM 2609 N N . ARG A 1 325 ? 0.511 19.841 6.391 1.00 65.19 325 ARG A N 1
ATOM 2610 C CA . ARG A 1 325 ? 1.968 20.023 6.343 1.00 65.19 325 ARG A CA 1
ATOM 2611 C C . ARG A 1 325 ? 2.719 18.723 6.048 1.00 65.19 325 ARG A C 1
ATOM 2613 O O . ARG A 1 325 ? 3.909 18.776 5.744 1.00 65.19 325 ARG A O 1
ATOM 2620 N N . ALA A 1 326 ? 2.016 17.585 6.042 1.00 63.12 326 ALA A N 1
ATOM 2621 C CA . ALA A 1 326 ? 2.595 16.261 5.821 1.00 63.12 326 ALA A CA 1
ATOM 2622 C C . ALA A 1 326 ? 3.627 15.878 6.886 1.00 63.12 326 ALA A C 1
ATOM 2624 O O . ALA A 1 326 ? 4.560 15.116 6.610 1.00 63.12 326 ALA A O 1
ATOM 2625 N N . ASP A 1 327 ? 3.484 16.439 8.087 1.00 69.88 327 ASP A N 1
ATOM 2626 C CA . ASP A 1 327 ? 4.336 16.079 9.206 1.00 69.88 327 ASP A CA 1
ATOM 2627 C C . ASP A 1 327 ? 4.118 14.594 9.478 1.00 69.88 327 ASP A C 1
ATOM 2629 O O . ASP A 1 327 ? 2.985 14.125 9.614 1.00 69.88 327 ASP A O 1
ATOM 2633 N N . SER A 1 328 ? 5.204 13.831 9.494 1.00 70.50 328 SER A N 1
ATOM 2634 C CA . SER A 1 328 ? 5.140 12.407 9.774 1.00 70.50 328 SER A CA 1
ATOM 2635 C C . SER A 1 328 ? 5.339 12.176 11.260 1.00 70.50 328 SER A C 1
ATOM 2637 O O . SER A 1 328 ? 6.311 12.680 11.813 1.00 70.50 328 SER A O 1
ATOM 2639 N N . SER A 1 329 ? 4.493 11.333 11.851 1.00 79.56 329 SER A N 1
ATOM 2640 C CA . SER A 1 329 ? 4.705 10.783 13.195 1.00 79.56 329 SER A CA 1
ATOM 2641 C C . SER A 1 329 ? 6.119 10.200 13.349 1.00 79.56 329 SER A C 1
ATOM 2643 O O . SER A 1 329 ? 6.750 9.811 12.360 1.00 79.56 329 SER A O 1
ATOM 2645 N N . ASP A 1 330 ? 6.626 10.115 14.569 1.00 77.19 330 ASP A N 1
ATOM 2646 C CA . ASP A 1 330 ? 7.909 9.465 14.867 1.00 77.19 330 ASP A CA 1
ATOM 2647 C C . ASP A 1 330 ? 7.846 7.939 14.701 1.00 77.19 330 ASP A C 1
ATOM 2649 O O . ASP A 1 330 ? 8.857 7.289 14.434 1.00 77.19 330 ASP A O 1
ATOM 2653 N N . THR A 1 331 ? 6.639 7.380 14.790 1.00 83.25 331 THR A N 1
ATOM 2654 C CA . THR A 1 331 ? 6.349 5.951 14.677 1.00 83.25 331 THR A CA 1
ATOM 2655 C C . THR A 1 331 ? 5.573 5.636 13.403 1.00 83.25 331 THR A C 1
ATOM 2657 O O . THR A 1 331 ? 4.855 6.466 12.829 1.00 83.25 331 THR A O 1
ATOM 2660 N N . SER A 1 332 ? 5.797 4.437 12.875 1.00 87.69 332 SER A N 1
ATOM 2661 C CA . SER A 1 332 ? 5.070 3.908 11.727 1.00 87.69 332 SER A CA 1
ATOM 2662 C C . SER A 1 332 ? 3.627 3.524 12.097 1.00 87.69 332 SER A C 1
ATOM 2664 O O . SER A 1 332 ? 3.325 3.379 13.281 1.00 87.69 332 SER A O 1
ATOM 2666 N N . PRO A 1 333 ? 2.728 3.312 11.113 1.00 87.38 333 PRO A N 1
ATOM 2667 C CA . PRO A 1 333 ? 1.372 2.806 11.369 1.00 87.38 333 PRO A CA 1
ATOM 2668 C C . PRO A 1 333 ? 1.326 1.490 12.164 1.00 87.38 333 PRO A C 1
ATOM 2670 O O . PRO A 1 333 ? 0.318 1.175 12.782 1.00 87.38 333 PRO A O 1
ATOM 2673 N N . THR A 1 334 ? 2.420 0.729 12.159 1.00 91.00 334 THR A N 1
ATOM 2674 C CA . THR A 1 334 ? 2.620 -0.512 12.923 1.00 91.00 334 THR A CA 1
ATOM 2675 C C . THR A 1 334 ? 3.545 -0.320 14.135 1.00 91.00 334 THR A C 1
ATOM 2677 O O . THR A 1 334 ? 4.221 -1.248 14.599 1.00 91.00 334 THR A O 1
ATOM 2680 N N . TYR A 1 335 ? 3.576 0.908 14.664 1.00 87.12 335 TYR A N 1
ATOM 2681 C CA . TYR A 1 335 ? 4.268 1.308 15.890 1.00 87.12 335 TYR A CA 1
ATOM 2682 C C . TYR A 1 335 ? 5.789 1.174 15.840 1.00 87.12 335 TYR A C 1
ATOM 2684 O O . TYR A 1 335 ? 6.431 1.012 16.868 1.00 87.12 335 TYR A O 1
ATOM 2692 N N . GLY A 1 336 ? 6.398 1.162 14.658 1.00 87.00 336 GLY A N 1
ATOM 2693 C CA . GLY A 1 336 ? 7.818 0.868 14.498 1.00 87.00 336 GLY A CA 1
ATOM 2694 C C . GLY A 1 336 ? 8.645 2.000 13.905 1.00 87.00 336 GLY A C 1
ATOM 2695 O O . GLY A 1 336 ? 8.162 3.105 13.666 1.00 87.00 336 GLY A O 1
ATOM 2696 N N . TYR A 1 337 ? 9.911 1.688 13.648 1.00 88.38 337 TYR A N 1
ATOM 2697 C CA . TYR A 1 337 ? 10.821 2.499 12.850 1.00 88.38 337 TYR A CA 1
ATOM 2698 C C . TYR A 1 337 ? 10.320 2.594 11.398 1.00 88.38 337 TYR A C 1
ATOM 2700 O O . TYR A 1 337 ? 9.701 1.658 10.883 1.00 88.38 337 TYR A O 1
ATOM 2708 N N . LYS A 1 338 ? 10.568 3.727 10.744 1.00 86.94 338 LYS A N 1
ATOM 2709 C CA . LYS A 1 338 ? 10.196 4.032 9.359 1.00 86.94 338 LYS A CA 1
ATOM 2710 C C . LYS A 1 338 ? 11.322 3.701 8.380 1.00 86.94 338 LYS A C 1
ATOM 2712 O O . LYS A 1 338 ? 12.480 3.577 8.772 1.00 86.94 338 LYS A O 1
ATOM 2717 N N . TRP A 1 339 ? 10.972 3.584 7.097 1.00 82.50 339 TRP A N 1
ATOM 2718 C CA . TRP A 1 339 ? 11.961 3.533 6.021 1.00 82.50 339 TRP A CA 1
ATOM 2719 C C . TRP A 1 339 ? 12.691 4.869 5.877 1.00 82.50 339 TRP A C 1
ATOM 2721 O O . TRP A 1 339 ? 12.113 5.940 6.099 1.00 82.50 339 TRP A O 1
ATOM 2731 N N . TYR A 1 340 ? 13.944 4.777 5.440 1.00 70.31 340 TYR A N 1
ATOM 2732 C CA . TYR A 1 340 ? 14.901 5.869 5.484 1.00 70.31 340 TYR A CA 1
ATOM 2733 C C . TYR A 1 340 ? 14.589 7.028 4.555 1.00 70.31 340 TYR A C 1
ATOM 2735 O O . TYR A 1 340 ? 14.331 6.843 3.367 1.00 70.31 340 TYR A O 1
ATOM 2743 N N . ASN A 1 341 ? 14.689 8.258 5.062 1.00 60.59 341 ASN A N 1
ATOM 2744 C CA . ASN A 1 341 ? 14.731 9.443 4.212 1.00 60.59 341 ASN A CA 1
ATOM 2745 C C . ASN A 1 341 ? 16.188 9.822 3.912 1.00 60.59 341 ASN A C 1
ATOM 2747 O O . ASN A 1 341 ? 16.848 10.459 4.732 1.00 60.59 341 ASN A O 1
ATOM 2751 N N . SER A 1 342 ? 16.661 9.521 2.699 1.00 50.09 342 SER A N 1
ATOM 2752 C CA . SER A 1 342 ? 18.016 9.850 2.219 1.00 50.09 342 SER A CA 1
ATOM 2753 C C . SER A 1 342 ? 18.407 11.327 2.299 1.00 50.09 342 SER A C 1
ATOM 2755 O O . SER A 1 342 ? 19.588 11.661 2.258 1.00 50.09 342 SER A O 1
ATOM 2757 N N . LYS A 1 343 ? 17.448 12.232 2.523 1.00 47.97 343 LYS A N 1
ATOM 2758 C CA . LYS A 1 343 ? 17.708 13.661 2.774 1.00 47.97 343 LYS A CA 1
ATOM 2759 C C . LYS A 1 343 ? 18.208 13.984 4.189 1.00 47.97 343 LYS A C 1
ATOM 2761 O O . LYS A 1 343 ? 18.537 15.140 4.455 1.00 47.97 343 LYS A O 1
ATOM 2766 N N . GLY A 1 344 ? 18.262 12.992 5.076 1.00 45.94 344 GLY A N 1
ATOM 2767 C CA . GLY A 1 344 ? 18.747 13.116 6.448 1.00 45.94 344 GLY A CA 1
ATOM 2768 C C . GLY A 1 344 ? 20.258 12.947 6.603 1.00 45.94 344 GLY A C 1
ATOM 2769 O O . GLY A 1 344 ? 20.698 12.701 7.715 1.00 45.94 344 GLY A O 1
ATOM 2770 N N . ARG A 1 345 ? 21.070 13.020 5.539 1.00 47.12 345 ARG A N 1
ATOM 2771 C CA . ARG A 1 345 ? 22.533 13.133 5.664 1.00 47.12 345 ARG A CA 1
ATOM 2772 C C . ARG A 1 345 ? 23.001 14.522 5.253 1.00 47.12 345 ARG A C 1
ATOM 2774 O O . ARG A 1 345 ? 22.528 15.094 4.271 1.00 47.12 345 ARG A O 1
ATOM 2781 N N . ASN A 1 346 ? 23.921 15.072 6.027 1.00 48.19 346 ASN A N 1
ATOM 2782 C CA . ASN A 1 346 ? 24.744 16.184 5.592 1.00 48.19 346 ASN A CA 1
ATOM 2783 C C . ASN A 1 346 ? 25.615 15.732 4.400 1.00 48.19 346 ASN A C 1
ATOM 2785 O O . ASN A 1 346 ? 25.846 14.531 4.228 1.00 48.19 346 ASN A O 1
ATOM 2789 N N . PRO A 1 347 ? 26.116 16.666 3.572 1.00 45.12 347 PRO A N 1
ATOM 2790 C CA . PRO A 1 347 ? 27.032 16.348 2.472 1.00 45.12 347 PRO A CA 1
ATOM 2791 C C . PRO A 1 347 ? 28.284 15.557 2.896 1.00 45.12 347 PRO A C 1
ATOM 2793 O O . PRO A 1 347 ? 28.888 14.887 2.068 1.00 45.12 347 PRO A O 1
ATOM 2796 N N . ASP A 1 348 ? 28.653 15.611 4.178 1.00 54.66 348 ASP A N 1
ATOM 2797 C CA . ASP A 1 348 ? 29.776 14.887 4.788 1.00 54.66 348 ASP A CA 1
ATOM 2798 C C . ASP A 1 348 ? 29.429 13.452 5.248 1.00 54.66 348 ASP A C 1
ATOM 2800 O O . ASP A 1 348 ? 30.262 12.763 5.833 1.00 54.66 348 ASP A O 1
ATOM 2804 N N . GLY A 1 349 ? 28.198 12.989 5.005 1.00 50.28 349 GLY A N 1
ATOM 2805 C CA . GLY A 1 349 ? 27.728 11.658 5.386 1.00 50.28 349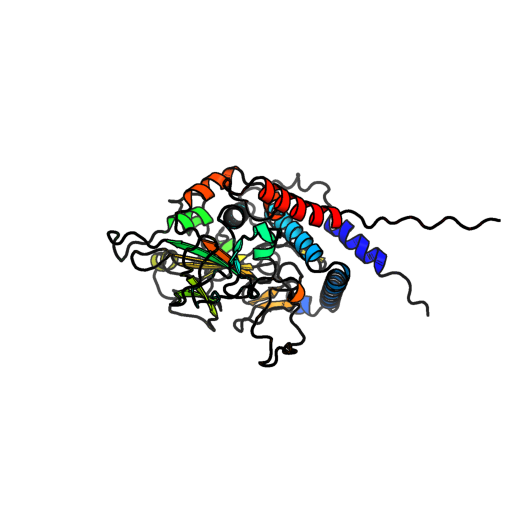 GLY A CA 1
ATOM 2806 C C . GLY A 1 349 ? 27.234 11.532 6.831 1.00 50.28 349 GLY A C 1
ATOM 2807 O O . GLY A 1 349 ? 26.708 10.473 7.183 1.00 50.28 349 GLY A O 1
ATOM 2808 N N . THR A 1 350 ? 27.329 12.584 7.652 1.00 49.88 350 THR A N 1
ATOM 2809 C CA . THR A 1 350 ? 26.758 12.592 9.007 1.00 49.88 350 THR A CA 1
ATOM 2810 C C . THR A 1 350 ? 25.237 12.664 8.949 1.00 49.88 350 THR A C 1
ATOM 2812 O O . THR A 1 350 ? 24.657 13.319 8.083 1.00 49.88 350 THR A O 1
ATOM 2815 N N . VAL A 1 351 ? 24.557 11.963 9.856 1.00 53.25 351 VAL A N 1
ATOM 2816 C CA . VAL A 1 351 ? 23.095 12.021 9.958 1.00 53.25 351 VAL A CA 1
ATOM 2817 C C . VAL A 1 351 ? 22.716 13.417 10.458 1.00 53.25 351 VAL A C 1
ATOM 2819 O O . VAL A 1 351 ? 23.193 13.846 11.508 1.00 53.25 351 VAL A O 1
ATOM 2822 N N . LYS A 1 352 ? 21.874 14.144 9.715 1.00 50.66 352 LYS A N 1
ATOM 2823 C CA . LYS A 1 352 ? 21.192 15.323 10.242 1.00 50.66 352 LYS A CA 1
ATOM 2824 C C . LYS A 1 352 ? 20.411 14.850 11.457 1.00 50.66 352 LYS A C 1
ATOM 2826 O O . LYS A 1 352 ? 19.530 13.999 11.351 1.00 50.66 352 LYS A O 1
ATOM 2831 N N . ASN A 1 353 ? 20.803 15.348 12.623 1.00 41.12 353 ASN A N 1
ATOM 2832 C CA . ASN A 1 353 ? 20.101 15.109 13.872 1.00 41.12 353 ASN A CA 1
ATOM 2833 C C . ASN A 1 353 ? 18.765 15.862 13.846 1.00 41.12 353 ASN A C 1
ATOM 2835 O O . ASN A 1 353 ? 18.553 16.810 14.593 1.00 41.12 353 ASN A O 1
ATOM 2839 N N . ASP A 1 354 ? 17.835 15.410 13.008 1.00 41.97 354 ASP A N 1
ATOM 2840 C CA . ASP A 1 354 ? 16.418 15.751 13.105 1.00 41.97 354 ASP A CA 1
ATOM 2841 C C . ASP A 1 354 ? 15.815 15.126 14.384 1.00 41.97 354 ASP A C 1
ATOM 2843 O O . ASP A 1 354 ? 14.652 15.357 14.697 1.00 41.97 354 ASP A O 1
ATOM 2847 N N . GLY A 1 355 ? 16.591 14.304 15.114 1.00 39.22 355 GLY A N 1
ATOM 2848 C CA . GLY A 1 355 ? 16.385 13.904 16.510 1.00 39.22 355 GLY A CA 1
ATOM 2849 C C . GLY A 1 355 ? 15.156 13.045 16.811 1.00 39.22 355 GLY A C 1
ATOM 2850 O O . GLY A 1 355 ? 15.020 12.590 17.941 1.00 39.22 355 GLY A O 1
ATOM 2851 N N . LEU A 1 356 ? 14.254 12.829 15.851 1.00 48.28 356 LEU A N 1
ATOM 2852 C CA . LEU A 1 356 ? 12.888 12.390 16.163 1.00 48.28 356 LEU A CA 1
ATOM 2853 C C . LEU A 1 356 ? 12.312 11.309 15.241 1.00 48.28 356 LEU A C 1
ATOM 2855 O O . LEU A 1 356 ? 11.247 10.786 15.548 1.00 48.28 356 LEU A O 1
ATOM 2859 N N . VAL A 1 357 ? 12.968 10.932 14.139 1.00 52.78 357 VAL A N 1
ATOM 2860 C CA . VAL A 1 357 ? 12.450 9.865 13.263 1.00 52.78 357 VAL A CA 1
ATOM 2861 C C . VAL A 1 357 ? 13.228 8.580 13.503 1.00 52.78 357 VAL A C 1
ATOM 2863 O O . VAL A 1 357 ? 14.416 8.488 13.202 1.00 52.78 357 VAL A O 1
ATOM 2866 N N . ARG A 1 358 ? 12.537 7.578 14.049 1.00 58.50 358 ARG A N 1
ATOM 2867 C CA . ARG A 1 358 ? 13.042 6.214 14.209 1.00 58.50 358 ARG A CA 1
ATOM 2868 C C . ARG A 1 358 ? 13.242 5.607 12.829 1.00 58.50 358 ARG A C 1
ATOM 2870 O O . ARG A 1 358 ? 12.261 5.389 12.125 1.00 58.50 358 ARG A O 1
ATOM 2877 N N . ASP A 1 359 ? 14.484 5.363 12.430 1.00 65.94 359 ASP A N 1
ATOM 2878 C CA . ASP A 1 359 ? 14.822 5.007 11.053 1.00 65.94 359 ASP A CA 1
ATOM 2879 C C . ASP A 1 359 ? 15.561 3.661 10.922 1.00 65.94 359 ASP A C 1
ATOM 2881 O O . ASP A 1 359 ? 16.459 3.345 11.703 1.00 65.94 359 ASP A O 1
ATOM 2885 N N . LEU A 1 360 ? 15.198 2.869 9.913 1.00 68.69 360 LEU A N 1
ATOM 2886 C CA . LEU A 1 360 ? 15.736 1.538 9.617 1.00 68.69 360 LEU A CA 1
ATOM 2887 C C . LEU A 1 360 ? 17.080 1.545 8.847 1.00 68.69 360 LEU A C 1
ATOM 2889 O O . LEU A 1 360 ? 17.425 0.543 8.216 1.00 68.69 360 LEU A O 1
ATOM 2893 N N . ILE A 1 361 ? 17.867 2.629 8.911 1.00 57.78 361 ILE A N 1
ATOM 2894 C CA . ILE A 1 361 ? 19.125 2.860 8.154 1.00 57.78 361 ILE A CA 1
ATOM 2895 C C . ILE A 1 361 ? 20.074 1.653 8.150 1.00 57.78 361 ILE A C 1
ATOM 2897 O O . ILE A 1 361 ? 20.619 1.291 7.109 1.00 57.78 361 ILE A O 1
ATOM 2901 N N . SER A 1 362 ? 20.279 1.009 9.301 1.00 54.97 362 SER A N 1
ATOM 2902 C CA . SER A 1 362 ? 21.235 -0.099 9.447 1.00 54.97 362 SER A CA 1
ATOM 2903 C C . SER A 1 362 ? 20.783 -1.409 8.793 1.00 54.97 362 SER A C 1
ATOM 2905 O O . SER A 1 362 ? 21.583 -2.330 8.654 1.00 54.97 362 SER A O 1
ATOM 2907 N N . SER A 1 363 ? 19.518 -1.510 8.373 1.00 57.38 363 SER A N 1
ATOM 2908 C CA . SER A 1 363 ? 18.942 -2.745 7.825 1.00 57.38 363 SER A CA 1
ATOM 2909 C C . SER A 1 363 ? 19.093 -2.898 6.305 1.00 57.38 363 SER A C 1
ATOM 2911 O O . SER A 1 363 ? 18.719 -3.938 5.758 1.00 57.38 363 SER A O 1
ATOM 2913 N N . GLY A 1 364 ? 19.626 -1.884 5.607 1.00 66.38 364 GLY A N 1
ATOM 2914 C CA . GLY A 1 364 ? 19.660 -1.861 4.138 1.00 66.38 364 GLY A CA 1
ATOM 2915 C C . GLY A 1 364 ? 18.260 -1.788 3.513 1.00 66.38 364 GLY A C 1
ATOM 2916 O O . GLY A 1 364 ? 18.025 -2.384 2.456 1.00 66.38 364 GLY A O 1
ATOM 2917 N N . GLY A 1 365 ? 17.329 -1.133 4.220 1.00 70.38 365 GLY A N 1
ATOM 2918 C CA . GLY A 1 365 ? 15.956 -0.866 3.790 1.00 70.38 365 GLY A CA 1
ATOM 2919 C C . GLY A 1 365 ? 15.876 0.059 2.570 1.00 70.38 365 GLY A C 1
ATOM 2920 O O . GLY A 1 365 ? 16.848 0.751 2.261 1.00 70.38 365 GLY A O 1
ATOM 2921 N N . PRO A 1 366 ? 14.729 0.083 1.866 1.00 80.56 366 PRO A N 1
ATOM 2922 C CA . PRO A 1 366 ? 14.539 0.974 0.731 1.00 80.56 366 PRO A CA 1
ATOM 2923 C C . PRO A 1 366 ? 14.612 2.448 1.130 1.00 80.56 366 PRO A C 1
ATOM 2925 O O . PRO A 1 366 ? 14.256 2.802 2.263 1.00 80.56 366 PRO A O 1
ATOM 2928 N N . PRO A 1 367 ? 14.943 3.334 0.175 1.00 79.62 367 PRO A N 1
ATOM 2929 C CA . PRO A 1 367 ? 14.641 4.741 0.343 1.00 79.62 367 PRO A CA 1
ATOM 2930 C C . PRO A 1 367 ? 13.125 4.926 0.487 1.00 79.62 367 PRO A C 1
ATOM 2932 O O . PRO A 1 367 ? 12.320 4.270 -0.175 1.00 79.62 367 PRO A O 1
ATOM 2935 N N . LYS A 1 368 ? 12.726 5.873 1.337 1.00 75.62 368 LYS A N 1
ATOM 2936 C CA . LYS A 1 368 ? 11.324 6.224 1.617 1.00 75.62 368 LYS A CA 1
ATOM 2937 C C . LYS A 1 368 ? 10.526 6.582 0.361 1.00 75.62 368 LYS A C 1
ATOM 2939 O O . LYS A 1 368 ? 9.308 6.437 0.355 1.00 75.62 368 LYS A O 1
ATOM 2944 N N . PHE A 1 369 ? 11.208 7.086 -0.663 1.00 81.94 369 PHE A N 1
ATOM 2945 C CA . PHE A 1 369 ? 10.641 7.516 -1.935 1.00 81.94 369 PHE A CA 1
ATOM 2946 C C . PHE A 1 369 ? 11.250 6.693 -3.060 1.00 81.94 369 PHE A C 1
ATOM 2948 O O . PHE A 1 369 ? 12.465 6.508 -3.072 1.00 81.94 369 PHE A O 1
ATOM 2955 N N . ASN A 1 370 ? 10.436 6.261 -4.027 1.00 84.69 370 ASN A N 1
ATOM 2956 C CA . ASN A 1 370 ? 10.912 5.521 -5.209 1.00 84.69 370 ASN A CA 1
ATOM 2957 C C . ASN A 1 370 ? 11.689 4.234 -4.883 1.00 84.69 370 ASN A C 1
ATOM 2959 O O . ASN A 1 370 ? 12.491 3.771 -5.687 1.00 84.69 370 ASN A O 1
ATOM 2963 N N . GLY A 1 371 ? 11.479 3.676 -3.688 1.00 87.94 371 GLY A N 1
ATOM 2964 C CA . GLY A 1 371 ? 12.252 2.543 -3.196 1.00 87.94 371 GLY A CA 1
ATOM 2965 C C . GLY A 1 371 ? 11.591 1.187 -3.388 1.00 87.94 371 GLY A C 1
ATOM 2966 O O . GLY A 1 371 ? 12.268 0.180 -3.228 1.00 87.94 371 GLY A O 1
ATOM 2967 N N . ILE A 1 372 ? 10.293 1.134 -3.692 1.00 95.00 372 ILE A N 1
ATOM 2968 C CA . ILE A 1 372 ? 9.530 -0.116 -3.775 1.00 95.00 372 ILE A CA 1
ATOM 2969 C C . ILE A 1 372 ? 8.619 -0.059 -5.001 1.00 95.00 372 ILE A C 1
ATOM 2971 O O . ILE A 1 372 ? 7.862 0.900 -5.171 1.00 95.00 372 ILE A O 1
ATOM 2975 N N . VAL A 1 373 ? 8.686 -1.078 -5.856 1.00 96.50 373 VAL A N 1
ATOM 2976 C CA . VAL A 1 373 ? 7.954 -1.107 -7.128 1.00 96.50 373 VAL A CA 1
ATOM 2977 C C . VAL A 1 373 ? 7.474 -2.514 -7.476 1.00 96.50 373 VAL A C 1
ATOM 2979 O O . VAL A 1 373 ? 8.106 -3.507 -7.133 1.00 96.50 373 VAL A O 1
ATOM 2982 N N . VAL A 1 374 ? 6.338 -2.578 -8.158 1.00 97.75 374 VAL A N 1
ATOM 2983 C CA . VAL A 1 374 ? 5.750 -3.748 -8.805 1.00 97.75 374 VAL A CA 1
ATOM 2984 C C . VAL A 1 374 ? 5.550 -3.359 -10.268 1.00 97.75 374 VAL A C 1
ATOM 2986 O O . VAL A 1 374 ? 4.876 -2.363 -10.542 1.00 97.75 374 VAL A O 1
ATOM 2989 N N . ASP A 1 375 ? 6.132 -4.101 -11.208 1.00 96.25 375 ASP A N 1
ATOM 2990 C CA . ASP A 1 375 ? 5.959 -3.821 -12.636 1.00 96.25 375 ASP A CA 1
ATOM 2991 C C . ASP A 1 375 ? 4.995 -4.806 -13.287 1.00 96.25 375 ASP A C 1
ATOM 2993 O O . ASP A 1 375 ? 5.290 -5.988 -13.432 1.00 96.25 375 ASP A O 1
ATOM 2997 N N . LEU A 1 376 ? 3.835 -4.296 -13.698 1.00 96.94 376 LEU A N 1
ATOM 2998 C CA . LEU A 1 376 ? 2.779 -5.052 -14.371 1.00 96.94 376 LEU A CA 1
ATOM 2999 C C . LEU A 1 376 ? 2.637 -4.623 -15.837 1.00 96.94 376 LEU A C 1
ATOM 3001 O O . LEU A 1 376 ? 1.561 -4.730 -16.431 1.00 96.94 376 LEU A O 1
ATOM 3005 N N . SER A 1 377 ? 3.714 -4.094 -16.424 1.00 92.75 377 SER A N 1
ATOM 3006 C CA . SER A 1 377 ? 3.749 -3.643 -17.818 1.00 92.75 377 SER A CA 1
ATOM 3007 C C . SER A 1 377 ? 3.514 -4.773 -18.837 1.00 92.75 377 SER A C 1
ATOM 3009 O O . SER A 1 377 ? 2.970 -4.523 -19.911 1.00 92.75 377 SER A O 1
ATOM 3011 N N . ASP A 1 378 ? 3.803 -6.025 -18.476 1.00 91.69 378 ASP A N 1
ATOM 3012 C CA . ASP A 1 378 ? 3.516 -7.203 -19.314 1.00 91.69 378 ASP A CA 1
ATOM 3013 C C . ASP A 1 378 ? 2.073 -7.718 -19.165 1.00 91.69 378 ASP A C 1
ATOM 3015 O O . ASP A 1 378 ? 1.700 -8.742 -19.740 1.00 91.69 378 ASP A O 1
ATOM 3019 N N . GLY A 1 379 ? 1.250 -7.021 -18.381 1.00 93.12 379 GLY A N 1
ATOM 3020 C CA . GLY A 1 379 ? -0.100 -7.434 -18.032 1.00 93.12 379 GLY A CA 1
ATOM 3021 C C . GLY A 1 379 ? -0.191 -8.042 -16.635 1.00 93.12 379 GLY A C 1
ATOM 3022 O O . GLY A 1 379 ? 0.795 -8.404 -15.996 1.00 93.12 379 GLY A O 1
ATOM 3023 N N . TRP A 1 380 ? -1.423 -8.131 -16.142 1.00 95.38 380 TRP A N 1
ATOM 3024 C CA . TRP A 1 380 ? -1.712 -8.461 -14.745 1.00 95.38 380 TRP A CA 1
ATOM 3025 C C . TRP A 1 380 ? -2.729 -9.601 -14.588 1.00 95.38 380 TRP A C 1
ATOM 3027 O O . TRP A 1 380 ? -3.066 -9.972 -13.467 1.00 95.38 380 TRP A O 1
ATOM 3037 N N . SER A 1 381 ? -3.185 -10.216 -15.685 1.00 94.69 381 SER A N 1
ATOM 3038 C CA . SER A 1 381 ? -4.195 -11.287 -15.657 1.00 94.69 381 SER A CA 1
ATOM 3039 C C . SER A 1 381 ? -3.777 -12.483 -14.796 1.00 94.69 381 SER A C 1
ATOM 3041 O O . SER A 1 381 ? -4.604 -13.025 -14.070 1.00 94.69 381 SER A O 1
ATOM 3043 N N . LYS A 1 382 ? -2.480 -12.825 -14.780 1.00 92.94 382 LYS A N 1
ATOM 3044 C CA . LYS A 1 382 ? -1.940 -13.884 -13.910 1.00 92.94 382 LYS A CA 1
ATOM 3045 C C . LYS A 1 382 ? -2.140 -13.582 -12.425 1.00 92.94 382 LYS A C 1
ATOM 3047 O O . LYS A 1 382 ? -2.399 -14.487 -11.650 1.00 92.94 382 LYS A O 1
ATOM 3052 N N . ILE A 1 383 ? -2.054 -12.314 -12.018 1.00 95.00 383 ILE A N 1
ATOM 3053 C CA . ILE A 1 383 ? -2.214 -11.900 -10.614 1.00 95.00 383 ILE A CA 1
ATOM 3054 C C . ILE A 1 383 ? -3.661 -12.083 -10.165 1.00 95.00 383 ILE A C 1
ATOM 3056 O O . ILE A 1 383 ? -3.908 -12.516 -9.044 1.00 95.00 383 ILE A O 1
ATOM 3060 N N . LYS A 1 384 ? -4.615 -11.800 -11.055 1.00 95.12 384 LYS A N 1
ATOM 3061 C CA . LYS A 1 384 ? -6.039 -12.037 -10.805 1.00 95.12 384 LYS A CA 1
ATOM 3062 C C . LYS A 1 384 ? -6.322 -13.513 -10.516 1.00 95.12 384 LYS A C 1
ATOM 3064 O O . LYS A 1 384 ? -7.077 -13.815 -9.601 1.00 95.12 384 LYS A O 1
ATOM 3069 N N . GLU A 1 385 ? -5.699 -14.433 -11.249 1.00 94.69 385 GLU A N 1
ATOM 3070 C CA . GLU A 1 385 ? -5.870 -15.880 -11.033 1.00 94.69 385 GLU A CA 1
ATOM 3071 C C . GLU A 1 385 ? -5.399 -16.315 -9.630 1.00 94.69 385 GLU A C 1
ATOM 3073 O O . GLU A 1 385 ? -6.054 -17.134 -8.979 1.00 94.69 385 GLU A O 1
ATOM 3078 N N . GLN A 1 386 ? -4.339 -15.678 -9.116 1.00 96.19 386 GLN A N 1
ATOM 3079 C CA . GLN A 1 386 ? -3.786 -15.935 -7.778 1.00 96.19 386 GLN A CA 1
ATOM 3080 C C . GLN A 1 386 ? -4.690 -15.457 -6.629 1.00 96.19 386 GLN A C 1
ATOM 3082 O O . GLN A 1 386 ? -4.499 -15.869 -5.486 1.00 96.19 386 GLN A O 1
ATOM 3087 N N . GLU A 1 387 ? -5.696 -14.615 -6.895 1.00 94.88 387 GLU A N 1
ATOM 3088 C CA . GLU A 1 387 ? -6.631 -14.145 -5.863 1.00 94.88 387 GLU A CA 1
ATOM 3089 C C . GLU A 1 387 ? -7.383 -15.311 -5.205 1.00 94.88 387 GLU A C 1
ATOM 3091 O O . GLU A 1 387 ? -7.580 -15.318 -3.990 1.00 94.88 387 GLU A O 1
ATOM 3096 N N . SER A 1 388 ? -7.750 -16.326 -5.992 1.00 94.38 388 SER A N 1
ATOM 3097 C CA . SER A 1 388 ? -8.468 -17.510 -5.503 1.00 94.38 388 SER A CA 1
ATOM 3098 C C . SER A 1 388 ? -7.623 -18.414 -4.596 1.00 94.38 388 SER A C 1
ATOM 3100 O O . SER A 1 388 ? -8.165 -19.140 -3.761 1.00 94.38 388 SER A O 1
ATOM 3102 N N . GLU A 1 389 ? -6.298 -18.337 -4.718 1.00 94.31 389 GLU A N 1
ATOM 3103 C CA . GLU A 1 389 ? -5.341 -19.109 -3.921 1.00 94.31 389 GLU A CA 1
ATOM 3104 C C . GLU A 1 389 ? -4.879 -18.360 -2.663 1.00 94.31 389 GLU A C 1
ATOM 3106 O O . GLU A 1 389 ? -4.125 -18.901 -1.843 1.00 94.31 389 GLU A O 1
ATOM 3111 N N . TRP A 1 390 ? -5.327 -17.112 -2.493 1.00 96.38 390 TRP A N 1
ATOM 3112 C CA . TRP A 1 390 ? -4.883 -16.248 -1.414 1.00 96.38 390 TRP A CA 1
ATOM 3113 C C . TRP A 1 390 ? -5.226 -16.814 -0.031 1.00 96.38 390 TRP A C 1
ATOM 3115 O O . TRP A 1 390 ? -6.357 -17.209 0.263 1.00 96.38 390 TRP A O 1
ATOM 3125 N N . LYS A 1 391 ? -4.241 -16.768 0.869 1.00 97.06 391 LYS A N 1
ATOM 3126 C CA . LYS A 1 391 ? -4.394 -17.067 2.296 1.00 97.06 391 LYS A CA 1
ATOM 3127 C C . LYS A 1 391 ? -3.887 -15.876 3.087 1.00 97.06 391 LYS A C 1
ATOM 3129 O O . LYS A 1 391 ? -2.783 -15.418 2.829 1.00 97.06 391 LYS A O 1
ATOM 3134 N N . ASP A 1 392 ? -4.632 -15.419 4.091 1.00 95.81 392 ASP A N 1
ATOM 3135 C CA . ASP A 1 392 ? -4.242 -14.224 4.860 1.00 95.81 392 ASP A CA 1
ATOM 3136 C C . ASP A 1 392 ? -2.874 -14.364 5.540 1.00 95.81 392 ASP A C 1
ATOM 3138 O O . ASP A 1 392 ? -2.169 -13.374 5.700 1.00 95.81 392 ASP A O 1
ATOM 3142 N N . ASP A 1 393 ? -2.443 -15.589 5.858 1.00 96.12 393 ASP A N 1
ATOM 3143 C CA . ASP A 1 393 ? -1.096 -15.853 6.370 1.00 96.12 393 ASP A CA 1
ATOM 3144 C C . ASP A 1 393 ? 0.019 -15.472 5.380 1.00 96.12 393 ASP A C 1
ATOM 3146 O O . ASP A 1 393 ? 1.146 -15.241 5.815 1.00 96.12 393 ASP A O 1
ATOM 3150 N N . PHE A 1 394 ? -0.261 -15.362 4.074 1.00 97.38 394 PHE A N 1
ATOM 3151 C CA . PHE A 1 394 ? 0.713 -14.970 3.048 1.00 97.38 394 PHE A CA 1
ATOM 3152 C C . PHE A 1 394 ? 1.322 -13.585 3.278 1.00 97.38 394 PHE A C 1
ATOM 3154 O O . PHE A 1 394 ? 2.452 -13.363 2.847 1.00 97.38 394 PHE A O 1
ATOM 3161 N N . VAL A 1 395 ? 0.677 -12.698 4.046 1.00 96.31 395 VAL A N 1
ATOM 3162 C CA . VAL A 1 395 ? 1.286 -11.414 4.449 1.00 96.31 395 VAL A CA 1
ATOM 3163 C C . VAL A 1 395 ? 2.560 -11.576 5.277 1.00 96.31 395 VAL A C 1
ATOM 3165 O O . VAL A 1 395 ? 3.405 -10.682 5.283 1.00 96.31 395 VAL A O 1
ATOM 3168 N N . MET A 1 396 ? 2.712 -12.721 5.950 1.00 95.56 396 MET A N 1
ATOM 3169 C CA . MET A 1 396 ? 3.885 -13.054 6.759 1.00 95.56 396 MET A CA 1
ATOM 3170 C C . MET A 1 396 ? 5.036 -13.641 5.938 1.00 95.56 396 MET A C 1
ATOM 3172 O O . MET A 1 396 ? 6.129 -13.849 6.461 1.00 95.56 396 MET A O 1
ATOM 3176 N N . TYR A 1 397 ? 4.806 -13.927 4.658 1.00 95.25 397 TYR A N 1
ATOM 3177 C CA . TYR A 1 397 ? 5.807 -14.482 3.759 1.00 95.25 397 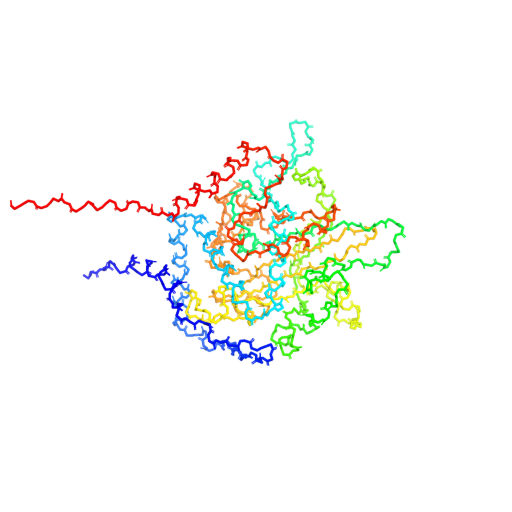TYR A CA 1
ATOM 3178 C C . TYR A 1 397 ? 6.354 -13.386 2.853 1.00 95.25 397 TYR A C 1
ATOM 3180 O O . TYR A 1 397 ? 5.779 -12.307 2.718 1.00 95.25 397 TYR A O 1
ATOM 3188 N N . THR A 1 398 ? 7.500 -13.663 2.238 1.00 95.31 398 THR A N 1
ATOM 3189 C CA . THR A 1 398 ? 8.118 -12.744 1.279 1.00 95.31 398 THR A CA 1
ATOM 3190 C C . THR A 1 398 ? 7.377 -12.720 -0.062 1.00 95.31 398 THR A C 1
ATOM 3192 O O . THR A 1 398 ? 6.293 -13.290 -0.153 1.00 95.31 398 THR A O 1
ATOM 3195 N N . SER A 1 399 ? 7.888 -12.058 -1.103 1.00 94.69 399 SER A N 1
ATOM 3196 C CA . SER A 1 399 ? 7.270 -12.110 -2.439 1.00 94.69 399 SER A CA 1
ATOM 3197 C C . SER A 1 399 ? 7.527 -13.456 -3.129 1.00 94.69 399 SER A C 1
ATOM 3199 O O . SER A 1 399 ? 8.333 -14.278 -2.676 1.00 94.69 399 SER A O 1
ATOM 3201 N N . GLU A 1 400 ? 6.740 -13.776 -4.150 1.00 92.75 400 GLU A N 1
ATOM 3202 C CA . GLU A 1 400 ? 6.843 -15.039 -4.871 1.00 92.75 400 GLU A CA 1
ATOM 3203 C C . GLU A 1 400 ? 8.188 -15.169 -5.584 1.00 92.75 400 GLU A C 1
ATOM 3205 O O . GLU A 1 400 ? 8.704 -14.210 -6.149 1.00 92.75 400 GLU A O 1
ATOM 3210 N N . ILE A 1 401 ? 8.758 -16.376 -5.524 1.00 89.44 401 ILE A N 1
ATOM 3211 C CA . ILE A 1 401 ? 10.003 -16.701 -6.214 1.00 89.44 401 ILE A CA 1
ATOM 3212 C C . ILE A 1 401 ? 9.617 -17.289 -7.575 1.00 89.44 401 ILE A C 1
ATOM 3214 O O . ILE A 1 401 ? 9.006 -18.364 -7.577 1.00 89.44 401 ILE A O 1
ATOM 3218 N N . PRO A 1 402 ? 9.993 -16.666 -8.703 1.00 85.44 402 PRO A N 1
ATOM 3219 C CA . PRO A 1 402 ? 9.658 -17.149 -10.040 1.00 85.44 402 PRO A CA 1
ATOM 3220 C C . PRO A 1 402 ? 10.003 -18.628 -10.277 1.00 85.44 402 PRO A C 1
ATOM 3222 O O . PRO A 1 402 ? 10.977 -19.160 -9.733 1.00 85.44 402 PRO A O 1
ATOM 3225 N N . ASP A 1 403 ? 9.206 -19.319 -11.097 1.00 81.00 403 ASP A N 1
ATOM 3226 C CA . ASP A 1 403 ? 9.399 -20.750 -11.398 1.00 81.00 403 ASP A CA 1
ATOM 3227 C C . ASP A 1 403 ? 10.682 -21.087 -12.136 1.00 81.00 403 ASP A C 1
ATOM 3229 O O . ASP A 1 403 ? 11.255 -22.159 -11.926 1.00 81.00 403 ASP A O 1
ATOM 3233 N N . ASN A 1 404 ? 11.191 -20.134 -12.904 1.00 78.31 404 ASN A N 1
ATOM 3234 C CA . ASN A 1 404 ? 12.468 -20.234 -13.592 1.00 78.31 404 ASN A CA 1
ATOM 3235 C C . ASN A 1 404 ? 13.687 -19.998 -12.676 1.00 78.31 404 ASN A C 1
ATOM 3237 O O . ASN A 1 404 ? 14.813 -20.216 -13.122 1.00 78.31 404 ASN A O 1
ATOM 3241 N N . THR A 1 405 ? 13.514 -19.603 -11.406 1.00 78.81 405 THR A N 1
ATOM 3242 C CA . THR A 1 405 ? 14.639 -19.469 -10.468 1.00 78.81 405 THR A CA 1
ATOM 3243 C C . THR A 1 405 ? 15.266 -20.838 -10.191 1.00 78.81 405 THR A C 1
ATOM 3245 O O . THR A 1 405 ? 14.578 -21.798 -9.828 1.00 78.81 405 THR A O 1
ATOM 3248 N N . ASN A 1 406 ? 16.593 -20.944 -10.313 1.00 83.38 406 ASN A N 1
ATOM 3249 C CA . ASN A 1 406 ? 17.307 -22.212 -10.151 1.00 83.38 406 ASN A CA 1
ATOM 3250 C C . ASN A 1 406 ? 16.996 -22.862 -8.786 1.00 83.38 406 ASN A C 1
ATOM 3252 O O . ASN A 1 406 ? 16.991 -22.211 -7.741 1.00 83.38 406 ASN A O 1
ATOM 3256 N N . ARG A 1 407 ? 16.792 -24.186 -8.763 1.00 80.50 407 ARG A N 1
ATOM 3257 C CA . ARG A 1 407 ? 16.492 -24.963 -7.546 1.00 80.50 407 ARG A CA 1
ATOM 3258 C C . ARG A 1 407 ? 17.476 -24.719 -6.392 1.00 80.50 407 ARG A C 1
ATOM 3260 O O . ARG A 1 407 ? 17.049 -24.699 -5.236 1.00 80.50 407 ARG A O 1
ATOM 3267 N N . LYS A 1 408 ? 18.776 -24.557 -6.672 1.00 79.56 408 LYS A N 1
ATOM 3268 C CA . LYS A 1 408 ? 19.804 -24.272 -5.650 1.00 79.56 408 LYS A CA 1
ATOM 3269 C C . LYS A 1 408 ? 19.569 -22.910 -4.997 1.00 79.56 408 LYS A C 1
ATOM 3271 O O . LYS A 1 408 ? 19.659 -22.786 -3.779 1.00 79.56 408 LYS A O 1
ATOM 3276 N N . GLU A 1 409 ? 19.213 -21.921 -5.801 1.00 78.88 409 GLU A N 1
ATOM 3277 C CA . GLU A 1 409 ? 18.900 -20.567 -5.360 1.00 78.88 409 GLU A CA 1
ATOM 3278 C C . GLU A 1 409 ? 17.572 -20.518 -4.599 1.00 78.88 409 GLU A C 1
ATOM 3280 O O . GLU A 1 409 ? 17.533 -20.014 -3.481 1.00 78.88 409 GLU A O 1
ATOM 3285 N N . ARG A 1 410 ? 16.526 -21.188 -5.103 1.00 79.06 410 ARG A N 1
ATOM 3286 C CA . ARG A 1 410 ? 15.259 -21.392 -4.376 1.00 79.06 410 ARG A CA 1
ATOM 3287 C C . ARG A 1 410 ? 15.483 -22.012 -2.997 1.00 79.06 410 ARG A C 1
ATOM 3289 O O . ARG A 1 410 ? 14.885 -21.567 -2.019 1.00 79.06 410 ARG A O 1
ATOM 3296 N N . ARG A 1 411 ? 16.354 -23.027 -2.894 1.00 78.69 411 ARG A N 1
ATOM 3297 C CA . ARG A 1 411 ? 16.744 -23.621 -1.604 1.00 78.69 411 ARG A CA 1
ATOM 3298 C C . ARG A 1 411 ? 17.448 -22.604 -0.714 1.00 78.69 411 ARG A C 1
ATOM 3300 O O . ARG A 1 411 ? 17.043 -22.471 0.429 1.00 78.69 411 ARG A O 1
ATOM 3307 N N . LYS A 1 412 ? 18.431 -21.861 -1.230 1.00 79.00 412 LYS A N 1
ATOM 3308 C CA . LYS A 1 412 ? 19.137 -20.817 -0.471 1.00 79.00 412 LYS A CA 1
ATOM 3309 C C . LYS A 1 412 ? 18.171 -19.758 0.069 1.00 79.00 412 LYS A C 1
ATOM 3311 O O . LYS A 1 412 ? 18.219 -19.470 1.258 1.00 79.00 412 LYS A O 1
ATOM 3316 N N . ILE A 1 413 ? 17.267 -19.240 -0.764 1.00 75.44 413 ILE A N 1
ATOM 3317 C CA . ILE A 1 413 ? 16.267 -18.234 -0.370 1.00 75.44 413 ILE A CA 1
ATOM 3318 C C . ILE A 1 413 ? 15.332 -18.799 0.703 1.00 75.44 413 ILE A C 1
ATOM 3320 O O . ILE A 1 413 ? 15.119 -18.162 1.733 1.00 75.44 413 ILE A O 1
ATOM 3324 N N . ARG A 1 414 ? 14.822 -20.026 0.517 1.00 76.31 414 ARG A N 1
ATOM 3325 C CA . ARG A 1 414 ? 13.991 -20.699 1.528 1.00 76.31 414 ARG A CA 1
ATOM 3326 C C . ARG A 1 414 ? 14.750 -20.907 2.833 1.00 76.31 414 ARG A C 1
ATOM 3328 O O . ARG A 1 414 ? 14.194 -20.628 3.885 1.00 76.31 414 ARG A O 1
ATOM 3335 N N . THR A 1 415 ? 16.006 -21.344 2.778 1.00 74.75 415 THR A N 1
ATOM 3336 C CA . THR A 1 415 ? 16.853 -21.507 3.963 1.00 74.75 415 THR A CA 1
ATOM 3337 C C . THR A 1 415 ? 17.124 -20.172 4.641 1.00 74.75 415 THR A C 1
ATOM 3339 O O . THR A 1 415 ? 17.074 -20.137 5.855 1.00 74.75 415 THR A O 1
ATOM 3342 N N . MET A 1 416 ? 17.342 -19.074 3.912 1.00 70.81 416 MET A N 1
ATOM 3343 C CA . MET A 1 416 ? 17.512 -17.738 4.503 1.00 70.81 416 MET A CA 1
ATOM 3344 C C . MET A 1 416 ? 16.227 -17.233 5.169 1.00 70.81 416 MET A C 1
ATOM 3346 O O . MET A 1 416 ? 16.282 -16.648 6.249 1.00 70.81 416 MET A O 1
ATOM 3350 N N . ALA A 1 417 ? 15.070 -17.477 4.549 1.00 66.56 417 ALA A N 1
ATOM 3351 C CA . ALA A 1 417 ? 13.772 -17.149 5.130 1.00 66.56 417 ALA A CA 1
ATOM 3352 C C . ALA A 1 417 ? 13.479 -18.004 6.377 1.00 66.56 417 ALA A C 1
ATOM 3354 O O . ALA A 1 417 ? 13.006 -17.480 7.380 1.00 66.56 417 ALA A O 1
ATOM 3355 N N . LEU A 1 418 ? 13.806 -19.303 6.345 1.00 60.53 418 LEU A N 1
ATOM 3356 C CA . LEU A 1 418 ? 13.649 -20.207 7.487 1.00 60.53 418 LEU A CA 1
ATOM 3357 C C . LEU A 1 418 ? 14.681 -19.971 8.587 1.00 60.53 418 LEU A C 1
ATOM 3359 O O . LEU A 1 418 ? 14.310 -20.037 9.746 1.00 60.53 418 LEU A O 1
ATOM 3363 N N . SER A 1 419 ? 15.948 -19.699 8.277 1.00 55.31 419 SER A N 1
ATOM 3364 C CA . SER A 1 419 ? 16.982 -19.467 9.290 1.00 55.31 419 SER A CA 1
ATOM 3365 C C . SER A 1 419 ? 16.679 -18.192 10.058 1.00 55.31 419 SER A C 1
ATOM 3367 O O . SER A 1 419 ? 16.732 -18.209 11.278 1.00 55.31 419 SER A O 1
ATOM 3369 N N . LYS A 1 420 ? 16.235 -17.130 9.366 1.00 57.34 420 LYS A N 1
ATOM 3370 C CA . LYS A 1 420 ? 15.697 -15.929 10.017 1.00 57.34 420 LYS A CA 1
ATOM 3371 C C . LYS A 1 420 ? 14.460 -16.229 10.871 1.00 57.34 420 LYS A C 1
ATOM 3373 O O . LYS A 1 420 ? 14.254 -15.531 11.848 1.00 57.34 420 LYS A O 1
ATOM 3378 N N . ARG A 1 421 ? 13.667 -17.255 10.535 1.00 51.56 421 ARG A N 1
ATOM 3379 C CA . ARG A 1 421 ? 12.491 -17.697 11.308 1.00 51.56 421 ARG A CA 1
ATOM 3380 C C . ARG A 1 421 ? 12.850 -18.567 12.518 1.00 51.56 421 ARG A C 1
ATOM 3382 O O . ARG A 1 421 ? 12.258 -18.395 13.568 1.00 51.56 421 ARG A O 1
ATOM 3389 N N . ILE A 1 422 ? 13.840 -19.450 12.399 1.00 41.03 422 ILE A N 1
ATOM 3390 C CA . ILE A 1 422 ? 14.330 -20.307 13.491 1.00 41.03 422 ILE A CA 1
ATOM 3391 C C . ILE A 1 422 ? 15.115 -19.474 14.513 1.00 41.03 422 ILE A C 1
ATOM 3393 O O . ILE A 1 422 ? 14.988 -19.705 15.704 1.00 41.03 422 ILE A O 1
ATOM 3397 N N . SER A 1 423 ? 15.834 -18.429 14.087 1.00 41.81 423 SER A N 1
ATOM 3398 C CA . SER A 1 423 ? 16.413 -17.436 15.009 1.00 41.81 423 SER A CA 1
ATOM 3399 C C . SER A 1 423 ? 15.368 -16.629 15.801 1.00 41.81 423 SER A C 1
ATOM 3401 O O . SER A 1 423 ? 15.746 -15.912 16.720 1.00 41.81 423 SER A O 1
ATOM 3403 N N . LEU A 1 424 ? 14.079 -16.718 15.441 1.00 42.34 424 LEU A N 1
ATOM 3404 C CA . LEU A 1 424 ? 12.955 -16.071 16.132 1.00 42.34 424 LEU A CA 1
ATOM 3405 C C . LEU A 1 424 ? 12.207 -17.024 17.080 1.00 42.34 424 LEU A C 1
ATOM 3407 O O . LEU A 1 424 ? 11.362 -16.572 17.850 1.00 42.34 424 LEU A O 1
ATOM 3411 N N . GLU A 1 425 ? 12.521 -18.321 17.055 1.00 37.25 425 GLU A N 1
ATOM 3412 C CA . GLU A 1 425 ? 11.992 -19.314 17.984 1.00 37.25 425 GLU A CA 1
ATOM 3413 C C . GLU A 1 425 ? 13.123 -19.732 18.941 1.00 37.25 425 GLU A C 1
ATOM 3415 O O . GLU A 1 425 ? 13.934 -20.593 18.624 1.00 37.25 425 GLU A O 1
ATOM 3420 N N . VAL A 1 426 ? 13.119 -19.136 20.143 1.00 36.41 426 VAL A N 1
ATOM 3421 C CA . VAL A 1 426 ? 13.871 -19.540 21.354 1.00 36.41 426 VAL A CA 1
ATOM 3422 C C . VAL A 1 426 ? 15.325 -19.022 21.467 1.00 36.41 426 VAL A C 1
ATOM 3424 O O . VAL A 1 426 ? 16.232 -19.550 20.826 1.00 36.41 426 VAL A O 1
ATOM 3427 N N . PRO A 1 427 ? 15.629 -18.092 22.401 1.00 39.53 427 PRO A N 1
ATOM 3428 C CA . PRO A 1 427 ? 16.896 -18.170 23.114 1.00 39.53 427 PRO A CA 1
ATOM 3429 C C . PRO A 1 427 ? 16.832 -19.416 23.998 1.00 39.53 427 PRO A C 1
ATOM 3431 O O . PRO A 1 427 ? 15.922 -19.531 24.821 1.00 39.53 427 PRO A O 1
ATOM 3434 N N . ASN A 1 428 ? 17.775 -20.347 23.829 1.00 40.56 428 ASN A N 1
ATOM 3435 C CA . ASN A 1 428 ? 18.006 -21.404 24.811 1.00 40.56 428 ASN A CA 1
ATOM 3436 C C . ASN A 1 428 ? 18.262 -20.728 26.162 1.00 40.56 428 ASN A C 1
ATOM 3438 O O . ASN A 1 428 ? 19.365 -20.262 26.434 1.00 40.56 428 ASN A O 1
ATOM 3442 N N . VAL A 1 429 ? 17.228 -20.657 26.996 1.00 38.59 429 VAL A N 1
ATOM 3443 C CA . VAL A 1 429 ? 17.387 -20.466 28.430 1.00 38.59 429 VAL A CA 1
ATOM 3444 C C . VAL A 1 429 ? 17.898 -21.807 28.929 1.00 38.59 429 VAL A C 1
ATOM 3446 O O . VAL A 1 429 ? 17.126 -22.711 29.235 1.00 38.59 429 VAL A O 1
ATOM 3449 N N . THR A 1 430 ? 19.214 -21.982 28.900 1.00 39.38 430 THR A N 1
ATOM 3450 C CA . THR A 1 430 ? 19.848 -22.977 29.753 1.00 39.38 430 THR A CA 1
ATOM 3451 C C . THR A 1 430 ? 19.634 -22.501 31.183 1.00 39.38 430 THR A C 1
ATOM 3453 O O . THR A 1 430 ? 20.163 -21.463 31.579 1.00 39.38 430 THR A O 1
ATOM 3456 N N . ASP A 1 431 ? 18.787 -23.219 31.918 1.00 41.00 431 ASP A N 1
ATOM 3457 C CA . ASP A 1 431 ? 18.669 -23.113 33.370 1.00 41.00 431 ASP A CA 1
ATOM 3458 C C . ASP A 1 431 ? 20.027 -23.462 33.998 1.00 41.00 431 ASP A C 1
ATOM 3460 O O . ASP A 1 431 ? 20.303 -24.612 34.339 1.00 41.00 431 ASP A O 1
ATOM 3464 N N . ASP A 1 432 ? 20.885 -22.459 34.172 1.00 43.75 432 ASP A N 1
ATOM 3465 C CA . ASP A 1 432 ? 22.010 -22.531 35.102 1.00 43.75 432 ASP A CA 1
ATOM 3466 C C . ASP A 1 432 ? 21.484 -22.254 36.515 1.00 43.75 432 ASP A C 1
ATOM 3468 O O . ASP A 1 432 ? 21.719 -21.208 37.113 1.00 43.75 432 ASP A O 1
ATOM 3472 N N . ASN A 1 433 ? 20.735 -23.215 37.052 1.00 44.31 433 ASN A N 1
ATOM 3473 C CA . ASN A 1 433 ? 20.428 -23.303 38.475 1.00 44.31 433 ASN A CA 1
ATOM 3474 C C . ASN A 1 433 ? 20.672 -24.735 38.947 1.00 44.31 433 ASN A C 1
ATOM 3476 O O . ASN A 1 433 ? 19.755 -25.496 39.233 1.00 44.31 433 ASN A O 1
ATOM 3480 N N . ASN A 1 434 ? 21.949 -25.098 39.031 1.00 44.22 434 ASN A N 1
ATOM 3481 C CA . ASN A 1 434 ? 22.406 -26.213 39.849 1.00 44.22 434 ASN A CA 1
ATOM 3482 C C . ASN A 1 434 ? 23.810 -25.909 40.373 1.00 44.22 434 ASN A C 1
ATOM 3484 O O . ASN A 1 434 ? 24.800 -26.282 39.754 1.00 44.22 434 ASN A O 1
ATOM 3488 N N . ASN A 1 435 ? 23.882 -25.221 41.516 1.00 39.00 435 ASN A N 1
ATOM 3489 C CA . ASN A 1 435 ? 24.922 -25.443 42.525 1.00 39.00 435 ASN A CA 1
ATOM 3490 C C . ASN A 1 435 ? 24.591 -24.700 43.829 1.00 39.00 435 ASN A C 1
ATOM 3492 O O . ASN A 1 435 ? 25.099 -23.617 44.101 1.00 39.00 435 ASN A O 1
ATOM 3496 N N . VAL A 1 436 ? 23.788 -25.343 44.675 1.00 39.84 436 VAL A N 1
ATOM 3497 C CA . VAL A 1 436 ? 23.949 -25.245 46.129 1.00 39.84 436 VAL A CA 1
ATOM 3498 C C . VAL A 1 436 ? 24.021 -26.680 46.640 1.00 39.84 436 VAL A C 1
ATOM 3500 O O . VAL A 1 436 ? 23.016 -27.388 46.678 1.00 39.84 436 VAL A O 1
ATOM 3503 N N . LYS A 1 437 ? 25.237 -27.137 46.953 1.00 46.12 437 LYS A N 1
ATOM 3504 C CA . LYS A 1 437 ? 25.448 -28.306 47.810 1.00 46.12 437 LYS A CA 1
ATOM 3505 C C . LYS A 1 437 ? 25.531 -27.825 49.258 1.00 46.12 437 LYS A C 1
ATOM 3507 O O . LYS A 1 437 ? 26.118 -26.777 49.516 1.00 46.12 437 LYS A O 1
ATOM 3512 N N . VAL A 1 438 ? 24.882 -28.624 50.103 1.00 47.59 438 VAL A N 1
ATOM 3513 C CA . VAL A 1 438 ? 24.742 -28.579 51.568 1.00 47.59 438 VAL A CA 1
ATOM 3514 C C . VAL A 1 438 ? 26.040 -28.257 52.293 1.00 47.59 438 VAL A C 1
ATOM 3516 O O . VAL A 1 438 ? 27.078 -28.833 51.891 1.00 47.59 438 VAL A O 1
#

InterPro domains:
  IPR029121 Novel toxin 11 [PF15521] (230-401)